Protein AF-A0A1R0H910-F1 (afdb_monomer)

Sequence (587 aa):
MDGTDTMGYTASALSFMLKDLGKSVIITGSQVPISEVRNDGVENLLSALILAGHYIIPEVCLYFNNNLYRGNRCSKTDATNFGAFESPNLPPLATMGVAIKVDWNLIFRPNAISRFNPSKKMDHNVATFRLFPGITDYSIKSFLAPPIKGVVMETYGSGNIPNVKGKIVSLLKEASERGVVIVNVTQCNKGNVVDLYETSKGLKDACVVAGGDMTSECALTKLSYLLGCGFSPEKIRQLMAVPIRGEMTLIRQSASSFNSNANIHATTFAQYISREIIRDKKSSNGFISEDLDFLNFYMDSSQRDESAQTMKKSPENSSVASPVDSAFSDTVHETDILNNKKHSRHIRSGSKLNKYKEYMSSIERSSIYRSFFPILLCAASSTNDLVGMKMLLDASDNKLEATCYDYNGRTPLHCAARNGNYQCARWLVQNGASVHVLDRNGNTPLFDAVISRNSDIVEFLISAGANFSESESGFIMNLIYRSINRSDKEIIKLIFESGFNVNGFDREGRTSLHMAVTFNQIEIVKYLICLKGINFFALDNYGRTPSQISYSIIEMLAKSPHSSDSEELEIARSILGILVRCEDYFV

InterPro domains:
  IPR002110 Ankyrin repeat [PF12796] (378-468)
  IPR002110 Ankyrin repeat [PF13637] (486-529)
  IPR002110 Ankyrin repeat [PR01415] (409-424)
  IPR002110 Ankyrin repeat [PR01415] (457-471)
  IPR002110 Ankyrin repeat [PS50088] (408-440)
  IPR002110 Ankyrin repeat [PS50088] (441-473)
  IPR002110 Ankyrin repeat [PS50088] (508-529)
  IPR002110 Ankyrin repeat [SM00248] (371-401)
  IPR002110 Ankyrin repeat [SM00248] (408-437)
  IPR002110 Ankyrin repeat [SM00248] (441-470)
  IPR002110 Ankyrin repeat [SM00248] (475-504)
  IPR002110 Ankyrin repeat [SM00248] (508-538)
  IPR006034 Asparaginase/glutaminase-like [PIRSF001220] (3-248)
  IPR006034 Asparaginase/glutaminase-like [PS51732] (1-243)
  IPR006034 Asparaginase/glutaminase-like [PTHR11707] (2-471)
  IPR006034 Asparaginase/glutaminase-like [SM00870] (2-237)
  IPR027473 L-asparaginase, C-terminal [G3DSA:3.40.50.40] (122-254)
  IPR027474 L-asparaginase, N-terminal [PF00710] (2-106)
  IPR036152 Asparaginase/glutaminase-like superfamily [SSF53774] (2-249)
  IPR036770 Ankyrin repeat-containing domain superfamily [G3DSA:1.25.40.20] (375-474)

Structure (mmCIF, N/CA/C/O backbone):
data_AF-A0A1R0H910-F1
#
_entry.id   AF-A0A1R0H910-F1
#
loop_
_atom_site.group_PDB
_atom_site.id
_atom_site.type_symbol
_atom_site.label_atom_id
_atom_site.label_alt_id
_atom_site.label_comp_id
_atom_site.label_asym_id
_atom_site.label_entity_id
_atom_site.label_seq_id
_atom_site.pdbx_PDB_ins_code
_atom_site.Cartn_x
_atom_site.Cartn_y
_atom_site.Cartn_z
_atom_site.occupancy
_atom_site.B_iso_or_equiv
_atom_site.auth_seq_id
_atom_site.auth_comp_id
_atom_site.auth_asym_id
_atom_site.auth_atom_id
_atom_site.pdbx_PDB_model_num
ATOM 1 N N . MET A 1 1 ? -12.588 22.408 3.009 1.00 89.94 1 MET A N 1
ATOM 2 C CA . MET A 1 1 ? -11.838 23.354 3.856 1.00 89.94 1 MET A CA 1
ATOM 3 C C . MET A 1 1 ? -12.528 23.398 5.201 1.00 89.94 1 MET A C 1
ATOM 5 O O . MET A 1 1 ? -13.753 23.442 5.204 1.00 89.94 1 MET A O 1
ATOM 9 N N . ASP A 1 2 ? -11.777 23.318 6.292 1.00 95.19 2 ASP A N 1
ATOM 10 C CA . ASP A 1 2 ? -12.292 23.372 7.666 1.00 95.19 2 ASP A CA 1
ATOM 11 C C . ASP A 1 2 ? -11.350 24.213 8.546 1.00 95.19 2 ASP A C 1
ATOM 13 O O . ASP A 1 2 ? -10.191 24.430 8.180 1.00 95.19 2 ASP A O 1
ATOM 17 N N . GLY A 1 3 ? -11.841 24.688 9.690 1.00 94.25 3 GLY A N 1
ATOM 18 C CA . GLY A 1 3 ? -11.014 25.349 10.700 1.00 94.25 3 GLY A CA 1
ATOM 19 C C . GLY A 1 3 ? -10.049 24.357 11.349 1.00 94.25 3 GLY A C 1
ATOM 20 O O . GLY A 1 3 ? -10.410 23.210 11.610 1.00 94.25 3 GLY A O 1
ATOM 21 N N . THR A 1 4 ? -8.809 24.774 11.618 1.00 95.12 4 THR A N 1
ATOM 22 C CA . THR A 1 4 ? -7.772 23.848 12.107 1.00 95.12 4 THR A CA 1
ATOM 23 C C . THR A 1 4 ? -8.034 23.369 13.538 1.00 95.12 4 THR A C 1
ATOM 25 O O . THR A 1 4 ? -7.712 22.232 13.859 1.00 95.12 4 THR A O 1
ATOM 28 N N . ASP A 1 5 ? -8.671 24.170 14.393 1.00 94.88 5 ASP A N 1
ATOM 29 C CA . ASP A 1 5 ? -8.820 23.872 15.829 1.00 94.88 5 ASP A CA 1
ATOM 30 C C . ASP A 1 5 ? -9.549 22.560 16.134 1.00 94.88 5 ASP A C 1
ATOM 32 O O . ASP A 1 5 ? -9.166 21.839 17.053 1.00 94.88 5 ASP A O 1
ATOM 36 N N . THR A 1 6 ? -10.569 22.215 15.345 1.00 96.31 6 THR A N 1
ATOM 37 C CA . THR A 1 6 ? -11.362 20.990 15.533 1.00 96.31 6 THR A CA 1
ATOM 38 C C . THR A 1 6 ? -11.254 20.017 14.365 1.00 96.31 6 THR A C 1
ATOM 40 O O . THR A 1 6 ? -11.963 19.012 14.340 1.00 96.31 6 THR A O 1
ATOM 43 N N . MET A 1 7 ? -10.347 20.261 13.416 1.00 97.38 7 MET A N 1
ATOM 44 C CA . MET A 1 7 ? -10.243 19.472 12.185 1.00 97.38 7 MET A CA 1
ATOM 45 C C . MET A 1 7 ? -10.024 17.976 12.452 1.00 97.38 7 MET A C 1
ATOM 47 O O . MET A 1 7 ? -10.591 17.143 11.748 1.00 97.38 7 MET A O 1
ATOM 51 N N . GLY A 1 8 ? -9.262 17.620 13.496 1.00 96.44 8 GLY A N 1
ATOM 52 C CA . GLY A 1 8 ? -9.061 16.224 13.911 1.00 96.44 8 GLY A CA 1
ATOM 53 C C . GLY A 1 8 ? -10.364 15.532 14.335 1.00 96.44 8 GLY A C 1
ATOM 54 O O . GLY A 1 8 ? -10.610 14.380 13.966 1.00 96.44 8 GLY A O 1
ATOM 55 N N . TYR A 1 9 ? -11.261 16.253 15.018 1.00 97.38 9 TYR A N 1
ATOM 56 C CA . TYR A 1 9 ? -12.598 15.760 15.358 1.00 97.38 9 TYR A CA 1
ATOM 57 C C . TYR A 1 9 ? -13.475 15.625 14.113 1.00 97.38 9 TYR A C 1
ATOM 59 O O . TYR A 1 9 ? -14.115 14.588 13.937 1.00 97.38 9 TYR A O 1
ATOM 67 N N . THR A 1 10 ? -13.483 16.626 13.226 1.00 97.50 10 THR A N 1
ATOM 68 C CA . THR A 1 10 ? -14.266 16.579 11.980 1.00 97.50 10 THR A CA 1
ATOM 69 C C . THR A 1 10 ? -13.835 15.400 11.105 1.00 97.50 10 THR A C 1
ATOM 71 O O . THR A 1 10 ? -14.675 14.620 10.650 1.00 97.50 10 THR A O 1
ATOM 74 N N . ALA A 1 11 ? -12.525 15.225 10.909 1.00 97.94 11 ALA A N 1
ATOM 75 C CA . ALA A 1 11 ? -11.954 14.138 10.121 1.00 97.94 11 ALA A CA 1
ATOM 76 C C . ALA A 1 11 ? -12.290 12.765 10.713 1.00 97.94 11 ALA A C 1
ATOM 78 O O . ALA A 1 11 ? -12.699 11.847 9.991 1.00 97.94 11 ALA A O 1
ATOM 79 N N . SER A 1 12 ? -12.200 12.639 12.038 1.00 97.88 12 SER A N 1
ATOM 80 C CA . SER A 1 12 ? -12.567 11.412 12.741 1.00 97.88 12 SER A CA 1
ATOM 81 C C . SER A 1 12 ? -14.062 11.103 12.627 1.00 97.88 12 SER A C 1
ATOM 83 O O . SER A 1 12 ? -14.433 9.989 12.258 1.00 97.88 12 SER A O 1
ATOM 85 N N . ALA A 1 13 ? -14.934 12.089 12.854 1.00 97.12 13 ALA A N 1
ATOM 86 C CA . ALA A 1 13 ? -16.381 11.920 12.758 1.00 97.12 13 ALA A CA 1
ATOM 87 C C . ALA A 1 13 ? -16.813 11.505 11.345 1.00 97.12 13 ALA A C 1
ATOM 89 O O . ALA A 1 13 ? -17.514 10.503 11.179 1.00 97.12 13 ALA A O 1
ATOM 90 N N . LEU A 1 14 ? -16.335 12.211 10.313 1.00 97.25 14 LEU A N 1
ATOM 91 C CA . LEU A 1 14 ? -16.652 11.890 8.922 1.00 97.25 14 LEU A CA 1
ATOM 92 C C . LEU A 1 14 ? -16.181 10.483 8.532 1.00 97.25 14 LEU A C 1
ATOM 94 O O . LEU A 1 14 ? -16.897 9.794 7.807 1.00 97.25 14 LEU A O 1
ATOM 98 N N . SER A 1 15 ? -15.049 10.013 9.067 1.00 96.44 15 SER A N 1
ATOM 99 C CA . SER A 1 15 ? -14.563 8.646 8.820 1.00 96.44 15 SER A CA 1
ATOM 100 C C . SER A 1 15 ? -15.590 7.575 9.221 1.00 96.44 15 SER A C 1
ATOM 102 O O . SER A 1 15 ? -15.740 6.560 8.538 1.00 96.44 15 SER A O 1
ATOM 104 N N . PHE A 1 16 ? -16.332 7.791 10.313 1.00 96.25 16 PHE A N 1
ATOM 105 C CA . PHE A 1 16 ? -17.377 6.865 10.765 1.00 96.25 16 PHE A CA 1
ATOM 106 C C . PHE A 1 16 ? -18.732 7.118 10.095 1.00 96.25 16 PHE A C 1
ATOM 108 O O . PHE A 1 16 ? -19.443 6.165 9.761 1.00 96.25 16 PHE A O 1
ATOM 115 N N . MET A 1 17 ? -19.082 8.387 9.872 1.00 95.88 17 MET A N 1
ATOM 116 C CA . MET A 1 17 ? -20.350 8.800 9.265 1.00 95.88 17 MET A CA 1
ATOM 117 C C . MET A 1 17 ? -20.466 8.365 7.799 1.00 95.88 17 MET A C 1
ATOM 119 O O . MET A 1 17 ? -21.549 7.975 7.364 1.00 95.88 17 MET A O 1
ATOM 123 N N . LEU A 1 18 ? -19.371 8.412 7.038 1.00 94.50 18 LEU A N 1
ATOM 124 C CA . LEU A 1 18 ? -19.331 8.086 5.613 1.00 94.50 18 LEU A CA 1
ATOM 125 C C . LEU A 1 18 ? -19.051 6.589 5.414 1.00 94.50 18 LEU A C 1
ATOM 127 O O . LEU A 1 18 ? -17.911 6.172 5.214 1.00 94.50 18 LEU A O 1
ATOM 131 N N . LYS A 1 19 ? -20.090 5.747 5.501 1.00 89.44 19 LYS A N 1
ATOM 132 C CA . LYS A 1 19 ? -19.940 4.298 5.282 1.00 89.44 19 LYS A CA 1
ATOM 133 C C . LYS A 1 19 ? -19.854 3.980 3.794 1.00 89.44 19 LYS A C 1
ATOM 135 O O . LYS A 1 19 ? -20.492 4.648 2.978 1.00 89.44 19 LYS A O 1
ATOM 140 N N . ASP A 1 20 ? -19.095 2.931 3.478 1.00 88.19 20 ASP A N 1
ATOM 141 C CA . ASP A 1 20 ? -18.922 2.437 2.109 1.00 88.19 20 ASP A CA 1
ATOM 142 C C . ASP A 1 20 ? -18.426 3.545 1.161 1.00 88.19 20 ASP A C 1
ATOM 144 O O . ASP A 1 20 ? -18.916 3.728 0.046 1.00 88.19 20 ASP A O 1
ATOM 148 N N . LEU A 1 21 ? -17.479 4.350 1.658 1.00 88.88 21 LEU A N 1
ATOM 149 C CA . LEU A 1 21 ? -16.875 5.447 0.918 1.00 88.88 21 LEU A CA 1
ATOM 150 C C . LEU A 1 21 ? -16.015 4.883 -0.222 1.00 88.88 21 LEU A C 1
ATOM 152 O O . LEU A 1 21 ? -15.107 4.098 0.015 1.00 88.88 21 LEU A O 1
ATOM 156 N N . GLY A 1 22 ? -16.309 5.279 -1.461 1.00 87.25 22 GLY A N 1
ATOM 157 C CA . GLY A 1 22 ? -15.568 4.848 -2.657 1.00 87.25 22 GLY A CA 1
ATOM 158 C C . GLY A 1 22 ? -14.699 5.938 -3.290 1.00 87.25 22 GLY A C 1
ATOM 159 O O . GLY A 1 22 ? -14.130 5.721 -4.354 1.00 87.25 22 GLY A O 1
ATOM 160 N N . LYS A 1 23 ? -14.640 7.130 -2.685 1.00 90.50 23 LYS A N 1
ATOM 161 C CA . LYS A 1 23 ? -13.934 8.307 -3.210 1.00 90.50 23 LYS A CA 1
ATOM 162 C C . LYS A 1 23 ? -13.132 8.992 -2.110 1.00 90.50 23 LYS A C 1
ATOM 164 O O . LYS A 1 23 ? -13.490 8.890 -0.941 1.00 90.50 23 LYS A O 1
ATOM 169 N N . SER A 1 24 ? -12.111 9.737 -2.512 1.00 94.25 24 SER A N 1
ATOM 170 C CA . SER A 1 24 ? -11.283 10.544 -1.618 1.00 94.25 24 SER A CA 1
ATOM 171 C C . SER A 1 24 ? -12.072 11.705 -1.019 1.00 94.25 24 SER A C 1
ATOM 173 O O . SER A 1 24 ? -12.651 12.510 -1.749 1.00 94.25 24 SER A O 1
ATOM 175 N N . VAL A 1 25 ? -12.073 11.811 0.311 1.00 96.94 25 VAL A N 1
ATOM 176 C CA . VAL A 1 25 ? -12.591 12.976 1.038 1.00 96.94 25 VAL A CA 1
ATOM 177 C C . VAL A 1 25 ? -11.429 13.599 1.790 1.00 96.94 25 VAL A C 1
ATOM 179 O O . VAL A 1 25 ? -11.014 13.087 2.822 1.00 96.94 25 VAL A O 1
ATOM 182 N N . ILE A 1 26 ? -10.882 14.694 1.268 1.00 98.25 26 ILE A N 1
ATOM 183 C CA . ILE A 1 26 ? -9.708 15.347 1.854 1.00 98.25 26 ILE A CA 1
ATOM 184 C C . ILE A 1 26 ? -10.141 16.616 2.584 1.00 98.25 26 ILE A C 1
ATOM 186 O O . ILE A 1 26 ? -10.667 17.555 1.983 1.00 98.25 26 ILE A O 1
ATOM 190 N N . ILE A 1 27 ? -9.909 16.640 3.893 1.00 98.12 27 ILE A N 1
ATOM 191 C CA . ILE A 1 27 ? -10.064 17.820 4.738 1.00 98.12 27 ILE A CA 1
ATOM 192 C C . ILE A 1 27 ? -8.720 18.537 4.784 1.00 98.12 27 ILE A C 1
ATOM 194 O O . ILE A 1 27 ? -7.675 17.921 4.958 1.00 98.12 27 ILE A O 1
ATOM 198 N N . THR A 1 28 ? -8.753 19.845 4.587 1.00 97.88 28 THR A N 1
ATOM 199 C CA . THR A 1 28 ? -7.576 20.712 4.590 1.00 97.88 28 THR A CA 1
ATOM 200 C C . THR A 1 28 ? -7.985 22.074 5.138 1.00 97.88 28 THR A C 1
ATOM 202 O O . THR A 1 28 ? -9.183 22.381 5.220 1.00 97.88 28 THR A O 1
ATOM 205 N N . GLY A 1 29 ? -7.006 22.890 5.494 1.00 95.62 29 GLY A N 1
ATOM 206 C CA . GLY A 1 29 ? -7.189 24.257 5.961 1.00 95.62 29 GLY A CA 1
ATOM 207 C C . GLY A 1 29 ? -5.861 24.999 5.938 1.00 95.62 29 GLY A C 1
ATOM 208 O O . GLY A 1 29 ? -4.918 24.582 5.263 1.00 95.62 29 GLY A O 1
ATOM 209 N N . SER A 1 30 ? -5.779 26.087 6.689 1.00 96.06 30 SER A N 1
ATOM 210 C CA . SER A 1 30 ? -4.563 26.884 6.791 1.00 96.06 30 SER A CA 1
ATOM 211 C C . SER A 1 30 ? -4.448 27.552 8.153 1.00 96.06 30 SER A C 1
ATOM 213 O O . SER A 1 30 ? -5.457 27.768 8.828 1.00 96.06 30 SER A O 1
ATOM 215 N N . GLN A 1 31 ? -3.219 27.861 8.561 1.00 92.62 31 GLN A N 1
ATOM 216 C CA . GLN A 1 31 ? -2.962 28.720 9.719 1.00 92.62 31 GLN A CA 1
ATOM 217 C C . GLN A 1 31 ? -3.138 30.194 9.357 1.00 92.62 31 GLN A C 1
ATOM 219 O O . GLN A 1 31 ? -3.602 30.987 10.173 1.00 92.62 31 GLN A O 1
ATOM 224 N N . VAL A 1 32 ? -2.790 30.559 8.121 1.00 91.56 32 VAL A N 1
ATOM 225 C CA . VAL A 1 32 ? -2.920 31.926 7.611 1.00 91.56 32 VAL A CA 1
ATOM 226 C C . VAL A 1 32 ? -3.976 31.966 6.499 1.00 91.56 32 VAL A C 1
ATOM 228 O O . VAL A 1 32 ? -3.989 31.074 5.642 1.00 91.56 32 VAL A O 1
ATOM 231 N N . PRO A 1 33 ? -4.882 32.964 6.472 1.00 90.38 33 PRO A N 1
ATOM 232 C CA . PRO A 1 33 ? -5.875 33.097 5.409 1.00 90.38 33 PRO A CA 1
ATOM 233 C C . PRO A 1 33 ? -5.251 33.147 4.011 1.00 90.38 33 PRO A C 1
ATOM 235 O O . PRO A 1 33 ? -4.205 33.756 3.803 1.00 90.38 33 PRO A O 1
ATOM 238 N N . ILE A 1 34 ? -5.938 32.562 3.026 1.00 93.12 34 ILE A N 1
ATOM 239 C CA . ILE A 1 34 ? -5.454 32.489 1.635 1.00 93.12 34 ILE A CA 1
ATOM 240 C C . ILE A 1 34 ? -5.285 33.868 0.967 1.00 93.12 34 ILE A C 1
ATOM 242 O O . ILE A 1 34 ? -4.584 33.987 -0.032 1.00 93.12 34 ILE A O 1
ATOM 246 N N . SER A 1 35 ? -5.932 34.906 1.506 1.00 91.31 35 SER A N 1
ATOM 247 C CA . SER A 1 35 ? -5.834 36.288 1.026 1.00 91.31 35 SER A CA 1
ATOM 248 C C . SER A 1 35 ? -4.515 36.973 1.386 1.00 91.31 35 SER A C 1
ATOM 250 O O . SER A 1 35 ? -4.169 37.974 0.766 1.00 91.31 35 SER A O 1
ATOM 252 N N . GLU A 1 36 ? -3.795 36.472 2.391 1.00 89.31 36 GLU A N 1
ATOM 253 C CA . GLU A 1 36 ? -2.504 37.024 2.804 1.00 89.31 36 GLU A CA 1
ATOM 254 C C . GLU A 1 36 ? -1.396 36.598 1.841 1.00 89.31 36 GLU A C 1
ATOM 256 O O . GLU A 1 36 ? -1.387 35.471 1.357 1.00 89.31 36 GLU A O 1
ATOM 261 N N . VAL A 1 37 ? -0.409 37.461 1.595 1.00 88.12 37 VAL A N 1
ATOM 262 C CA . VAL A 1 37 ? 0.655 37.188 0.604 1.00 88.12 37 VAL A CA 1
ATOM 263 C C . VAL A 1 37 ? 1.481 35.951 0.966 1.00 88.12 37 VAL A C 1
ATOM 265 O O . VAL A 1 37 ? 1.833 35.154 0.100 1.00 88.12 37 VAL A O 1
ATOM 268 N N . ARG A 1 38 ? 1.795 35.780 2.254 1.00 91.19 38 ARG A N 1
ATOM 269 C CA . ARG A 1 38 ? 2.529 34.622 2.768 1.00 91.19 38 ARG A CA 1
ATOM 270 C C . ARG A 1 38 ? 1.579 33.762 3.586 1.00 91.19 38 ARG A C 1
ATOM 272 O O . ARG A 1 38 ? 1.331 34.061 4.750 1.00 91.19 38 ARG A O 1
ATOM 279 N N . ASN A 1 39 ? 1.097 32.683 2.987 1.00 90.94 39 ASN A N 1
ATOM 280 C CA . ASN A 1 39 ? 0.188 31.750 3.634 1.00 90.94 39 ASN A CA 1
ATOM 281 C C . ASN A 1 39 ? 0.513 30.297 3.261 1.00 90.94 39 ASN A C 1
ATOM 283 O O . ASN A 1 39 ? 1.177 30.031 2.263 1.00 90.94 39 ASN A O 1
ATOM 287 N N . ASP A 1 40 ? 0.028 29.366 4.074 1.00 93.44 40 ASP A N 1
ATOM 288 C CA . ASP A 1 40 ? 0.067 27.923 3.830 1.00 93.44 40 ASP A CA 1
ATOM 289 C C . ASP A 1 40 ? -1.188 27.409 3.096 1.00 93.44 40 ASP A C 1
ATOM 291 O O . ASP A 1 40 ? -1.204 26.292 2.583 1.00 93.44 40 ASP A O 1
ATOM 295 N N . GLY A 1 41 ? -2.241 28.227 3.008 1.00 91.38 41 GLY A N 1
ATOM 296 C CA . GLY A 1 41 ? -3.533 27.851 2.437 1.00 91.38 41 GLY A CA 1
ATOM 297 C C . GLY A 1 41 ? -3.532 27.589 0.936 1.00 91.38 41 GLY A C 1
ATOM 298 O O . GLY A 1 41 ? -4.232 26.677 0.500 1.00 91.38 41 GLY A O 1
ATOM 299 N N . VAL A 1 42 ? -2.745 28.328 0.148 1.00 92.44 42 VAL A N 1
ATOM 300 C CA . VAL A 1 42 ? -2.624 28.093 -1.303 1.00 92.44 42 VAL A CA 1
ATOM 301 C C . VAL A 1 42 ? -2.086 26.686 -1.566 1.00 92.44 42 VAL A C 1
ATOM 303 O O . VAL A 1 42 ? -2.735 25.902 -2.261 1.00 92.44 42 VAL A O 1
ATOM 306 N N . GLU A 1 43 ? -0.952 26.337 -0.955 1.00 90.88 43 GLU A N 1
ATOM 307 C CA . GLU A 1 43 ? -0.306 25.030 -1.126 1.00 90.88 43 GLU A CA 1
ATOM 308 C C . GLU A 1 43 ? -1.156 23.890 -0.554 1.00 90.88 43 GLU A C 1
ATOM 310 O O . GLU A 1 43 ? -1.326 22.845 -1.194 1.00 90.88 43 GLU A O 1
ATOM 315 N N . ASN A 1 44 ? -1.750 24.108 0.626 1.00 95.31 44 ASN A N 1
ATOM 316 C CA . ASN A 1 44 ? -2.619 23.132 1.275 1.00 95.31 44 ASN A CA 1
ATOM 317 C C . ASN A 1 44 ? -3.878 22.821 0.457 1.00 95.31 44 ASN A C 1
ATOM 319 O O . ASN A 1 44 ? -4.291 21.660 0.375 1.00 95.31 44 ASN A O 1
ATOM 323 N N . LEU A 1 45 ? -4.491 23.836 -0.155 1.00 94.62 45 LEU A N 1
ATOM 324 C CA . LEU A 1 45 ? -5.666 23.663 -1.002 1.00 94.62 45 LEU A CA 1
ATOM 325 C C . LEU A 1 45 ? -5.302 23.002 -2.332 1.00 94.62 45 LEU A C 1
ATOM 327 O O . LEU A 1 45 ? -5.950 22.032 -2.729 1.00 94.62 45 LEU A O 1
ATOM 331 N N . LEU A 1 46 ? -4.278 23.518 -3.015 1.00 92.94 46 LEU A N 1
ATOM 332 C CA . LEU A 1 46 ? -3.866 23.030 -4.328 1.00 92.94 46 LEU A CA 1
ATOM 333 C C . LEU A 1 46 ? -3.486 21.549 -4.269 1.00 92.94 46 LEU A C 1
ATOM 335 O O . LEU A 1 46 ? -3.982 20.744 -5.056 1.00 92.94 46 LEU A O 1
ATOM 339 N N . SER A 1 47 ? -2.669 21.169 -3.289 1.00 95.12 47 SER A N 1
ATOM 340 C CA . SER A 1 47 ? -2.222 19.786 -3.131 1.00 95.12 47 SER A CA 1
ATOM 341 C C . SER A 1 47 ? -3.368 18.839 -2.774 1.00 95.12 47 SER A C 1
ATOM 343 O O . SER A 1 47 ? -3.451 17.740 -3.322 1.00 95.12 47 SER A O 1
ATOM 345 N N . ALA A 1 48 ? -4.300 19.268 -1.916 1.00 96.12 48 ALA A N 1
ATOM 346 C CA . ALA A 1 48 ? -5.496 18.488 -1.612 1.00 96.12 48 ALA A CA 1
ATOM 347 C C . ALA A 1 48 ? -6.360 18.252 -2.865 1.00 96.12 48 ALA A C 1
ATOM 349 O O . ALA A 1 48 ? -6.850 17.141 -3.071 1.00 96.12 48 ALA A O 1
ATOM 350 N N . LEU A 1 49 ? -6.514 19.261 -3.732 1.00 95.06 49 LEU A N 1
ATOM 351 C CA . LEU A 1 49 ? -7.237 19.125 -5.001 1.00 95.06 49 LEU A CA 1
ATOM 352 C C . LEU A 1 49 ? -6.520 18.181 -5.974 1.00 95.06 49 LEU A C 1
ATOM 354 O O . LEU A 1 49 ? -7.170 17.324 -6.573 1.00 95.06 49 LEU A O 1
ATOM 358 N N . ILE A 1 50 ? -5.193 18.290 -6.097 1.00 93.12 50 ILE A N 1
ATOM 359 C CA . ILE A 1 50 ? -4.382 17.390 -6.930 1.00 93.12 50 ILE A CA 1
ATOM 360 C C . ILE A 1 50 ? -4.556 15.943 -6.463 1.00 93.12 50 ILE A C 1
ATOM 362 O O . ILE A 1 50 ? -4.851 15.071 -7.283 1.00 93.12 50 ILE A O 1
ATOM 366 N N . LEU A 1 51 ? -4.431 15.695 -5.156 1.00 94.19 51 LEU A N 1
ATOM 367 C CA . LEU A 1 51 ? -4.580 14.364 -4.572 1.00 94.19 51 LEU A CA 1
ATOM 368 C C . LEU A 1 51 ? -5.982 13.795 -4.803 1.00 94.19 51 LEU A C 1
ATOM 370 O O . LEU A 1 51 ? -6.109 12.663 -5.262 1.00 94.19 51 LEU A O 1
ATOM 374 N N . ALA A 1 52 ? -7.031 14.578 -4.543 1.00 93.88 52 ALA A N 1
ATOM 375 C CA . ALA A 1 52 ? -8.410 14.138 -4.744 1.00 93.88 52 ALA A CA 1
ATOM 376 C C . ALA A 1 52 ? -8.760 13.901 -6.225 1.00 93.88 52 ALA A C 1
ATOM 378 O O . ALA A 1 52 ? -9.588 13.040 -6.519 1.00 93.88 52 ALA A O 1
ATOM 379 N N . GLY A 1 53 ? -8.153 14.660 -7.144 1.00 89.38 53 GLY A N 1
ATOM 380 C CA . GLY A 1 53 ? -8.408 14.563 -8.582 1.00 89.38 53 GLY A CA 1
ATOM 381 C C . GLY A 1 53 ? -7.675 13.414 -9.276 1.00 89.38 53 GLY A C 1
ATOM 382 O O . GLY A 1 53 ? -8.223 12.826 -10.204 1.00 89.38 53 GLY A O 1
ATOM 383 N N . HIS A 1 54 ? -6.461 13.078 -8.829 1.00 91.56 54 HIS A N 1
ATOM 384 C CA . HIS A 1 54 ? -5.610 12.085 -9.499 1.00 91.56 54 HIS A CA 1
ATOM 385 C C . HIS A 1 54 ? -5.584 10.723 -8.800 1.00 91.56 54 HIS A C 1
ATOM 387 O O . HIS A 1 54 ? -5.290 9.717 -9.444 1.00 91.56 54 HIS A O 1
ATOM 393 N N . TYR A 1 55 ? -5.892 10.663 -7.500 1.00 89.25 55 TYR A N 1
ATOM 394 C CA . TYR A 1 55 ? -5.801 9.435 -6.713 1.00 89.25 55 TYR A CA 1
ATOM 395 C C . TYR A 1 55 ? -7.142 9.058 -6.091 1.00 89.25 55 TYR A C 1
ATOM 397 O O . TYR A 1 55 ? -7.841 9.871 -5.484 1.00 89.25 55 TYR A O 1
ATOM 405 N N . ILE A 1 56 ? -7.466 7.769 -6.182 1.00 89.31 56 ILE A N 1
ATOM 406 C CA . ILE A 1 56 ? -8.639 7.178 -5.540 1.00 89.31 56 ILE A CA 1
ATOM 407 C C . ILE A 1 56 ? -8.187 6.566 -4.212 1.00 89.31 56 ILE A C 1
ATOM 409 O O . ILE A 1 56 ? -7.769 5.411 -4.148 1.00 89.31 56 ILE A O 1
ATOM 413 N N . ILE A 1 57 ? -8.254 7.365 -3.150 1.00 93.56 57 ILE A N 1
ATOM 414 C CA . ILE A 1 57 ? -7.973 6.969 -1.769 1.00 93.56 57 ILE A CA 1
ATOM 415 C C . ILE A 1 57 ? -9.324 6.974 -1.046 1.00 93.56 57 ILE A C 1
ATOM 417 O O . ILE A 1 57 ? -9.765 8.041 -0.640 1.00 93.56 57 ILE A O 1
ATOM 421 N N . PRO A 1 58 ? -10.034 5.835 -0.940 1.00 93.06 58 PRO A N 1
ATOM 422 C CA . PRO A 1 58 ? -11.433 5.754 -0.494 1.00 93.06 58 PRO A CA 1
ATOM 423 C C . PRO A 1 58 ? -11.603 5.947 1.026 1.00 93.06 58 PRO A C 1
ATOM 425 O O . PRO A 1 58 ? -12.219 5.143 1.721 1.00 93.06 58 PRO A O 1
ATOM 428 N N . GLU A 1 59 ? -11.043 7.028 1.554 1.00 95.00 59 GLU A N 1
ATOM 429 C CA . GLU A 1 59 ? -10.995 7.359 2.969 1.00 95.00 59 GLU A CA 1
ATOM 430 C C . GLU A 1 59 ? -11.273 8.843 3.199 1.00 95.00 59 GLU A C 1
ATOM 432 O O . GLU A 1 59 ? -11.184 9.679 2.294 1.00 95.00 59 GLU A O 1
ATOM 437 N N . VAL A 1 60 ? -11.595 9.161 4.452 1.00 97.50 60 VAL A N 1
ATOM 438 C CA . VAL A 1 60 ? -11.528 10.534 4.936 1.00 97.50 60 VAL A CA 1
ATOM 439 C C . VAL A 1 60 ? -10.098 10.798 5.381 1.00 97.50 60 VAL A C 1
ATOM 441 O O . VAL A 1 60 ? -9.594 10.176 6.317 1.00 97.50 60 VAL A O 1
ATOM 444 N N . CYS A 1 61 ? -9.452 11.732 4.704 1.00 98.06 61 CYS A N 1
ATOM 445 C CA . CYS A 1 61 ? -8.064 12.097 4.915 1.00 98.06 61 CYS A CA 1
ATOM 446 C C . CYS A 1 61 ? -7.960 13.533 5.427 1.00 98.06 61 CYS A C 1
ATOM 448 O O . CYS A 1 61 ? -8.835 14.362 5.171 1.00 98.06 61 CYS A O 1
ATOM 450 N N . LEU A 1 62 ? -6.858 13.832 6.105 1.00 98.44 62 LEU A N 1
ATOM 451 C CA . LEU A 1 62 ? -6.468 15.186 6.478 1.00 98.44 62 LEU A CA 1
ATOM 452 C C . LEU A 1 62 ? -5.170 15.519 5.748 1.00 98.44 62 LEU A C 1
ATOM 454 O O . LEU A 1 62 ? -4.189 14.791 5.879 1.00 98.44 62 LEU A O 1
ATOM 458 N N . TYR A 1 63 ? -5.169 16.588 4.959 1.00 98.19 63 TYR A N 1
ATOM 459 C CA . TYR A 1 63 ? -3.977 17.072 4.275 1.00 98.19 63 TYR A CA 1
ATOM 460 C C . TYR A 1 63 ? -3.445 18.331 4.955 1.00 98.19 63 TYR A C 1
ATOM 462 O O . TYR A 1 63 ? -4.184 19.303 5.110 1.00 98.19 63 TYR A O 1
ATOM 470 N N . PHE A 1 64 ? -2.168 18.316 5.334 1.00 97.06 64 PHE A N 1
ATOM 471 C CA . PHE A 1 64 ? -1.476 19.479 5.883 1.00 97.06 64 PHE A CA 1
ATOM 472 C C . PHE A 1 64 ? 0.037 19.333 5.704 1.00 97.06 64 PHE A C 1
ATOM 474 O O . PHE A 1 64 ? 0.576 18.241 5.891 1.00 97.06 64 PHE A O 1
ATOM 481 N N . ASN A 1 65 ? 0.729 20.431 5.384 1.00 95.19 65 ASN A N 1
ATOM 482 C CA . ASN A 1 65 ? 2.195 20.495 5.339 1.00 95.19 65 ASN A CA 1
ATOM 483 C C . ASN A 1 65 ? 2.841 19.335 4.558 1.00 95.19 65 ASN A C 1
ATOM 485 O O . ASN A 1 65 ? 3.618 18.547 5.103 1.00 95.19 65 ASN A O 1
ATOM 489 N N . ASN A 1 66 ? 2.475 19.205 3.282 1.00 96.19 66 ASN A N 1
ATOM 490 C CA . ASN A 1 66 ? 2.993 18.187 2.361 1.00 96.19 66 ASN A CA 1
ATOM 491 C C . ASN A 1 66 ? 2.675 16.729 2.718 1.00 96.19 66 ASN A C 1
ATOM 493 O O . ASN A 1 66 ? 3.177 15.822 2.059 1.00 96.19 66 ASN A O 1
ATOM 497 N N . ASN A 1 67 ? 1.823 16.470 3.709 1.00 97.75 67 ASN A N 1
ATOM 498 C CA . ASN A 1 67 ? 1.455 15.119 4.109 1.00 97.75 67 ASN A CA 1
ATOM 499 C C . ASN A 1 67 ? -0.059 14.923 4.064 1.00 97.75 67 ASN A C 1
ATOM 501 O O . ASN A 1 67 ? -0.836 15.751 4.538 1.00 97.75 67 ASN A O 1
ATOM 505 N N . LEU A 1 68 ? -0.468 13.790 3.499 1.00 98.19 68 LEU A N 1
ATOM 506 C CA . LEU A 1 68 ? -1.828 13.282 3.546 1.00 98.19 68 LEU A CA 1
ATOM 507 C C . LEU A 1 68 ? -1.896 12.204 4.621 1.00 98.19 68 LEU A C 1
ATOM 509 O O . LEU A 1 68 ? -1.285 11.146 4.490 1.00 98.19 68 LEU A O 1
ATOM 513 N N . TYR A 1 69 ? -2.673 12.444 5.659 1.00 98.19 69 TYR A N 1
ATOM 514 C CA . TYR A 1 69 ? -2.867 11.523 6.766 1.00 98.19 69 TYR A CA 1
ATOM 515 C C . TYR A 1 69 ? -4.248 10.870 6.709 1.00 98.19 69 TYR A C 1
ATOM 517 O O . TYR A 1 69 ? -5.198 11.431 6.156 1.00 98.19 69 TYR A O 1
ATOM 525 N N . ARG A 1 70 ? -4.387 9.708 7.353 1.00 98.00 70 ARG A N 1
ATOM 526 C CA . ARG A 1 70 ? -5.703 9.140 7.660 1.00 98.00 70 ARG A CA 1
ATOM 527 C C . ARG A 1 70 ? -6.402 10.046 8.674 1.00 98.00 70 ARG A C 1
ATOM 529 O O . ARG A 1 70 ? -5.886 10.254 9.766 1.00 98.00 70 ARG A O 1
ATOM 536 N N . GLY A 1 71 ? -7.593 10.540 8.344 1.00 97.31 71 GLY A N 1
ATOM 537 C CA . GLY A 1 71 ? -8.269 11.579 9.122 1.00 97.31 71 GLY A CA 1
ATOM 538 C C . GLY A 1 71 ? -8.531 11.197 10.582 1.00 97.31 71 GLY A C 1
ATOM 539 O O . GLY A 1 71 ? -8.282 11.991 11.482 1.00 97.31 71 GLY A O 1
ATOM 540 N N . ASN A 1 72 ? -8.957 9.956 10.830 1.00 97.44 72 ASN A N 1
ATOM 541 C CA . ASN A 1 72 ? -9.203 9.430 12.179 1.00 97.44 72 ASN A CA 1
ATOM 542 C C . ASN A 1 72 ? -7.937 8.997 12.949 1.00 97.44 72 ASN A C 1
ATOM 544 O O . ASN A 1 72 ? -8.034 8.320 13.969 1.00 97.44 72 ASN A O 1
ATOM 548 N N . ARG A 1 73 ? -6.749 9.363 12.459 1.00 97.69 73 ARG A N 1
ATOM 549 C CA . ARG A 1 73 ? -5.454 9.133 13.113 1.00 97.69 73 ARG A CA 1
ATOM 550 C C . ARG A 1 73 ? -4.704 10.435 13.392 1.00 97.69 73 ARG A C 1
ATOM 552 O O . ARG A 1 73 ? -3.533 10.371 13.762 1.00 97.69 73 ARG A O 1
ATOM 559 N N . CYS A 1 74 ? -5.336 11.586 13.170 1.00 96.62 74 CYS A N 1
ATOM 560 C CA . CYS A 1 74 ? -4.712 12.899 13.290 1.00 96.62 74 CYS A CA 1
ATOM 561 C C . CYS A 1 74 ? -5.081 13.606 14.588 1.00 96.62 74 CYS A C 1
ATOM 563 O O . CYS A 1 74 ? -6.237 13.560 15.013 1.00 96.62 74 CYS A O 1
ATOM 565 N N . SER A 1 75 ? -4.118 14.359 15.112 1.00 95.56 75 SER A N 1
ATOM 566 C CA . SER A 1 75 ? -4.313 15.331 16.188 1.00 95.56 75 SER A CA 1
ATOM 567 C C . SER A 1 75 ? -3.579 16.628 15.843 1.00 95.56 75 SER A C 1
ATOM 569 O O . SER A 1 75 ? -2.565 16.609 15.138 1.00 95.56 75 SER A O 1
ATOM 571 N N . LYS A 1 76 ? -4.104 17.765 16.314 1.00 96.62 76 LYS A N 1
ATOM 572 C CA . LYS A 1 76 ? -3.428 19.064 16.182 1.00 96.62 76 LYS A CA 1
ATOM 573 C C . LYS A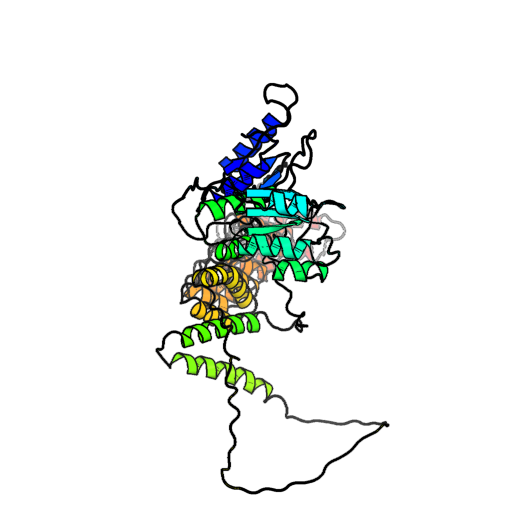 1 76 ? -2.361 19.155 17.271 1.00 96.62 76 LYS A C 1
ATOM 575 O O . LYS A 1 76 ? -2.692 19.178 18.454 1.00 96.62 76 LYS A O 1
ATOM 580 N N . THR A 1 77 ? -1.095 19.164 16.877 1.00 94.44 77 THR A N 1
ATOM 581 C CA . THR A 1 77 ? 0.055 19.160 17.795 1.00 94.44 77 THR A CA 1
ATOM 582 C C . THR A 1 77 ? 0.670 20.541 17.961 1.00 94.44 77 THR A C 1
ATOM 584 O O . THR A 1 77 ? 1.283 20.810 18.992 1.00 94.44 77 THR A O 1
ATOM 587 N N . ASP A 1 78 ? 0.465 21.430 16.987 1.00 94.00 78 ASP A N 1
ATOM 588 C CA . ASP A 1 78 ? 1.013 22.780 16.999 1.00 94.00 78 ASP A CA 1
ATOM 589 C C . ASP A 1 78 ? -0.050 23.818 16.602 1.00 94.00 78 ASP A C 1
ATOM 591 O O . ASP A 1 78 ? -0.820 23.646 15.651 1.00 94.00 78 ASP A O 1
ATOM 595 N N . ALA A 1 79 ? -0.122 24.904 17.372 1.00 92.88 79 ALA A N 1
ATOM 596 C CA . ALA A 1 79 ? -1.095 25.972 17.171 1.00 92.88 79 ALA A CA 1
ATOM 597 C C . ALA A 1 79 ? -0.597 27.076 16.228 1.00 92.88 79 ALA A C 1
ATOM 599 O O . ALA A 1 79 ? -1.423 27.819 15.706 1.00 92.88 79 ALA A O 1
ATOM 600 N N . THR A 1 80 ? 0.714 27.198 16.011 1.00 90.56 80 THR A N 1
ATOM 601 C CA . THR A 1 80 ? 1.321 28.339 15.311 1.00 90.56 80 THR A CA 1
ATOM 602 C C . THR A 1 80 ? 2.094 27.928 14.066 1.00 90.56 80 THR A C 1
ATOM 604 O O . THR A 1 80 ? 2.070 28.650 13.069 1.00 90.56 80 THR A O 1
ATOM 607 N N . ASN A 1 81 ? 2.761 26.773 14.082 1.00 93.44 81 ASN A N 1
ATOM 608 C CA . ASN A 1 81 ? 3.546 26.312 12.945 1.00 93.44 81 ASN A CA 1
ATOM 609 C C . ASN A 1 81 ? 2.660 25.797 11.800 1.00 93.44 81 ASN A C 1
ATOM 611 O O . ASN A 1 81 ? 1.571 25.254 12.004 1.00 93.44 81 ASN A O 1
ATOM 615 N N . PHE A 1 82 ? 3.178 25.900 10.570 1.00 91.00 82 PHE A N 1
ATOM 616 C CA . PHE A 1 82 ? 2.548 25.300 9.387 1.00 91.00 82 PHE A CA 1
ATOM 617 C C . PHE A 1 82 ? 2.528 23.767 9.455 1.00 91.00 82 PHE A C 1
ATOM 619 O O . PHE A 1 82 ? 1.682 23.144 8.835 1.00 91.00 82 PHE A O 1
ATOM 626 N N . GLY A 1 83 ? 3.402 23.137 10.243 1.00 91.06 83 GLY A N 1
ATOM 627 C CA . GLY A 1 83 ? 3.317 21.715 10.592 1.00 91.06 83 GLY A CA 1
ATOM 628 C C . GLY A 1 83 ? 2.337 21.454 11.738 1.00 91.06 83 GLY A C 1
ATOM 629 O O . GLY A 1 83 ? 2.743 20.942 12.770 1.00 91.06 83 GLY A O 1
ATOM 630 N N . ALA A 1 84 ? 1.072 21.846 11.580 1.00 94.12 84 ALA A N 1
ATOM 631 C CA . ALA A 1 84 ? 0.103 21.889 12.682 1.00 94.12 84 ALA A CA 1
ATOM 632 C C . ALA A 1 84 ? -0.442 20.521 13.128 1.00 94.12 84 ALA A C 1
ATOM 634 O O . ALA A 1 84 ? -0.941 20.382 14.247 1.00 94.12 84 ALA A O 1
ATOM 635 N N . PHE A 1 85 ? -0.402 19.528 12.237 1.00 96.94 85 PHE A N 1
ATOM 636 C CA . PHE A 1 85 ? -1.007 18.215 12.440 1.00 96.94 85 PHE A CA 1
ATOM 637 C C . PHE A 1 85 ? 0.015 17.100 12.301 1.00 96.94 85 PHE A C 1
ATOM 639 O O . PHE A 1 85 ? 0.837 17.100 11.381 1.00 96.94 85 PHE A O 1
ATOM 646 N N . GLU A 1 86 ? -0.14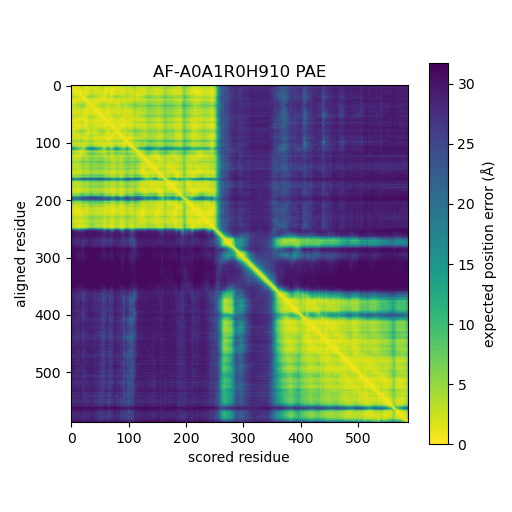2 16.095 13.153 1.00 95.12 86 GLU A N 1
ATOM 647 C CA . GLU A 1 86 ? 0.600 14.844 13.088 1.00 95.12 86 GLU A CA 1
ATOM 648 C C . GLU A 1 86 ? -0.348 13.648 13.152 1.00 95.12 86 GLU A C 1
ATOM 650 O O . GLU A 1 86 ? -1.485 13.735 13.626 1.00 95.12 86 GLU A O 1
ATOM 655 N N . SER A 1 87 ? 0.157 12.503 12.696 1.00 96.69 87 SER A N 1
ATOM 656 C CA . SER A 1 87 ? -0.433 11.201 12.969 1.00 96.69 87 SER A CA 1
ATOM 657 C C . SER A 1 87 ? 0.567 10.367 13.778 1.00 96.69 87 SER A C 1
ATOM 659 O O . SER A 1 87 ? 1.501 9.797 13.214 1.00 96.69 87 SER A O 1
ATOM 661 N N . PRO A 1 88 ? 0.447 10.328 15.118 1.00 92.75 88 PRO A N 1
ATOM 662 C CA . PRO A 1 88 ? 1.532 9.837 15.972 1.00 92.75 88 PRO A CA 1
ATOM 663 C C . PRO A 1 88 ? 1.737 8.317 15.895 1.00 92.75 88 PRO A C 1
ATOM 665 O O . PRO A 1 88 ? 2.852 7.817 16.080 1.00 92.75 88 PRO A O 1
ATOM 668 N N . ASN A 1 89 ? 0.659 7.582 15.610 1.00 93.25 89 ASN A N 1
ATOM 669 C CA . ASN A 1 89 ? 0.626 6.118 15.619 1.00 93.25 89 ASN A CA 1
ATOM 670 C C . ASN A 1 89 ? 0.417 5.501 14.221 1.00 93.25 89 ASN A C 1
ATOM 672 O O . ASN A 1 89 ? 0.349 4.279 14.105 1.00 93.25 89 ASN A O 1
ATOM 676 N N . LEU A 1 90 ? 0.329 6.310 13.157 1.00 94.12 90 LEU A N 1
ATOM 677 C CA . LEU A 1 90 ? 0.258 5.831 11.775 1.00 94.12 90 LEU A CA 1
ATOM 678 C C . LEU A 1 90 ? 1.063 6.763 10.850 1.00 94.12 90 LEU A C 1
ATOM 680 O O . LEU A 1 90 ? 0.884 7.974 10.918 1.00 94.12 90 LEU A O 1
ATOM 684 N N . PRO A 1 91 ? 1.933 6.242 9.969 1.00 95.31 91 PRO A N 1
ATOM 685 C CA . PRO A 1 91 ? 2.602 7.081 8.979 1.00 95.31 91 PRO A CA 1
ATOM 686 C C . PRO A 1 91 ? 1.604 7.740 7.998 1.00 95.31 91 PRO A C 1
ATOM 688 O O . PRO A 1 91 ? 0.476 7.257 7.847 1.00 95.31 91 PRO A O 1
ATOM 691 N N . PRO A 1 92 ? 2.000 8.835 7.316 1.00 97.00 92 PRO A N 1
ATOM 692 C CA . PRO A 1 92 ? 1.187 9.453 6.270 1.00 97.00 92 PRO A CA 1
ATOM 693 C C . PRO A 1 92 ? 0.783 8.444 5.186 1.00 97.00 92 PRO A C 1
ATOM 695 O O . PRO A 1 92 ? 1.582 7.607 4.774 1.00 97.00 92 PRO A O 1
ATOM 698 N N . LEU A 1 93 ? -0.447 8.562 4.682 1.00 96.62 93 LEU A N 1
ATOM 699 C CA . LEU A 1 93 ? -0.937 7.803 3.528 1.00 96.62 93 LEU A CA 1
ATOM 700 C C . LEU A 1 93 ? -0.275 8.260 2.227 1.00 96.62 93 LEU A C 1
ATOM 702 O O . LEU A 1 93 ? -0.100 7.463 1.308 1.00 96.62 93 LEU A O 1
ATOM 706 N N . ALA A 1 94 ? 0.069 9.545 2.129 1.00 96.31 94 ALA A N 1
ATOM 707 C CA . ALA A 1 94 ? 0.861 10.065 1.027 1.00 96.31 94 ALA A CA 1
ATOM 708 C C . ALA A 1 94 ? 1.733 11.244 1.462 1.00 96.31 94 ALA A C 1
ATOM 710 O O . ALA A 1 94 ? 1.368 11.999 2.363 1.00 96.31 94 ALA A O 1
ATOM 711 N N . THR A 1 95 ? 2.853 11.434 0.771 1.00 96.38 95 THR A N 1
ATOM 712 C CA . THR A 1 95 ? 3.739 12.587 0.947 1.00 96.38 95 THR A CA 1
ATOM 713 C C . THR A 1 95 ? 3.938 13.287 -0.390 1.00 96.38 95 THR A C 1
ATOM 715 O O . THR A 1 95 ? 4.247 12.658 -1.408 1.00 96.38 95 THR A O 1
ATOM 718 N N . MET A 1 96 ? 3.756 14.602 -0.371 1.00 92.44 96 MET A N 1
ATOM 719 C CA . MET A 1 96 ? 3.966 15.505 -1.490 1.00 92.44 96 MET A CA 1
ATOM 720 C C . MET A 1 96 ? 5.432 15.937 -1.534 1.00 92.44 96 MET A C 1
ATOM 722 O O . MET A 1 96 ? 6.006 16.395 -0.549 1.00 92.44 96 MET A O 1
ATOM 726 N N . GLY A 1 97 ? 6.036 15.790 -2.702 1.00 88.88 97 GLY A N 1
ATOM 727 C CA . GLY A 1 97 ? 7.365 16.288 -3.034 1.00 88.88 97 GLY A CA 1
ATOM 728 C C . GLY A 1 97 ? 7.455 16.442 -4.548 1.00 88.88 97 GLY A C 1
ATOM 729 O O . GLY A 1 97 ? 6.426 16.538 -5.210 1.00 88.88 97 GLY A O 1
ATOM 730 N N . VAL A 1 98 ? 8.664 16.386 -5.119 1.00 87.12 98 VAL A N 1
ATOM 731 C CA . VAL A 1 98 ? 8.837 16.374 -6.591 1.00 87.12 98 VAL A CA 1
ATOM 732 C C . VAL A 1 98 ? 8.015 15.252 -7.240 1.00 87.12 98 VAL A C 1
ATOM 734 O O . VAL A 1 98 ? 7.425 15.440 -8.297 1.00 87.12 98 VAL A O 1
ATOM 737 N N . ALA A 1 99 ? 7.943 14.099 -6.572 1.00 88.69 99 ALA A N 1
ATOM 738 C CA . ALA A 1 99 ? 7.016 13.025 -6.893 1.00 88.69 99 ALA A CA 1
ATOM 739 C C . ALA A 1 99 ? 6.053 12.811 -5.722 1.00 88.69 99 ALA A C 1
ATOM 741 O O . ALA A 1 99 ? 6.468 12.822 -4.560 1.00 88.69 99 ALA A O 1
ATOM 742 N N . ILE A 1 100 ? 4.783 12.565 -6.038 1.00 91.44 100 ILE A N 1
ATOM 743 C CA . ILE A 1 100 ? 3.763 12.198 -5.055 1.00 91.44 100 ILE A CA 1
ATOM 744 C C . ILE A 1 100 ? 3.946 10.718 -4.714 1.00 91.44 100 ILE A C 1
ATOM 746 O O . ILE A 1 100 ? 3.825 9.850 -5.581 1.00 91.44 100 ILE A O 1
ATOM 750 N N . LYS A 1 101 ? 4.245 10.422 -3.448 1.00 92.94 101 LYS A N 1
ATOM 751 C CA . LYS A 1 101 ? 4.425 9.049 -2.959 1.00 92.94 101 LYS A CA 1
ATOM 752 C C . LYS A 1 101 ? 3.205 8.647 -2.149 1.00 92.94 101 LYS A C 1
ATOM 754 O O . LYS A 1 101 ? 2.970 9.235 -1.101 1.00 92.94 101 LYS A O 1
ATOM 759 N N . VAL A 1 102 ? 2.455 7.655 -2.621 1.00 92.62 102 VAL A N 1
ATOM 760 C CA . VAL A 1 102 ? 1.284 7.104 -1.921 1.00 92.62 102 VAL A CA 1
ATOM 761 C C . VAL A 1 102 ? 1.633 5.728 -1.360 1.00 92.62 102 VAL A C 1
ATOM 763 O O . VAL A 1 102 ? 2.060 4.849 -2.111 1.00 92.62 102 VAL A O 1
ATOM 766 N N . ASP A 1 103 ? 1.429 5.523 -0.059 1.00 90.31 103 ASP A N 1
ATOM 767 C CA . ASP A 1 103 ? 1.564 4.214 0.576 1.00 90.31 103 ASP A CA 1
ATOM 768 C C . ASP A 1 103 ? 0.243 3.442 0.496 1.00 90.31 103 ASP A C 1
ATOM 770 O O . ASP A 1 103 ? -0.633 3.488 1.365 1.00 90.31 103 ASP A O 1
ATOM 774 N N . TRP A 1 104 ? 0.107 2.694 -0.595 1.00 87.50 104 TRP A N 1
ATOM 775 C CA . TRP A 1 104 ? -1.074 1.888 -0.878 1.00 87.50 104 TRP A CA 1
ATOM 776 C C . TRP A 1 104 ? -1.329 0.755 0.116 1.00 87.50 104 TRP A C 1
ATOM 778 O O . TRP A 1 104 ? -2.454 0.257 0.145 1.00 87.50 104 TRP A O 1
ATOM 788 N N . ASN A 1 105 ? -0.330 0.353 0.909 1.00 84.94 105 ASN A N 1
ATOM 789 C CA . ASN A 1 105 ? -0.481 -0.724 1.888 1.00 84.94 105 ASN A CA 1
ATOM 790 C C . ASN A 1 105 ? -1.246 -0.254 3.127 1.00 84.94 105 ASN A C 1
ATOM 792 O O . ASN A 1 105 ? -1.914 -1.050 3.784 1.00 84.94 105 ASN A O 1
ATOM 796 N N . LEU A 1 106 ? -1.153 1.039 3.446 1.00 86.19 106 LEU A N 1
ATOM 797 C CA . LEU A 1 106 ? -1.853 1.628 4.583 1.00 86.19 106 LEU A CA 1
ATOM 798 C C . LEU A 1 106 ? -3.325 1.884 4.274 1.00 86.19 106 LEU A C 1
ATOM 800 O O . LEU A 1 106 ? -4.133 1.919 5.202 1.00 86.19 106 LEU A O 1
ATOM 804 N N . ILE A 1 107 ? -3.672 2.065 2.996 1.00 86.31 107 ILE A N 1
ATOM 805 C CA . ILE A 1 107 ? -5.003 2.493 2.560 1.00 86.31 107 ILE A CA 1
ATOM 806 C C . ILE A 1 107 ? -6.051 1.402 2.819 1.00 86.31 107 ILE A C 1
ATOM 808 O O . ILE A 1 107 ? -5.960 0.272 2.338 1.00 86.31 107 ILE A O 1
ATOM 812 N N . PHE A 1 108 ? -7.097 1.775 3.547 1.00 76.56 108 PHE A N 1
ATOM 813 C CA . PHE A 1 108 ? -8.252 0.958 3.876 1.00 76.56 108 PHE A CA 1
ATOM 814 C C . PHE A 1 108 ? -9.200 0.902 2.671 1.00 76.56 108 PHE A C 1
ATOM 816 O O . PHE A 1 108 ? -10.007 1.801 2.444 1.00 76.56 108 PHE A O 1
ATOM 823 N N . ARG A 1 109 ? -9.078 -0.153 1.857 1.00 70.25 109 ARG A N 1
ATOM 824 C CA . ARG A 1 109 ? -9.856 -0.307 0.618 1.00 70.25 109 ARG A CA 1
ATOM 825 C C . ARG A 1 109 ? -11.192 -1.023 0.864 1.00 70.25 109 ARG A C 1
ATOM 827 O O . ARG A 1 109 ? -11.198 -2.073 1.511 1.00 70.25 109 ARG A O 1
ATOM 834 N N . PRO A 1 110 ? -12.310 -0.535 0.294 1.00 62.91 110 PRO A N 1
ATOM 835 C CA . PRO A 1 110 ? -13.546 -1.300 0.205 1.00 62.91 110 PRO A CA 1
ATOM 836 C C . PRO A 1 110 ? -13.295 -2.622 -0.529 1.00 62.91 110 PRO A C 1
ATOM 838 O O . PRO A 1 110 ? -12.695 -2.646 -1.600 1.00 62.91 110 PRO A O 1
ATOM 841 N N . ASN A 1 111 ? -13.754 -3.724 0.054 1.00 52.44 111 ASN A N 1
ATOM 842 C CA . ASN A 1 111 ? -13.567 -5.087 -0.457 1.00 52.44 111 ASN A CA 1
ATOM 843 C C . ASN A 1 111 ? -14.827 -5.652 -1.141 1.00 52.44 111 ASN A C 1
ATOM 845 O O . ASN A 1 111 ? -14.845 -6.812 -1.552 1.00 52.44 111 ASN A O 1
ATOM 849 N N . ALA A 1 112 ? -15.875 -4.836 -1.254 1.00 58.78 112 ALA A N 1
ATOM 850 C CA . ALA A 1 112 ? -17.123 -5.148 -1.927 1.00 58.78 112 ALA A CA 1
ATOM 851 C C . ALA A 1 112 ? -17.723 -3.872 -2.527 1.00 58.78 112 ALA A C 1
ATOM 853 O O . ALA A 1 112 ? -17.544 -2.773 -1.998 1.00 58.78 112 ALA A O 1
ATOM 854 N N . ILE A 1 113 ? -18.461 -4.029 -3.627 1.00 72.31 113 ILE A N 1
ATOM 855 C CA . ILE A 1 113 ? -19.270 -2.946 -4.185 1.00 72.31 113 ILE A CA 1
ATOM 856 C C . ILE A 1 113 ? -20.485 -2.773 -3.271 1.00 72.31 113 ILE A C 1
ATOM 858 O O . ILE A 1 113 ? -21.455 -3.524 -3.352 1.00 72.31 113 ILE A O 1
ATOM 862 N N . SER A 1 114 ? -20.407 -1.779 -2.393 1.00 77.50 114 SER A N 1
ATOM 863 C CA . SER A 1 114 ? -21.486 -1.372 -1.496 1.00 77.50 114 SER A CA 1
ATOM 864 C C . SER A 1 114 ? -21.980 0.018 -1.882 1.00 77.50 114 SER A C 1
ATOM 866 O O . SER A 1 114 ? -21.214 0.872 -2.332 1.00 77.50 114 SER A O 1
ATOM 868 N N . ARG A 1 115 ? -23.279 0.272 -1.706 1.00 87.62 115 ARG A N 1
ATOM 869 C CA . ARG A 1 115 ? -23.837 1.611 -1.916 1.00 87.62 115 ARG A CA 1
ATOM 870 C C . ARG A 1 115 ? -23.346 2.534 -0.802 1.00 87.62 115 ARG A C 1
ATOM 872 O O . ARG A 1 115 ? -23.586 2.246 0.366 1.00 87.62 115 ARG A O 1
ATOM 879 N N . PHE A 1 116 ? -22.745 3.661 -1.178 1.00 92.12 116 PHE A N 1
ATOM 880 C CA . PHE A 1 116 ? -22.371 4.726 -0.246 1.00 92.12 116 PHE A CA 1
ATOM 881 C C . PHE A 1 116 ? -23.538 5.088 0.688 1.00 92.12 116 PHE A C 1
ATOM 883 O O . PHE A 1 116 ? -24.648 5.372 0.221 1.00 92.12 116 PHE A O 1
ATOM 890 N N . ASN A 1 117 ? -23.284 5.077 1.999 1.00 89.44 117 ASN A N 1
ATOM 891 C CA . ASN A 1 117 ? -24.314 5.207 3.025 1.00 89.44 117 ASN A CA 1
ATOM 892 C C . ASN A 1 117 ? -23.899 6.204 4.128 1.00 89.44 117 ASN A C 1
ATOM 894 O O . ASN A 1 117 ? -23.241 5.818 5.102 1.00 89.44 117 ASN A O 1
ATOM 898 N N . PRO A 1 118 ? -24.278 7.489 4.006 1.00 93.44 118 PRO A N 1
ATOM 899 C CA . PRO A 1 118 ? -23.970 8.495 5.013 1.00 93.44 118 PRO A CA 1
ATOM 900 C C . PRO A 1 118 ? -24.907 8.387 6.228 1.00 93.44 118 PRO A C 1
ATOM 902 O O . PRO A 1 118 ? -26.130 8.381 6.098 1.00 93.44 118 PRO A O 1
ATOM 905 N N . SER A 1 119 ? -24.338 8.384 7.433 1.00 91.06 119 SER A N 1
ATOM 906 C CA . SER A 1 119 ? -25.073 8.438 8.701 1.00 91.06 119 SER A CA 1
ATOM 907 C C . SER A 1 119 ? -24.791 9.741 9.433 1.00 91.06 119 SER A C 1
ATOM 909 O O . SER A 1 119 ? -23.641 10.057 9.710 1.00 91.06 119 SER A O 1
ATOM 911 N N . LYS A 1 120 ? -25.846 10.467 9.815 1.00 91.81 120 LYS A N 1
ATOM 912 C CA . LYS A 1 120 ? -25.741 11.676 10.652 1.00 91.81 120 LYS A CA 1
ATOM 913 C C . LYS A 1 120 ? -25.929 11.406 12.149 1.00 91.81 120 LYS A C 1
ATOM 915 O O . LYS A 1 120 ? -25.894 12.333 12.946 1.00 91.81 120 LYS A O 1
ATOM 920 N N . LYS A 1 121 ? -26.190 10.151 12.527 1.00 92.94 121 LYS A N 1
ATOM 921 C CA . LYS A 1 121 ? -26.516 9.780 13.907 1.00 92.94 121 LYS A CA 1
ATOM 922 C C . LYS A 1 121 ? -25.256 9.762 14.773 1.00 92.94 121 LYS A C 1
ATOM 924 O O . LYS A 1 121 ? -24.374 8.942 14.534 1.00 92.94 121 LYS A O 1
ATOM 929 N N . MET A 1 122 ? -25.224 10.636 15.772 1.00 95.19 122 MET A N 1
ATOM 930 C CA . MET A 1 122 ? -24.174 10.785 16.782 1.00 95.19 122 MET A CA 1
ATOM 931 C C . MET A 1 122 ? -24.866 11.099 18.117 1.00 95.19 122 MET A C 1
ATOM 933 O O . MET A 1 122 ? -25.849 11.839 18.121 1.00 95.19 122 MET A O 1
ATOM 937 N N . ASP A 1 123 ? -24.405 10.537 19.235 1.00 97.06 123 ASP A N 1
ATOM 938 C CA . ASP A 1 123 ? -24.920 10.891 20.567 1.00 97.06 123 ASP A CA 1
ATOM 939 C C . ASP A 1 123 ? -24.064 12.007 21.183 1.00 97.06 123 ASP A C 1
ATOM 941 O O . ASP A 1 123 ? -22.833 11.928 21.185 1.00 97.06 123 ASP A O 1
ATOM 945 N N . HIS A 1 124 ? -24.714 13.049 21.699 1.00 96.06 124 HIS A N 1
ATOM 946 C CA . HIS A 1 124 ? -24.051 14.213 22.294 1.00 96.06 124 HIS A CA 1
ATOM 947 C C . HIS A 1 124 ? -23.671 14.013 23.767 1.00 96.06 124 HIS A C 1
ATOM 949 O O . HIS A 1 124 ? -22.908 14.805 24.309 1.00 96.06 124 HIS A O 1
ATOM 955 N N . ASN A 1 125 ? -24.164 12.958 24.423 1.00 97.44 125 ASN A N 1
ATOM 956 C CA . ASN A 1 125 ? -23.888 12.657 25.829 1.00 97.44 125 ASN A CA 1
ATOM 957 C C . ASN A 1 125 ? -22.584 11.861 25.989 1.00 97.44 125 ASN A C 1
ATOM 959 O O . ASN A 1 125 ? -22.535 10.841 26.688 1.00 97.44 125 ASN A O 1
ATOM 963 N N . VAL A 1 126 ? -21.538 12.318 25.304 1.00 97.44 126 VAL A N 1
ATOM 964 C CA . VAL A 1 126 ? -20.176 11.807 25.435 1.00 97.44 126 VAL A CA 1
ATOM 965 C C . VAL A 1 126 ? -19.251 12.895 25.947 1.00 97.44 126 VAL A C 1
ATOM 967 O O . VAL A 1 126 ? -19.468 14.073 25.676 1.00 97.44 126 VAL A O 1
ATOM 970 N N . ALA A 1 127 ? -18.203 12.509 26.666 1.00 96.88 127 ALA A N 1
ATOM 971 C CA . ALA A 1 127 ? -17.207 13.460 27.138 1.00 96.88 127 ALA A CA 1
ATOM 972 C C . ALA A 1 127 ? -15.815 12.830 27.227 1.00 96.88 127 ALA A C 1
ATOM 974 O O . ALA A 1 127 ? -15.677 11.611 27.340 1.00 96.88 127 ALA A O 1
ATOM 975 N N . THR A 1 128 ? -14.787 13.672 27.220 1.00 96.00 128 THR A N 1
ATOM 976 C CA . THR A 1 128 ? -13.410 13.273 27.527 1.00 96.00 128 THR A CA 1
ATOM 977 C C . THR A 1 128 ? -13.028 13.855 28.881 1.00 96.00 128 THR A C 1
ATOM 979 O O . THR A 1 128 ? -13.291 15.031 29.132 1.00 96.00 128 THR A O 1
ATOM 982 N N . PHE A 1 129 ? -12.398 13.068 29.753 1.00 92.31 129 PHE A N 1
ATOM 983 C CA . PHE A 1 129 ? -11.733 13.609 30.938 1.00 92.31 129 PHE A CA 1
ATOM 984 C C . PHE A 1 129 ? -10.312 13.090 31.058 1.00 92.31 129 PHE A C 1
ATOM 986 O O . PHE A 1 129 ? -10.020 11.917 30.820 1.00 92.31 129 PHE A O 1
ATOM 993 N N . ARG A 1 130 ? -9.430 13.993 31.476 1.00 94.69 130 ARG A N 1
ATOM 994 C CA . ARG A 1 130 ? -8.015 13.723 31.673 1.00 94.69 130 ARG A CA 1
ATOM 995 C C . ARG A 1 130 ? -7.733 13.486 33.146 1.00 94.69 130 ARG A C 1
ATOM 997 O O . ARG A 1 130 ? -8.051 14.332 33.981 1.00 94.69 130 ARG A O 1
ATOM 1004 N N . LEU A 1 131 ? -7.123 12.350 33.473 1.00 91.38 131 LEU A N 1
ATOM 1005 C CA . LEU A 1 131 ? -6.636 12.114 34.829 1.00 91.38 131 LEU A CA 1
ATOM 1006 C C . LEU A 1 131 ? -5.423 12.999 35.125 1.00 91.38 131 LEU A C 1
ATOM 1008 O O . LEU A 1 131 ? -4.513 13.120 34.312 1.00 91.38 131 LEU A O 1
ATOM 1012 N N . PHE A 1 132 ? -5.386 13.577 36.320 1.00 91.31 132 PHE A N 1
ATOM 1013 C CA . PHE A 1 132 ? -4.219 14.288 36.838 1.00 91.31 132 PHE A CA 1
ATOM 1014 C C . PHE A 1 132 ? -3.982 13.900 38.309 1.00 91.31 132 PHE A C 1
ATOM 1016 O O . PHE A 1 132 ? -4.919 13.455 38.988 1.00 91.31 132 PHE A O 1
ATOM 1023 N N . PRO A 1 133 ? -2.739 13.991 38.820 1.00 88.00 133 PRO A N 1
ATOM 1024 C CA . PRO A 1 133 ? -2.456 13.650 40.208 1.00 88.00 133 PRO A CA 1
ATOM 1025 C C . PRO A 1 133 ? -3.267 14.540 41.155 1.00 88.00 133 PRO A C 1
ATOM 1027 O O . PRO A 1 133 ? -3.206 15.762 41.064 1.00 88.00 133 PRO A O 1
ATOM 1030 N N . GLY A 1 134 ? -4.036 13.929 42.059 1.00 84.94 134 GLY A N 1
ATOM 1031 C CA . GLY A 1 134 ? -4.898 14.655 42.999 1.00 84.94 134 GLY A CA 1
ATOM 1032 C C . GLY A 1 134 ? -6.347 14.855 42.543 1.00 84.94 134 GLY A C 1
ATOM 1033 O O . GLY A 1 134 ? -7.117 15.475 43.275 1.00 84.94 134 GLY A O 1
ATOM 1034 N N . ILE A 1 135 ? -6.755 14.311 41.387 1.00 88.69 135 ILE A N 1
ATOM 1035 C CA . ILE A 1 135 ? -8.177 14.258 41.021 1.00 88.69 135 ILE A CA 1
ATOM 1036 C C . ILE A 1 135 ? -8.986 13.536 42.111 1.00 88.69 135 ILE A C 1
ATOM 1038 O O . ILE A 1 135 ? -8.584 12.483 42.610 1.00 88.69 135 ILE A O 1
ATOM 1042 N N . THR A 1 136 ? -10.120 14.116 42.505 1.00 90.25 136 THR A N 1
ATOM 1043 C CA . THR A 1 136 ? -10.915 13.594 43.623 1.00 90.25 136 THR A CA 1
ATOM 1044 C C . THR A 1 136 ? -11.953 12.571 43.164 1.00 90.25 136 THR A C 1
ATOM 1046 O O . THR A 1 136 ? -12.525 12.686 42.077 1.00 90.25 136 THR A O 1
ATOM 1049 N N . ASP A 1 137 ? -12.271 11.619 44.044 1.00 89.94 137 ASP A N 1
ATOM 1050 C CA . ASP A 1 137 ? -13.373 10.663 43.866 1.00 89.94 137 ASP A CA 1
ATOM 1051 C C . ASP A 1 137 ? -14.704 11.382 43.563 1.00 89.94 137 ASP A C 1
ATOM 1053 O O . ASP A 1 137 ? -15.494 10.936 42.730 1.00 89.94 137 ASP A O 1
ATOM 1057 N N . TYR A 1 138 ? -14.937 12.534 44.206 1.00 91.50 138 TYR A N 1
ATOM 1058 C CA . TYR A 1 138 ? -16.129 13.359 44.003 1.00 91.50 138 TYR A CA 1
ATOM 1059 C C . TYR A 1 138 ? -16.199 13.943 42.587 1.00 91.50 138 TYR A C 1
ATOM 1061 O O . TYR A 1 138 ? -17.260 13.913 41.961 1.00 91.50 138 TYR A O 1
ATOM 1069 N N . SER A 1 139 ? -15.075 14.439 42.061 1.00 92.56 139 SER A N 1
ATOM 1070 C CA . SER A 1 139 ? -14.989 14.964 40.695 1.00 92.56 139 SER A CA 1
ATOM 1071 C C . SER A 1 139 ? -15.293 13.875 39.668 1.00 92.56 139 SER A C 1
ATOM 1073 O O . SER A 1 139 ? -16.109 14.097 38.779 1.00 92.56 139 SER A O 1
ATOM 1075 N N . ILE A 1 140 ? -14.706 12.682 39.828 1.00 92.62 140 ILE A N 1
ATOM 1076 C CA . ILE A 1 140 ? -14.955 11.534 38.940 1.00 92.62 140 ILE A CA 1
ATOM 1077 C C . ILE A 1 140 ? -16.428 11.119 39.005 1.00 92.62 140 ILE A C 1
ATOM 1079 O O . ILE A 1 140 ? -17.074 10.954 37.972 1.00 92.62 140 ILE A O 1
ATOM 1083 N N . LYS A 1 141 ? -16.992 11.002 40.213 1.00 93.81 141 LYS A N 1
ATOM 1084 C CA . LYS A 1 141 ? -18.400 10.631 40.397 1.00 93.81 141 LYS A CA 1
ATOM 1085 C C . LYS A 1 141 ? -19.353 11.639 39.753 1.00 93.81 141 LYS A C 1
ATOM 1087 O O . LYS A 1 141 ? -20.306 11.232 39.097 1.00 93.81 141 LYS A O 1
ATOM 1092 N N . SER A 1 142 ? -19.084 12.932 39.929 1.00 95.56 142 SER A N 1
ATOM 1093 C CA . SER A 1 142 ? -19.895 14.011 39.354 1.00 95.56 142 SER A CA 1
ATOM 1094 C C . SER A 1 142 ? -19.792 14.040 37.829 1.00 95.56 142 SER A C 1
ATOM 1096 O O . SER A 1 142 ? -20.792 14.247 37.153 1.00 95.56 142 SER A O 1
ATOM 1098 N N . PHE A 1 143 ? -18.603 13.772 37.283 1.00 95.69 143 PHE A N 1
ATOM 1099 C CA . PHE A 1 143 ? -18.380 13.698 35.840 1.00 95.69 143 PHE A CA 1
ATOM 1100 C C . PHE A 1 143 ? -19.112 12.512 35.189 1.00 95.69 143 PHE A C 1
ATOM 1102 O O . PHE A 1 143 ? -19.621 12.628 34.081 1.00 95.69 143 PHE A O 1
ATOM 1109 N N . LEU A 1 144 ? -19.198 11.373 35.885 1.00 95.69 144 LEU A N 1
ATOM 1110 C CA . LEU A 1 144 ? -19.875 10.152 35.419 1.00 95.69 144 LEU A CA 1
ATOM 1111 C C . LEU A 1 144 ? -21.379 10.114 35.751 1.00 95.69 144 LEU A C 1
ATOM 1113 O O . LE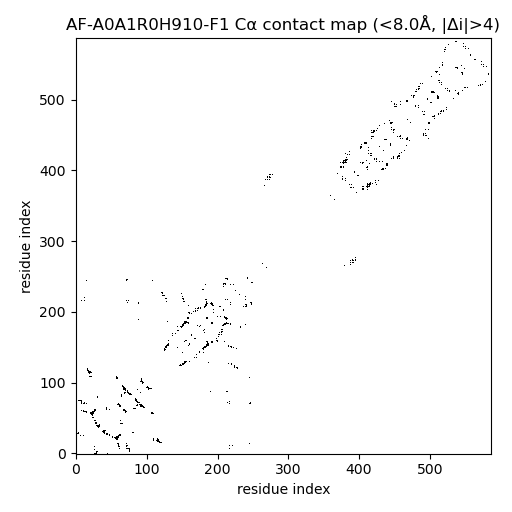U A 1 144 ? -22.015 9.055 35.643 1.00 95.69 144 LEU A O 1
ATOM 1117 N N . ALA A 1 145 ? -21.94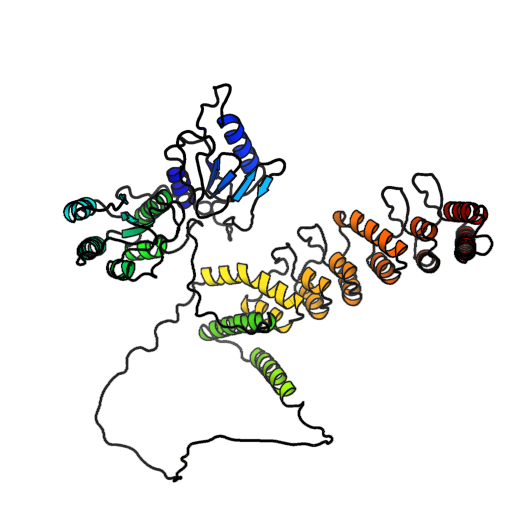6 11.226 36.218 1.00 95.31 145 ALA A N 1
ATOM 1118 C CA . ALA A 1 145 ? -23.367 11.329 36.510 1.00 95.31 145 ALA A CA 1
ATOM 1119 C C . ALA A 1 145 ? -24.200 11.424 35.211 1.00 95.31 145 ALA A C 1
ATOM 1121 O O . ALA A 1 145 ? -23.701 11.888 34.180 1.00 95.31 145 ALA A O 1
ATOM 1122 N N . PRO A 1 146 ? -25.481 11.007 35.229 1.00 95.38 146 PRO A N 1
ATOM 1123 C CA . PRO A 1 146 ? -26.398 11.253 34.115 1.00 95.38 146 PRO A CA 1
ATOM 1124 C C . PRO A 1 146 ? -26.419 12.743 33.717 1.00 95.38 146 PRO A C 1
ATOM 1126 O O . PRO A 1 146 ? -26.345 13.594 34.605 1.00 95.38 146 PRO A O 1
ATOM 1129 N N . PRO A 1 147 ? -26.542 13.082 32.416 1.00 96.19 147 PRO A N 1
ATOM 1130 C CA . PRO A 1 147 ? -26.972 12.233 31.297 1.00 96.19 147 PRO A CA 1
ATOM 1131 C C . PRO A 1 147 ? -25.844 11.519 30.526 1.00 96.19 147 PRO A C 1
ATOM 1133 O O . PRO A 1 147 ? -26.116 10.957 29.466 1.00 96.19 147 PRO A O 1
ATOM 1136 N N . ILE A 1 148 ? -24.600 11.530 31.018 1.00 97.31 148 ILE A N 1
ATOM 1137 C CA . ILE A 1 148 ? -23.446 10.942 30.319 1.00 97.31 148 ILE A CA 1
ATOM 1138 C C . ILE A 1 148 ? -23.659 9.450 30.023 1.00 97.31 148 ILE A C 1
ATOM 1140 O O . ILE A 1 148 ? -23.986 8.667 30.913 1.00 97.31 148 ILE A O 1
ATOM 1144 N N . LYS A 1 149 ? -23.435 9.056 28.762 1.00 97.50 149 LYS A N 1
ATOM 1145 C CA . LYS A 1 149 ? -23.546 7.668 28.274 1.00 97.50 149 LYS A CA 1
ATOM 1146 C C . LYS A 1 149 ? -22.210 7.066 27.854 1.00 97.50 149 LYS A C 1
ATOM 1148 O O . LYS A 1 149 ? -22.061 5.847 27.847 1.00 97.50 149 LYS A O 1
ATOM 1153 N N . GLY A 1 150 ? -21.244 7.899 27.480 1.00 97.50 150 GLY A N 1
ATOM 1154 C CA . GLY A 1 150 ? -19.933 7.448 27.034 1.00 97.50 150 GLY A CA 1
ATOM 1155 C C . GLY A 1 150 ? -18.831 8.388 27.485 1.00 97.50 150 GLY A C 1
ATOM 1156 O O . GLY A 1 150 ? -19.004 9.603 27.463 1.00 97.50 150 GLY A O 1
ATOM 1157 N N . VAL A 1 151 ? -17.694 7.834 27.887 1.00 98.00 151 VAL A N 1
ATOM 1158 C CA . VAL A 1 151 ? -16.557 8.620 28.346 1.00 98.00 151 VAL A CA 1
ATOM 1159 C C . VAL A 1 151 ? -15.248 8.096 27.783 1.00 98.00 151 VAL A C 1
ATOM 1161 O O . VAL A 1 151 ? -14.966 6.902 27.855 1.00 98.00 151 VAL A O 1
ATOM 1164 N N . VAL A 1 152 ? -14.426 9.010 27.274 1.00 97.81 152 VAL A N 1
ATOM 1165 C CA . VAL A 1 152 ? -13.013 8.767 26.979 1.00 97.81 152 VAL A CA 1
ATOM 1166 C C . VAL A 1 152 ? -12.190 9.247 28.171 1.00 97.81 152 VAL A C 1
ATOM 1168 O O . VAL A 1 152 ? -12.210 10.420 28.534 1.00 97.81 152 VAL A O 1
ATOM 1171 N N . MET A 1 153 ? -11.499 8.321 28.820 1.00 95.38 153 MET A N 1
ATOM 1172 C CA . MET A 1 153 ? -10.643 8.575 29.970 1.00 95.38 153 MET A CA 1
ATOM 1173 C C . MET A 1 153 ? -9.188 8.594 29.508 1.00 95.38 153 MET A C 1
ATOM 1175 O O . MET A 1 153 ? -8.668 7.558 29.094 1.00 95.38 153 MET A O 1
ATOM 1179 N N . GLU A 1 154 ? -8.524 9.744 29.610 1.00 95.06 154 GLU A N 1
ATOM 1180 C CA . GLU A 1 154 ? -7.098 9.858 29.296 1.00 95.06 154 GLU A CA 1
ATOM 1181 C C . GLU A 1 154 ? -6.259 9.520 30.534 1.00 95.06 154 GLU A C 1
ATOM 1183 O O . GLU A 1 154 ? -6.311 10.218 31.555 1.00 95.06 154 GLU A O 1
ATOM 1188 N N . THR A 1 155 ? -5.458 8.463 30.448 1.00 91.56 155 THR A N 1
ATOM 1189 C CA . THR A 1 155 ? -4.662 7.908 31.550 1.00 91.56 155 THR A CA 1
ATOM 1190 C C . THR A 1 155 ? -3.157 7.991 31.286 1.00 91.56 155 THR A C 1
ATOM 1192 O O . THR A 1 155 ? -2.707 8.383 30.208 1.00 91.56 155 THR A O 1
ATOM 1195 N N . TYR A 1 156 ? -2.340 7.652 32.284 1.00 88.69 156 TYR A N 1
ATOM 1196 C CA . TYR A 1 156 ? -0.891 7.829 32.191 1.00 88.69 156 TYR A CA 1
ATOM 1197 C C . TYR A 1 156 ? -0.203 6.685 31.445 1.00 88.69 156 TYR A C 1
ATOM 1199 O O . TYR A 1 156 ? -0.507 5.510 31.664 1.00 88.69 156 TYR A O 1
ATOM 1207 N N . GLY A 1 157 ? 0.818 7.016 30.651 1.00 85.69 157 GLY A N 1
ATOM 1208 C CA . GLY A 1 157 ? 1.718 6.034 30.044 1.00 85.69 157 GLY A CA 1
ATOM 1209 C C . GLY A 1 157 ? 0.969 4.993 29.213 1.00 85.69 157 GLY A C 1
ATOM 1210 O O . GLY A 1 157 ? 0.251 5.332 28.281 1.00 85.69 157 GLY A O 1
ATOM 1211 N N . SER A 1 158 ? 1.110 3.718 29.562 1.00 84.69 158 SER A N 1
ATOM 1212 C CA . SER A 1 158 ? 0.494 2.584 28.860 1.00 84.69 158 SER A CA 1
ATOM 1213 C C . SER A 1 158 ? -0.966 2.291 29.245 1.00 84.69 158 SER A C 1
ATOM 1215 O O . SER A 1 158 ? -1.457 1.203 28.950 1.00 84.69 158 SER A O 1
ATOM 1217 N N . GLY A 1 159 ? -1.667 3.222 29.907 1.00 86.00 159 GLY A N 1
ATOM 1218 C CA . GLY A 1 159 ? -3.066 3.028 30.315 1.00 86.00 159 GLY A CA 1
ATOM 1219 C C . GLY A 1 159 ? -3.324 3.054 31.824 1.00 86.00 159 GLY A C 1
ATOM 1220 O O . GLY A 1 159 ? -4.316 2.485 32.280 1.00 86.00 159 GLY A O 1
ATOM 1221 N N . ASN A 1 160 ? -2.415 3.626 32.616 1.00 85.44 160 ASN A N 1
ATOM 1222 C CA . ASN A 1 160 ? -2.362 3.442 34.065 1.00 85.44 160 ASN A CA 1
ATOM 1223 C C . ASN A 1 160 ? -3.175 4.487 34.834 1.00 85.44 160 ASN A C 1
ATOM 1225 O O . ASN A 1 160 ? -3.112 5.684 34.547 1.00 85.44 160 ASN A O 1
ATOM 1229 N N . ILE A 1 161 ? -3.856 4.036 35.889 1.00 85.19 161 ILE A N 1
ATOM 1230 C CA . ILE A 1 161 ? -4.589 4.894 36.826 1.00 85.19 161 ILE A CA 1
ATOM 1231 C C . ILE A 1 161 ? -3.951 4.868 38.226 1.00 85.19 161 ILE A C 1
ATOM 1233 O O . ILE A 1 161 ? -3.364 3.855 38.617 1.00 85.19 161 ILE A O 1
ATOM 1237 N N . PRO A 1 162 ? -4.071 5.950 39.016 1.00 77.12 162 PRO A N 1
ATOM 1238 C CA . PRO A 1 162 ? -3.560 5.983 40.380 1.00 77.12 162 PRO A CA 1
ATOM 1239 C C . PRO A 1 162 ? -4.449 5.115 41.284 1.00 77.12 162 PRO A C 1
ATOM 1241 O O . PRO A 1 162 ? -5.511 5.537 41.730 1.00 77.12 162 PRO A O 1
ATOM 1244 N N . ASN A 1 163 ? -4.036 3.873 41.545 1.00 68.31 163 ASN A N 1
ATOM 1245 C CA . ASN A 1 163 ? -4.849 2.904 42.282 1.00 68.31 163 ASN A CA 1
ATOM 1246 C C . ASN A 1 163 ? -4.549 2.884 43.794 1.00 68.31 163 ASN A C 1
ATOM 1248 O O . ASN A 1 163 ? -4.170 1.860 44.360 1.00 68.31 163 ASN A O 1
ATOM 1252 N N . VAL A 1 164 ? -4.724 4.018 44.476 1.00 63.19 164 VAL A N 1
ATOM 1253 C CA . VAL A 1 164 ? -4.634 4.056 45.944 1.00 63.19 164 VAL A CA 1
ATOM 1254 C C . VAL A 1 164 ? -5.967 3.551 46.519 1.00 63.19 164 VAL A C 1
ATOM 1256 O O . VAL A 1 164 ? -6.968 4.262 46.508 1.00 63.19 164 VAL A O 1
ATOM 1259 N N . LYS A 1 165 ? -5.990 2.306 47.020 1.00 64.75 165 LYS A N 1
ATOM 1260 C CA . LYS A 1 165 ? -7.144 1.634 47.670 1.00 64.75 165 LYS A CA 1
ATOM 1261 C C . LYS A 1 165 ? -8.342 1.247 46.771 1.00 64.75 165 LYS A C 1
ATOM 1263 O O . LYS A 1 165 ? -9.415 0.991 47.307 1.00 64.75 165 LYS A O 1
ATOM 1268 N N . GLY A 1 166 ? -8.223 1.195 45.440 1.00 74.50 166 GLY A N 1
ATOM 1269 C CA . GLY A 1 166 ? -9.290 0.648 44.572 1.00 74.50 166 GLY A CA 1
ATOM 1270 C C . GLY A 1 166 ? -10.526 1.532 44.354 1.00 74.50 166 GLY A C 1
ATOM 1271 O O . GLY A 1 166 ? -11.425 1.144 43.609 1.00 74.50 166 GLY A O 1
ATOM 1272 N N . LYS A 1 167 ? -10.598 2.723 44.962 1.00 84.06 167 LYS A N 1
ATOM 1273 C CA . LYS A 1 167 ? -11.809 3.563 44.937 1.00 84.06 167 LYS A CA 1
ATOM 1274 C C . LYS A 1 167 ? -12.195 4.039 43.537 1.00 84.06 167 LYS A C 1
ATOM 1276 O O . LYS A 1 167 ? -13.354 3.906 43.155 1.00 84.06 167 LYS A O 1
ATOM 1281 N N . ILE A 1 168 ? -11.232 4.512 42.745 1.00 88.12 168 ILE A N 1
ATOM 1282 C CA . ILE A 1 168 ? -11.484 4.949 41.362 1.00 88.12 168 ILE A CA 1
ATOM 1283 C C . ILE A 1 168 ? -12.077 3.802 40.537 1.00 88.12 168 ILE A C 1
ATOM 1285 O O . ILE A 1 168 ? -13.091 3.983 39.874 1.00 88.12 168 ILE A O 1
ATOM 1289 N N . VAL A 1 169 ? -11.503 2.600 40.641 1.00 89.62 169 VAL A N 1
ATOM 1290 C CA . VAL A 1 169 ? -12.004 1.404 39.945 1.00 89.62 169 VAL A CA 1
ATOM 1291 C C . VAL A 1 169 ? -13.454 1.106 40.330 1.00 89.62 169 VAL A C 1
ATOM 1293 O O . VAL A 1 169 ? -14.266 0.811 39.458 1.00 89.62 169 VAL A O 1
ATOM 1296 N N . SER A 1 170 ? -13.806 1.240 41.613 1.00 90.75 170 SER A N 1
ATOM 1297 C CA . SER A 1 170 ? -15.183 1.027 42.075 1.00 90.75 170 SER A CA 1
ATOM 1298 C C . SER A 1 170 ? -16.178 2.040 41.491 1.00 90.75 170 SER A C 1
ATOM 1300 O O . SER A 1 170 ? -17.261 1.643 41.073 1.00 90.75 170 SER A O 1
ATOM 1302 N N . LEU A 1 171 ? -15.792 3.316 41.365 1.00 92.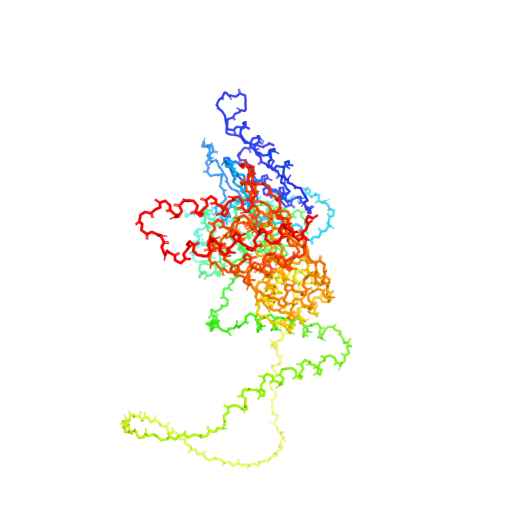56 171 LEU A N 1
ATOM 1303 C CA . LEU A 1 171 ? -16.622 4.357 40.745 1.00 92.56 171 LEU A CA 1
ATOM 1304 C C . LEU A 1 171 ? -16.811 4.123 39.242 1.00 92.56 171 LEU A C 1
ATOM 1306 O O . LEU A 1 171 ? -17.910 4.302 38.717 1.00 92.56 171 LEU A O 1
ATOM 1310 N N . LEU A 1 172 ? -15.745 3.707 38.551 1.00 93.31 172 LEU A N 1
ATOM 1311 C CA . LEU A 1 172 ? -15.801 3.345 37.133 1.00 93.31 172 LEU A CA 1
ATOM 1312 C C . LEU A 1 172 ? -16.714 2.135 36.921 1.00 93.31 172 LEU A C 1
ATOM 1314 O O . LEU A 1 172 ? -17.536 2.144 36.010 1.00 93.31 172 LEU A O 1
ATOM 1318 N N . LYS A 1 173 ? -16.621 1.128 37.797 1.00 93.94 173 LYS A N 1
ATOM 1319 C CA . LYS A 1 173 ? -17.488 -0.051 37.762 1.00 93.94 173 LYS A CA 1
ATOM 1320 C C . LYS A 1 173 ? -18.957 0.320 37.971 1.00 93.94 173 LYS A C 1
ATOM 1322 O O . LYS A 1 173 ? -19.791 -0.093 37.174 1.00 93.94 173 LYS A O 1
ATOM 1327 N N . GLU A 1 174 ? -19.258 1.152 38.968 1.00 95.19 174 GLU A N 1
ATOM 1328 C CA . GLU A 1 174 ? -20.616 1.653 39.232 1.00 95.19 174 GLU A CA 1
ATOM 1329 C C . GLU A 1 174 ? -21.192 2.383 38.003 1.00 95.19 174 GLU A C 1
ATOM 1331 O O . GLU A 1 174 ? -22.346 2.184 37.630 1.00 95.19 174 GLU A O 1
ATOM 1336 N N . ALA A 1 175 ? -20.384 3.204 37.322 1.00 95.69 175 ALA A N 1
ATOM 1337 C CA . ALA A 1 175 ? -20.795 3.875 36.089 1.00 95.69 175 ALA A CA 1
ATOM 1338 C C . ALA A 1 175 ? -21.011 2.892 34.925 1.00 95.69 175 ALA A C 1
ATOM 1340 O O . ALA A 1 175 ? -22.012 2.995 34.212 1.00 95.69 175 ALA A O 1
ATOM 1341 N N . SER A 1 176 ? -20.121 1.913 34.757 1.00 95.38 176 SER A N 1
ATOM 1342 C CA . SER A 1 176 ? -20.257 0.860 33.748 1.00 95.38 176 SER A CA 1
ATOM 1343 C C . SER A 1 176 ? -21.521 0.020 33.936 1.00 95.38 176 SER A C 1
ATOM 1345 O O . SER A 1 176 ? -22.180 -0.311 32.947 1.00 95.38 176 SER A O 1
ATOM 1347 N N . GLU A 1 177 ? -21.881 -0.286 35.185 1.00 95.38 177 GLU A N 1
ATOM 1348 C CA . GLU A 1 177 ? -23.108 -1.001 35.564 1.00 95.38 177 GLU A CA 1
ATOM 1349 C C . GLU A 1 177 ? -24.372 -0.176 35.280 1.00 95.38 177 GLU A C 1
ATOM 1351 O O . GLU A 1 177 ? -25.386 -0.735 34.868 1.00 95.38 177 GLU A O 1
ATOM 1356 N N . ARG A 1 178 ? -24.304 1.162 35.387 1.00 95.38 178 ARG A N 1
ATOM 1357 C CA . ARG A 1 178 ? -25.366 2.069 34.904 1.00 95.38 178 ARG A CA 1
ATOM 1358 C C . ARG A 1 178 ? -25.486 2.121 33.374 1.00 95.38 178 ARG A C 1
ATOM 1360 O O . ARG A 1 178 ? -26.399 2.765 32.863 1.00 95.38 178 ARG A O 1
ATOM 1367 N N . GLY A 1 179 ? -24.577 1.476 32.643 1.00 95.12 179 GLY A N 1
ATOM 1368 C CA . GLY A 1 179 ? -24.557 1.451 31.182 1.00 95.12 179 GLY A CA 1
ATOM 1369 C C . GLY A 1 179 ? -23.652 2.501 30.537 1.00 95.12 179 GLY A C 1
ATOM 1370 O O . GLY A 1 179 ? -23.669 2.623 29.313 1.00 95.12 179 GLY A O 1
ATOM 1371 N N . VAL A 1 180 ? -22.843 3.233 31.314 1.00 97.50 180 VAL A N 1
ATOM 1372 C CA . VAL A 1 180 ? -21.846 4.160 30.759 1.00 97.50 180 VAL A CA 1
ATOM 1373 C C . VAL A 1 180 ? -20.723 3.357 30.102 1.00 97.50 180 VAL A C 1
ATOM 1375 O O . VAL A 1 180 ? -20.163 2.436 30.696 1.00 97.50 180 VAL A O 1
ATOM 1378 N N . VAL A 1 181 ? -20.374 3.687 28.861 1.00 97.56 181 VAL A N 1
ATOM 1379 C CA . VAL A 1 181 ? -19.247 3.057 28.164 1.00 97.56 181 VAL A CA 1
ATOM 1380 C C . VAL A 1 181 ? -17.989 3.882 28.397 1.00 97.56 181 VAL A C 1
ATOM 1382 O O . VAL A 1 181 ? -17.916 5.027 27.962 1.00 97.56 181 VAL A O 1
ATOM 1385 N N . ILE A 1 182 ? -16.991 3.300 29.058 1.00 97.19 182 ILE A N 1
ATOM 1386 C CA . ILE A 1 182 ? -15.736 3.983 29.389 1.00 97.19 182 ILE A CA 1
ATOM 1387 C C . ILE A 1 182 ? -14.609 3.408 28.533 1.00 97.19 182 ILE A C 1
ATOM 1389 O O . ILE A 1 182 ? -14.399 2.194 28.509 1.00 97.19 182 ILE A O 1
ATOM 1393 N N . VAL A 1 183 ? -13.884 4.283 27.842 1.00 96.00 183 VAL A N 1
ATOM 1394 C CA . VAL A 1 183 ? -12.776 3.940 26.945 1.00 96.00 183 VAL A CA 1
ATOM 1395 C C . VAL A 1 183 ? -11.500 4.575 27.477 1.00 96.00 183 VAL A C 1
ATOM 1397 O O . VAL A 1 183 ? -11.449 5.782 27.683 1.00 96.00 183 VAL A O 1
ATOM 1400 N N . ASN A 1 184 ? -10.477 3.766 27.716 1.00 94.38 184 ASN A N 1
ATOM 1401 C CA . ASN A 1 184 ? -9.182 4.190 28.226 1.00 94.38 184 ASN A CA 1
ATOM 1402 C C . ASN A 1 184 ? -8.221 4.494 27.070 1.00 94.38 184 ASN A C 1
ATOM 1404 O O . ASN A 1 184 ? -7.880 3.591 26.307 1.00 94.38 184 ASN A O 1
ATOM 1408 N N . VAL A 1 185 ? -7.760 5.739 26.974 1.00 94.00 185 VAL A N 1
ATOM 1409 C CA . VAL A 1 185 ? -6.724 6.182 26.030 1.00 94.00 185 VAL A CA 1
ATOM 1410 C C . VAL A 1 185 ? -5.535 6.757 26.794 1.00 94.00 185 VAL A C 1
ATOM 1412 O O . VAL A 1 185 ? -5.657 7.156 27.951 1.00 94.00 185 VAL A O 1
ATOM 1415 N N . THR A 1 186 ? -4.363 6.790 26.168 1.00 92.81 186 THR A N 1
ATOM 1416 C CA . THR A 1 186 ? -3.168 7.367 26.790 1.00 92.81 186 THR A CA 1
ATOM 1417 C C . THR A 1 186 ? -3.138 8.887 26.634 1.00 92.81 186 THR A C 1
ATOM 1419 O O . THR A 1 186 ? -3.577 9.429 25.627 1.00 92.81 186 THR A O 1
ATOM 1422 N N . GLN A 1 187 ? -2.581 9.581 27.624 1.00 93.12 187 GLN A N 1
ATOM 1423 C CA . GLN A 1 187 ? -2.231 11.002 27.535 1.00 93.12 187 GLN A CA 1
ATOM 1424 C C . GLN A 1 187 ? -0.974 11.262 26.694 1.00 93.12 187 GLN A C 1
ATOM 1426 O O . GLN A 1 187 ? -0.670 12.418 26.390 1.00 93.12 187 GLN A O 1
ATOM 1431 N N . CYS A 1 188 ? -0.194 10.222 26.391 1.00 90.88 188 CYS A N 1
ATOM 1432 C CA . CYS A 1 188 ? 1.015 10.333 25.587 1.00 90.88 188 CYS A CA 1
ATOM 1433 C C . CYS A 1 188 ? 0.655 10.601 24.121 1.00 90.88 188 CYS A C 1
ATOM 1435 O O . CYS A 1 188 ? -0.257 9.976 23.593 1.00 90.88 188 CYS A O 1
ATOM 1437 N N . ASN A 1 189 ? 1.421 11.469 23.444 1.00 86.12 189 ASN A N 1
ATOM 1438 C CA . ASN A 1 189 ? 1.222 11.734 22.011 1.00 86.12 189 ASN A CA 1
ATOM 1439 C C . ASN A 1 189 ? 1.343 10.439 21.187 1.00 86.12 189 ASN A C 1
ATOM 1441 O O . ASN A 1 189 ? 0.502 10.135 20.352 1.00 86.12 189 ASN A O 1
ATOM 1445 N N . LYS A 1 190 ? 2.366 9.629 21.486 1.00 88.12 190 LYS A N 1
ATOM 1446 C CA . LYS A 1 190 ? 2.585 8.306 20.897 1.00 88.12 190 LYS A CA 1
ATOM 1447 C C . LYS A 1 190 ? 2.486 7.236 21.974 1.00 88.12 190 LYS A C 1
ATOM 1449 O O . LYS A 1 190 ? 3.086 7.381 23.041 1.00 88.12 190 LYS A O 1
ATOM 1454 N N . GLY A 1 191 ? 1.775 6.152 21.691 1.00 81.62 191 GLY A N 1
ATOM 1455 C CA . GLY A 1 191 ? 1.606 5.067 22.651 1.00 81.62 191 GLY A CA 1
ATOM 1456 C C . GLY A 1 191 ? 0.405 4.186 22.354 1.00 81.62 191 GLY A C 1
ATOM 1457 O O . GLY A 1 191 ? -0.410 4.483 21.485 1.00 81.62 191 GLY A O 1
ATOM 1458 N N . ASN A 1 192 ? 0.315 3.082 23.089 1.00 84.38 192 ASN A N 1
ATOM 1459 C CA . ASN A 1 192 ? -0.784 2.135 22.996 1.00 84.38 192 ASN A CA 1
ATOM 1460 C C . ASN A 1 192 ? -1.206 1.720 24.411 1.00 84.38 192 ASN A C 1
ATOM 1462 O O . ASN A 1 192 ? -0.357 1.422 25.256 1.00 84.38 192 ASN A O 1
ATOM 1466 N N . VAL A 1 193 ? -2.510 1.729 24.664 1.00 83.25 193 VAL A N 1
ATOM 1467 C CA . VAL A 1 193 ? -3.115 1.212 25.887 1.00 83.25 193 VAL A CA 1
ATOM 1468 C C . VAL A 1 193 ? -3.383 -0.277 25.711 1.00 83.25 193 VAL A C 1
ATOM 1470 O O . VAL A 1 193 ? -4.248 -0.670 24.929 1.00 83.25 193 VAL A O 1
ATOM 1473 N N . VAL A 1 194 ? -2.657 -1.101 26.471 1.00 69.94 194 VAL A N 1
ATOM 1474 C CA . VAL A 1 194 ? -2.766 -2.565 26.422 1.00 69.94 194 VAL A CA 1
ATOM 1475 C C . VAL A 1 194 ? -3.095 -3.121 27.806 1.00 69.94 194 VAL A C 1
ATOM 1477 O O . VAL A 1 194 ? -2.533 -2.681 28.808 1.00 69.94 194 VAL A O 1
ATOM 1480 N N . ASP A 1 195 ? -3.932 -4.158 27.850 1.00 65.06 195 ASP A N 1
ATOM 1481 C CA . ASP A 1 195 ? -4.326 -4.909 29.055 1.00 65.06 195 ASP A CA 1
ATOM 1482 C C . ASP A 1 195 ? -3.186 -5.797 29.630 1.00 65.06 195 ASP A C 1
ATOM 1484 O O . ASP A 1 195 ? -3.407 -6.957 29.982 1.00 65.06 195 ASP A O 1
ATOM 1488 N N . LEU A 1 196 ? -1.937 -5.317 29.664 1.00 55.03 196 LEU A N 1
ATOM 1489 C CA . LEU A 1 196 ? -0.756 -6.120 30.036 1.00 55.03 196 LEU A CA 1
ATOM 1490 C C . LEU A 1 196 ? -0.226 -5.845 31.453 1.00 55.03 196 LEU A C 1
ATOM 1492 O O . LEU A 1 196 ? 0.391 -6.726 32.047 1.00 55.03 196 LEU A O 1
ATOM 1496 N N . TYR A 1 197 ? -0.454 -4.656 32.017 1.00 54.22 197 TYR A N 1
ATOM 1497 C CA . TYR A 1 197 ? 0.149 -4.255 33.298 1.00 54.22 197 TYR A CA 1
ATOM 1498 C C . TYR A 1 197 ? -0.771 -4.528 34.499 1.00 54.22 197 TYR A C 1
ATOM 1500 O O . TYR A 1 197 ? -1.992 -4.405 34.399 1.00 54.22 197 TYR A O 1
ATOM 1508 N N . GLU A 1 198 ? -0.206 -4.834 35.675 1.00 48.78 198 GLU A N 1
ATOM 1509 C CA . GLU A 1 198 ? -0.974 -5.074 36.915 1.00 48.78 198 GLU A CA 1
ATOM 1510 C C . GLU A 1 198 ? -1.875 -3.893 37.313 1.00 48.78 198 GLU A C 1
ATOM 1512 O O . GLU A 1 198 ? -2.976 -4.091 37.824 1.00 48.78 198 GLU A O 1
ATOM 1517 N N . THR A 1 199 ? -1.459 -2.669 36.987 1.00 50.19 199 THR A N 1
ATOM 1518 C CA . THR A 1 199 ? -2.204 -1.411 37.160 1.00 50.19 199 THR A CA 1
ATOM 1519 C C . THR A 1 199 ? -3.445 -1.290 36.267 1.00 50.19 199 THR A C 1
ATOM 1521 O O . THR A 1 199 ? -4.309 -0.461 36.549 1.00 50.19 199 THR A O 1
ATOM 1524 N N . SER A 1 200 ? -3.569 -2.126 35.229 1.00 56.34 200 SER A N 1
ATOM 1525 C CA . SER A 1 200 ? -4.714 -2.178 34.306 1.00 56.34 200 SER A CA 1
ATOM 1526 C C . SER A 1 200 ? -5.707 -3.314 34.606 1.00 56.34 200 SER A C 1
ATOM 1528 O O . SER A 1 200 ? -6.853 -3.241 34.166 1.00 56.34 200 SER A O 1
ATOM 1530 N N . LYS A 1 201 ? -5.338 -4.320 35.425 1.00 64.00 201 LYS A N 1
ATOM 1531 C CA . LYS A 1 201 ? -6.225 -5.457 35.769 1.00 64.00 201 LYS A CA 1
ATOM 1532 C C . LYS A 1 201 ? -7.575 -4.998 36.335 1.00 64.00 201 LYS A C 1
ATOM 1534 O O . LYS A 1 201 ? -8.616 -5.469 35.891 1.00 64.00 201 LYS A O 1
ATOM 1539 N N . GLY A 1 202 ? -7.563 -4.015 37.240 1.00 72.88 202 GLY A N 1
ATOM 1540 C CA . GLY A 1 202 ? -8.793 -3.483 37.839 1.00 72.88 202 GLY A CA 1
ATOM 1541 C C . GLY A 1 202 ? -9.714 -2.761 36.846 1.00 72.88 202 GLY A C 1
ATOM 1542 O O . GLY A 1 202 ? -10.925 -2.752 37.033 1.00 72.88 202 GLY A O 1
ATOM 1543 N N . LEU A 1 203 ? -9.176 -2.186 35.765 1.00 86.12 203 LEU A N 1
ATOM 1544 C CA . LEU A 1 203 ? -9.981 -1.488 34.754 1.00 86.12 203 LEU A CA 1
ATOM 1545 C C . LEU A 1 203 ? -10.838 -2.462 33.943 1.00 86.12 203 LEU A C 1
ATOM 1547 O O . LEU A 1 203 ? -12.007 -2.181 33.674 1.00 86.12 203 LEU A O 1
ATOM 1551 N N . LYS A 1 204 ? -10.285 -3.632 33.618 1.00 83.31 204 LYS A N 1
ATOM 1552 C CA . LYS A 1 204 ? -11.018 -4.694 32.926 1.00 83.31 204 LYS A CA 1
ATOM 1553 C C . LYS A 1 204 ? -12.176 -5.220 33.773 1.00 83.31 204 LYS A C 1
ATOM 1555 O O . LYS A 1 204 ? -13.289 -5.363 33.267 1.00 83.31 204 LYS A O 1
ATOM 1560 N N . ASP A 1 205 ? -11.940 -5.411 35.070 1.00 84.00 205 ASP A N 1
ATOM 1561 C CA . ASP A 1 205 ? -12.975 -5.814 36.033 1.00 84.00 205 ASP A CA 1
ATOM 1562 C C . ASP A 1 205 ? -14.077 -4.750 36.199 1.00 84.00 205 ASP A C 1
ATOM 1564 O O . ASP A 1 205 ? -15.220 -5.076 36.524 1.00 84.00 205 ASP A O 1
ATOM 1568 N N . ALA A 1 206 ? -13.757 -3.479 35.936 1.00 88.44 206 ALA A N 1
ATOM 1569 C CA . ALA A 1 206 ? -14.702 -2.363 35.883 1.00 88.44 206 ALA A CA 1
ATOM 1570 C C . ALA A 1 206 ? -15.359 -2.164 34.500 1.00 88.44 206 ALA A C 1
ATOM 1572 O O . ALA A 1 206 ? -16.027 -1.152 34.278 1.00 88.44 206 ALA A O 1
ATOM 1573 N N . CYS A 1 207 ? -15.183 -3.108 33.566 1.00 90.06 207 CYS A N 1
ATOM 1574 C CA . CYS A 1 207 ? -15.699 -3.052 32.192 1.00 90.06 207 CYS A CA 1
ATOM 1575 C C . CYS A 1 207 ? -15.228 -1.828 31.383 1.00 90.06 207 CYS A C 1
ATOM 1577 O O . CYS A 1 207 ? -15.935 -1.370 30.480 1.00 90.06 207 CYS A O 1
ATOM 1579 N N . VAL A 1 208 ? -14.037 -1.308 31.688 1.00 92.00 208 VAL A N 1
ATOM 1580 C CA . VAL A 1 208 ? -13.383 -0.257 30.902 1.00 92.00 208 VAL A CA 1
ATOM 1581 C C . VAL A 1 208 ? -12.706 -0.886 29.686 1.00 92.00 208 VAL A C 1
ATOM 1583 O O . VAL A 1 208 ? -12.050 -1.920 29.791 1.00 92.00 208 VAL A O 1
ATOM 1586 N N . VAL A 1 209 ? -12.872 -0.262 28.523 1.00 92.06 209 VAL A N 1
ATOM 1587 C CA . VAL A 1 209 ? -12.345 -0.750 27.244 1.00 92.06 209 VAL A CA 1
ATOM 1588 C C . VAL A 1 209 ? -10.997 -0.109 26.955 1.00 92.06 209 VAL A C 1
ATOM 1590 O O . VAL A 1 209 ? -10.881 1.111 27.018 1.00 92.06 209 VAL A O 1
ATOM 1593 N N . ALA A 1 210 ? -9.992 -0.898 26.584 1.00 91.31 210 ALA A N 1
ATOM 1594 C CA . ALA A 1 210 ? -8.741 -0.362 26.059 1.00 91.31 210 ALA A CA 1
ATOM 1595 C C . ALA A 1 210 ? -8.964 0.279 24.678 1.00 91.31 210 ALA A C 1
ATOM 1597 O O . ALA A 1 210 ? -9.478 -0.360 23.761 1.00 91.31 210 ALA A O 1
ATOM 1598 N N . GLY A 1 211 ? -8.572 1.544 24.530 1.00 90.38 211 GLY A N 1
ATOM 1599 C CA . GLY A 1 211 ? -8.655 2.296 23.278 1.00 90.38 211 GLY A CA 1
ATOM 1600 C C . GLY A 1 211 ? -7.478 2.065 22.324 1.00 90.38 211 GLY A C 1
ATOM 1601 O O . GLY A 1 211 ? -7.405 2.726 21.290 1.00 90.38 211 GLY A O 1
ATOM 1602 N N . GLY A 1 212 ? -6.549 1.166 22.666 1.00 91.50 212 GLY A N 1
ATOM 1603 C CA . GLY A 1 212 ? -5.361 0.886 21.866 1.00 91.50 212 GLY A CA 1
ATOM 1604 C C . GLY A 1 212 ? -4.505 2.135 21.657 1.00 91.50 212 GLY A C 1
ATOM 1605 O O . GLY A 1 212 ? -4.149 2.825 22.611 1.00 91.50 212 GLY A O 1
ATOM 1606 N N . ASP A 1 213 ? -4.177 2.423 20.402 1.00 93.38 213 ASP A N 1
ATOM 1607 C CA . ASP A 1 213 ? -3.409 3.588 19.949 1.00 93.38 213 ASP A CA 1
ATOM 1608 C C . ASP A 1 213 ? -4.285 4.657 19.256 1.00 93.38 213 ASP A C 1
ATOM 1610 O O . ASP A 1 213 ? -3.779 5.450 18.452 1.00 93.38 213 ASP A O 1
ATOM 1614 N N . MET A 1 214 ? -5.598 4.675 19.532 1.00 95.94 214 MET A N 1
ATOM 1615 C CA . MET A 1 214 ? -6.493 5.739 19.060 1.00 95.94 214 MET A CA 1
ATOM 1616 C C . MET A 1 214 ? -6.106 7.092 19.666 1.00 95.94 214 MET A C 1
ATOM 1618 O O . MET A 1 214 ? -5.736 7.179 20.837 1.00 95.94 214 MET A O 1
ATOM 1622 N N . THR A 1 215 ? -6.275 8.160 18.886 1.00 96.69 215 THR A N 1
ATOM 1623 C CA . THR A 1 215 ? -6.244 9.529 19.415 1.00 96.69 215 THR A CA 1
ATOM 1624 C C . THR A 1 215 ? -7.505 9.811 20.240 1.00 96.69 215 THR A C 1
ATOM 1626 O O . THR A 1 215 ? -8.544 9.167 20.042 1.00 96.69 215 THR A O 1
ATOM 1629 N N . SER A 1 216 ? -7.449 10.779 21.159 1.00 96.38 216 SER A N 1
ATOM 1630 C CA . SER A 1 216 ? -8.607 11.161 21.981 1.00 96.38 216 SER A CA 1
ATOM 1631 C C . SER A 1 216 ? -9.781 11.653 21.128 1.00 96.38 216 SER A C 1
ATOM 1633 O O . SER A 1 216 ? -10.934 11.304 21.395 1.00 96.38 216 SER A O 1
ATOM 1635 N N . GLU A 1 217 ? -9.499 12.408 20.063 1.00 96.44 217 GLU A N 1
ATOM 1636 C CA . GLU A 1 217 ? -10.490 12.907 19.107 1.00 96.44 217 GLU A CA 1
ATOM 1637 C C . GLU A 1 217 ? -11.205 11.752 18.401 1.00 96.44 217 GLU A C 1
ATOM 1639 O O . GLU A 1 217 ? -12.437 11.735 18.273 1.00 96.44 217 GLU A O 1
ATOM 1644 N N . CYS A 1 218 ? -10.439 10.743 17.983 1.00 97.62 218 CYS A N 1
ATOM 1645 C CA . CYS A 1 218 ? -10.990 9.567 17.338 1.00 97.62 218 CYS A CA 1
ATOM 1646 C C . CYS A 1 218 ? -11.812 8.712 18.306 1.00 97.62 218 CYS A C 1
ATOM 1648 O O . CYS A 1 218 ? -12.943 8.339 17.990 1.00 97.62 218 CYS A O 1
ATOM 1650 N N . ALA A 1 219 ? -11.290 8.436 19.503 1.00 97.75 219 ALA A N 1
ATOM 1651 C CA . ALA A 1 219 ? -11.995 7.639 20.499 1.00 97.75 219 ALA A CA 1
ATOM 1652 C C . ALA A 1 219 ? -13.344 8.273 20.874 1.00 97.75 219 ALA A C 1
ATOM 1654 O O . ALA A 1 219 ? -14.356 7.569 20.949 1.00 97.75 219 ALA A O 1
ATOM 1655 N N . LEU A 1 220 ? -13.385 9.602 21.038 1.00 98.19 220 LEU A N 1
ATOM 1656 C CA . LEU A 1 220 ? -14.605 10.328 21.390 1.00 98.19 220 LEU A CA 1
ATOM 1657 C C . LEU A 1 220 ? -15.635 10.283 20.255 1.00 98.19 220 LEU A C 1
ATOM 1659 O O . LEU A 1 220 ? -16.813 10.000 20.486 1.00 98.19 220 LEU A O 1
ATOM 1663 N N . THR A 1 221 ? -15.196 10.522 19.019 1.00 97.69 221 THR A N 1
ATOM 1664 C CA . THR A 1 221 ? -16.080 10.506 17.842 1.00 97.69 221 THR A CA 1
ATOM 1665 C C . THR A 1 221 ? -16.583 9.101 17.518 1.00 97.69 221 THR A C 1
ATOM 1667 O O . THR A 1 221 ? -17.770 8.935 17.236 1.00 97.69 221 THR A O 1
ATOM 1670 N N . LYS A 1 222 ? -15.738 8.070 17.642 1.00 97.88 222 LYS A N 1
ATOM 1671 C CA . LYS A 1 222 ? -16.138 6.662 17.509 1.00 97.88 222 LYS A CA 1
ATOM 1672 C C . LYS A 1 222 ? -17.193 6.291 18.547 1.00 97.88 222 LYS A C 1
ATOM 1674 O O . LYS A 1 222 ? -18.213 5.694 18.201 1.00 97.88 222 LYS A O 1
ATOM 1679 N N . LEU A 1 223 ? -16.984 6.686 19.802 1.00 97.94 223 LEU A N 1
ATOM 1680 C CA . LEU A 1 223 ? -17.920 6.426 20.891 1.00 97.94 223 LEU A CA 1
ATOM 1681 C C . LEU A 1 223 ? -19.270 7.118 20.657 1.00 97.94 223 LEU A C 1
ATOM 1683 O O . LEU A 1 223 ? -20.315 6.471 20.743 1.00 97.94 223 LEU A O 1
ATOM 1687 N N . SER A 1 224 ? -19.246 8.401 20.285 1.00 98.12 224 SER A N 1
ATOM 1688 C CA . SER A 1 224 ? -20.442 9.176 19.927 1.00 98.12 224 SER A CA 1
ATOM 1689 C C . SER A 1 224 ? -21.217 8.541 18.770 1.00 98.12 224 SER A C 1
ATOM 1691 O O . SER A 1 224 ? -22.440 8.401 18.838 1.00 98.12 224 SER A O 1
ATOM 1693 N N . TYR A 1 225 ? -20.513 8.091 17.730 1.00 97.75 225 TYR A N 1
ATOM 1694 C CA . TYR A 1 225 ? -21.104 7.426 16.572 1.00 97.75 225 TYR A CA 1
ATOM 1695 C C . TYR A 1 225 ? -21.771 6.093 16.935 1.00 97.75 225 TYR A C 1
ATOM 1697 O O . TYR A 1 225 ? -22.903 5.825 16.524 1.00 97.75 225 TYR A O 1
ATOM 1705 N N . LEU A 1 226 ? -21.095 5.250 17.720 1.00 97.38 226 LEU A N 1
ATOM 1706 C CA . LEU A 1 226 ? -21.627 3.947 18.123 1.00 97.38 226 LEU A CA 1
ATOM 1707 C C . LEU A 1 226 ? -22.849 4.083 19.040 1.00 97.38 226 LEU A C 1
ATOM 1709 O O . LEU A 1 226 ? -23.825 3.353 18.856 1.00 97.38 226 LEU A O 1
ATOM 1713 N N . LEU A 1 227 ? -22.830 5.046 19.967 1.00 97.06 227 LEU A N 1
ATOM 1714 C CA . LEU A 1 227 ? -23.995 5.396 20.784 1.00 97.06 227 LEU A CA 1
ATOM 1715 C C . LEU A 1 227 ? -25.146 5.923 19.916 1.00 97.06 227 LEU A C 1
ATOM 1717 O O . LEU A 1 227 ? -26.280 5.471 20.061 1.00 97.06 227 LEU A O 1
ATOM 1721 N N . GLY A 1 228 ? -24.856 6.801 18.950 1.00 96.44 228 GLY A N 1
ATOM 1722 C CA . GLY A 1 228 ? -25.846 7.326 18.003 1.00 96.44 228 GLY A CA 1
ATOM 1723 C C . GLY A 1 228 ? -26.479 6.250 17.110 1.00 96.44 228 GLY A C 1
ATOM 1724 O O . GLY A 1 228 ? -27.624 6.388 16.675 1.00 96.44 228 GLY A O 1
ATOM 1725 N N . CYS A 1 229 ? -25.773 5.142 16.864 1.00 94.31 229 CYS A N 1
ATOM 1726 C CA . CYS A 1 229 ? -26.317 3.981 16.158 1.00 94.31 229 CYS A CA 1
ATOM 1727 C C . CYS A 1 229 ? -27.322 3.164 16.993 1.00 94.31 229 CYS A C 1
ATOM 1729 O O . CYS A 1 229 ? -28.020 2.329 16.419 1.00 94.31 229 CYS A O 1
ATOM 1731 N N . GLY A 1 230 ? -27.428 3.402 18.306 1.00 93.75 230 GLY A N 1
ATOM 1732 C CA . GLY A 1 230 ? -28.380 2.721 19.189 1.00 93.75 230 GLY A CA 1
ATOM 1733 C C . GLY A 1 230 ? -27.974 1.298 19.585 1.00 93.75 230 GLY A C 1
ATOM 1734 O O . GLY A 1 230 ? -28.837 0.475 19.883 1.00 93.75 230 GLY A O 1
ATOM 1735 N N . PHE A 1 231 ? -26.678 0.977 19.557 1.00 95.31 231 PHE A N 1
ATOM 1736 C CA . PHE A 1 231 ? -26.177 -0.321 20.017 1.00 95.31 231 PHE A CA 1
ATOM 1737 C C . PHE A 1 231 ? -26.239 -0.452 21.548 1.00 95.31 231 PHE A C 1
ATOM 1739 O O . PHE A 1 231 ? -26.211 0.546 22.266 1.00 95.31 231 PHE A O 1
ATOM 1746 N N . SER A 1 232 ? -26.281 -1.689 22.061 1.00 96.62 232 SER A N 1
ATOM 1747 C CA . SER A 1 232 ? -26.189 -1.924 23.508 1.00 96.62 232 SER A CA 1
ATOM 1748 C C . SER A 1 232 ? -24.790 -1.573 24.041 1.00 96.62 232 SER A C 1
ATOM 1750 O O . SER A 1 232 ? -23.813 -1.727 23.298 1.00 96.62 232 SER A O 1
ATOM 1752 N N . PRO A 1 233 ? -24.647 -1.163 25.317 1.00 96.38 233 PRO A N 1
ATOM 1753 C CA . PRO A 1 233 ? -23.344 -0.855 25.911 1.00 96.38 233 PRO A CA 1
ATOM 1754 C C . PRO A 1 233 ? -22.306 -1.972 25.727 1.00 96.38 233 PRO A C 1
ATOM 1756 O O . PRO A 1 233 ? -21.152 -1.696 25.415 1.00 96.38 233 PRO A O 1
ATOM 1759 N N . GLU A 1 234 ? -22.705 -3.242 25.822 1.00 94.50 234 GLU A N 1
ATOM 1760 C CA . GLU A 1 234 ? -21.830 -4.406 25.612 1.00 94.50 234 GLU A CA 1
ATOM 1761 C C . GLU A 1 234 ? -21.315 -4.463 24.175 1.00 94.50 234 GLU A C 1
ATOM 1763 O O . GLU A 1 234 ? -20.126 -4.695 23.943 1.00 94.50 234 GLU A O 1
ATOM 1768 N N . LYS A 1 235 ? -22.195 -4.218 23.196 1.00 95.75 235 LYS A N 1
ATOM 1769 C CA . LYS A 1 235 ? -21.805 -4.222 21.788 1.00 95.75 235 LYS A CA 1
ATOM 1770 C C . LYS A 1 235 ? -20.913 -3.031 21.457 1.00 95.75 235 LYS A C 1
ATOM 1772 O O . LYS A 1 235 ? -19.963 -3.186 20.692 1.00 95.75 235 LYS A O 1
ATOM 1777 N N . ILE A 1 236 ? -21.176 -1.868 22.050 1.00 96.81 236 ILE A N 1
ATOM 1778 C CA . ILE A 1 236 ? -20.317 -0.688 21.910 1.00 96.81 236 ILE A CA 1
ATOM 1779 C C . ILE A 1 236 ? -18.938 -0.983 22.495 1.00 96.81 236 ILE A C 1
ATOM 1781 O O . ILE A 1 236 ? -17.946 -0.706 21.830 1.00 96.81 236 ILE A O 1
ATOM 1785 N N . ARG A 1 237 ? -18.855 -1.614 23.675 1.00 94.50 237 ARG A N 1
ATOM 1786 C CA . ARG A 1 237 ? -17.574 -2.015 24.273 1.00 94.50 237 ARG A CA 1
ATOM 1787 C C . ARG A 1 237 ? -16.756 -2.912 23.336 1.00 94.50 237 ARG A C 1
ATOM 1789 O O . ARG A 1 237 ? -15.574 -2.657 23.127 1.00 94.50 237 ARG A O 1
ATOM 1796 N N . GLN A 1 238 ? -17.398 -3.898 22.706 1.00 92.31 238 GLN A N 1
ATOM 1797 C CA . GLN A 1 238 ? -16.755 -4.756 21.701 1.00 92.31 238 GLN A CA 1
ATOM 1798 C C . GLN A 1 238 ? -16.282 -3.970 20.471 1.00 92.31 238 GLN A C 1
ATOM 1800 O O . GLN A 1 238 ? -15.155 -4.145 20.024 1.00 92.31 238 GLN A O 1
ATOM 1805 N N . LEU A 1 239 ? -17.136 -3.102 19.916 1.00 93.88 239 LEU A N 1
ATOM 1806 C CA . LEU A 1 239 ? -16.820 -2.325 18.713 1.00 93.88 239 LEU A CA 1
ATOM 1807 C C . LEU A 1 239 ? -15.766 -1.241 18.968 1.00 93.88 239 LEU A C 1
ATOM 1809 O O . LEU A 1 239 ? -15.001 -0.916 18.064 1.00 93.88 239 LEU A O 1
ATOM 1813 N N . MET A 1 240 ? -15.688 -0.702 20.187 1.00 94.06 240 MET A N 1
ATOM 1814 C CA . MET A 1 240 ? -14.615 0.206 20.593 1.00 94.06 240 MET A CA 1
ATOM 1815 C C . MET A 1 240 ? -13.253 -0.496 20.595 1.00 94.06 240 MET A C 1
ATOM 1817 O O . MET A 1 240 ? -12.284 0.116 20.155 1.00 94.06 240 MET A O 1
ATOM 1821 N N . ALA A 1 241 ? -13.205 -1.776 20.982 1.00 89.25 241 ALA A N 1
ATOM 1822 C CA . ALA A 1 241 ? -11.986 -2.585 21.080 1.00 89.25 241 ALA A CA 1
ATOM 1823 C C . ALA A 1 241 ? -11.447 -3.132 19.741 1.00 89.25 241 ALA A C 1
ATOM 1825 O O . ALA A 1 241 ? -10.383 -3.748 19.719 1.00 89.25 241 ALA A O 1
ATOM 1826 N N . VAL A 1 242 ? -12.137 -2.910 18.615 1.00 88.94 242 VAL A N 1
ATOM 1827 C CA . VAL A 1 242 ? -11.692 -3.360 17.281 1.00 88.94 242 VAL A CA 1
ATOM 1828 C C . VAL A 1 242 ? -11.651 -2.207 16.276 1.00 88.94 242 VAL A C 1
ATOM 1830 O O . VAL A 1 242 ? -12.477 -1.298 16.377 1.00 88.94 242 VAL A O 1
ATOM 1833 N N . PRO A 1 243 ? -10.729 -2.212 15.296 1.00 90.75 243 PRO A N 1
ATOM 1834 C CA . PRO A 1 243 ? -10.693 -1.191 14.258 1.00 90.75 243 PRO A CA 1
ATOM 1835 C C . PRO A 1 243 ? -11.888 -1.341 13.311 1.00 90.75 243 PRO A C 1
ATOM 1837 O O . PRO A 1 243 ? -12.130 -2.424 12.780 1.00 90.75 243 PRO A O 1
ATOM 1840 N N . ILE A 1 244 ? -12.616 -0.250 13.063 1.00 90.44 244 ILE A N 1
ATOM 1841 C CA . ILE A 1 244 ? -13.755 -0.240 12.123 1.00 90.44 244 ILE A CA 1
ATOM 1842 C C . ILE A 1 244 ? -13.514 0.652 10.897 1.00 90.44 244 ILE A C 1
ATOM 1844 O O . ILE A 1 244 ? -14.217 0.515 9.893 1.00 90.44 244 ILE A O 1
ATOM 1848 N N . ARG A 1 245 ? -12.545 1.570 10.970 1.00 90.38 245 ARG A N 1
ATOM 1849 C CA . ARG A 1 245 ? -12.158 2.529 9.920 1.00 90.38 245 ARG A CA 1
ATOM 1850 C C . ARG A 1 245 ? -10.641 2.776 9.884 1.00 90.38 245 ARG A C 1
ATOM 1852 O O . ARG A 1 245 ? -10.201 3.837 9.454 1.00 90.38 245 ARG A O 1
ATOM 1859 N N . GLY A 1 246 ? -9.838 1.822 10.358 1.00 90.50 246 GLY A N 1
ATOM 1860 C CA . GLY A 1 246 ? -8.372 1.932 10.362 1.00 90.50 246 GLY A CA 1
ATOM 1861 C C . GLY A 1 246 ? -7.799 2.898 11.408 1.00 90.50 246 GLY A C 1
ATOM 1862 O O . GLY A 1 246 ? -6.625 3.269 11.324 1.00 90.50 246 GLY A O 1
ATOM 1863 N N . GLU A 1 247 ? -8.612 3.279 12.391 1.00 94.00 247 GLU A N 1
ATOM 1864 C CA . GLU A 1 247 ? -8.309 4.228 13.465 1.00 94.00 247 GLU A CA 1
ATOM 1865 C C . GLU A 1 247 ? -7.435 3.664 14.590 1.00 94.00 247 GLU A C 1
ATOM 1867 O O . GLU A 1 247 ? -6.888 4.413 15.393 1.00 94.00 247 GLU A O 1
ATOM 1872 N N . MET A 1 248 ? -7.307 2.340 14.650 1.00 90.81 248 MET A N 1
ATOM 1873 C CA . MET A 1 248 ? -6.589 1.632 15.704 1.00 90.81 248 MET A CA 1
ATOM 1874 C C . MET A 1 248 ? -5.773 0.482 15.121 1.00 90.81 248 MET A C 1
ATOM 1876 O O . MET A 1 248 ? -6.181 -0.164 14.152 1.00 90.81 248 MET A O 1
ATOM 1880 N N . THR A 1 249 ? -4.621 0.220 15.722 1.00 88.00 249 THR A N 1
ATOM 1881 C CA . THR A 1 249 ? -3.732 -0.891 15.398 1.00 88.00 249 THR A CA 1
ATOM 1882 C C . THR A 1 249 ? -4.024 -2.058 16.331 1.00 88.00 249 THR A C 1
ATOM 1884 O O . THR A 1 249 ? -3.923 -1.950 17.553 1.00 88.00 249 THR A O 1
ATOM 1887 N N . LEU A 1 250 ? -4.377 -3.204 15.752 1.00 74.50 250 LEU A N 1
ATOM 1888 C CA . LEU A 1 250 ? -4.660 -4.424 16.502 1.00 74.50 250 LEU A CA 1
ATOM 1889 C C . LEU A 1 250 ? -3.337 -5.107 16.878 1.00 74.50 250 LEU A C 1
ATOM 1891 O O . LEU A 1 250 ? -2.741 -5.811 16.063 1.00 74.50 250 LEU A O 1
ATOM 1895 N N . ILE A 1 251 ? -2.872 -4.908 18.114 1.00 63.78 251 ILE A N 1
ATOM 1896 C CA . ILE A 1 251 ? -1.751 -5.682 18.658 1.00 63.78 251 ILE A CA 1
ATOM 1897 C C . ILE A 1 251 ? -2.291 -7.065 19.026 1.00 63.78 251 ILE A C 1
ATOM 1899 O O . ILE A 1 251 ? -2.902 -7.256 20.078 1.00 63.78 251 ILE A O 1
ATOM 1903 N N . ARG A 1 252 ? -2.095 -8.047 18.141 1.00 50.69 252 ARG A N 1
ATOM 1904 C CA . ARG A 1 252 ? -2.318 -9.452 18.497 1.00 50.69 252 ARG A CA 1
ATOM 1905 C C . ARG A 1 252 ? -1.268 -9.834 19.534 1.00 50.69 252 ARG A C 1
ATOM 1907 O O . ARG A 1 252 ? -0.083 -9.610 19.302 1.00 50.69 252 ARG A O 1
ATOM 1914 N N . GLN A 1 253 ? -1.698 -10.403 20.663 1.00 43.91 253 GLN A N 1
ATOM 1915 C CA . GLN A 1 253 ? -0.770 -11.045 21.592 1.00 43.91 253 GLN A CA 1
ATOM 1916 C C . GLN A 1 253 ? 0.080 -12.017 20.779 1.00 43.91 253 GLN A C 1
ATOM 1918 O O . GLN A 1 253 ? -0.467 -12.887 20.095 1.00 43.91 253 GLN A O 1
ATOM 1923 N N . SER A 1 254 ? 1.402 -11.854 20.819 1.00 33.47 254 SER A N 1
ATOM 1924 C CA . SER A 1 254 ? 2.282 -12.926 20.391 1.00 33.47 254 SER A CA 1
ATOM 1925 C C . SER A 1 254 ? 1.936 -14.111 21.281 1.00 33.47 254 SER A C 1
ATOM 1927 O O . SER A 1 254 ? 2.285 -14.124 22.464 1.00 33.47 254 SER A O 1
ATOM 1929 N N . ALA A 1 255 ? 1.230 -15.097 20.721 1.00 30.02 255 ALA A N 1
ATOM 1930 C CA . ALA A 1 255 ? 1.377 -16.457 21.200 1.00 30.02 255 ALA A CA 1
ATOM 1931 C C . ALA A 1 255 ? 2.882 -16.663 21.374 1.00 30.02 255 ALA A C 1
ATOM 1933 O O . ALA A 1 255 ? 3.640 -16.242 20.492 1.00 30.02 255 ALA A O 1
ATOM 1934 N N . SER A 1 256 ? 3.277 -17.183 22.544 1.00 29.89 256 SER A N 1
ATOM 1935 C CA . SER A 1 256 ? 4.650 -17.563 22.881 1.00 29.89 256 SER A CA 1
ATOM 1936 C C . SER A 1 256 ? 5.396 -17.875 21.602 1.00 29.89 256 SER A C 1
ATOM 1938 O O . SER A 1 256 ? 4.947 -18.765 20.876 1.00 29.89 256 SER A O 1
ATOM 1940 N N . SER A 1 257 ? 6.427 -17.083 21.303 1.00 28.75 257 SER A N 1
ATOM 1941 C CA . SER A 1 257 ? 7.275 -17.248 20.132 1.00 28.75 257 SER A CA 1
ATOM 1942 C C . SER A 1 257 ? 7.534 -18.734 19.953 1.00 28.75 257 SER A C 1
ATOM 1944 O O . SER A 1 257 ? 8.316 -19.327 20.699 1.00 28.75 257 SER A O 1
ATOM 1946 N N . PHE A 1 258 ? 6.808 -19.347 19.017 1.00 28.56 258 PHE A N 1
ATOM 1947 C CA . PHE A 1 258 ? 7.187 -20.645 18.523 1.00 28.56 258 PHE A CA 1
ATOM 1948 C C . PHE A 1 258 ? 8.559 -20.381 17.944 1.00 28.56 258 PHE A C 1
ATOM 1950 O O . PHE A 1 258 ? 8.708 -19.559 17.038 1.00 28.56 258 PHE A O 1
ATOM 1957 N N . ASN A 1 259 ? 9.563 -21.016 18.537 1.00 31.20 259 ASN A N 1
ATOM 1958 C CA . ASN A 1 259 ? 10.863 -21.134 17.922 1.00 31.20 259 ASN A CA 1
ATOM 1959 C C . ASN A 1 259 ? 10.625 -22.019 16.695 1.00 31.20 259 ASN A C 1
ATOM 1961 O O . ASN A 1 259 ? 10.748 -23.241 16.745 1.00 31.20 259 ASN A O 1
ATOM 1965 N N . SER A 1 260 ? 10.095 -21.421 15.629 1.00 31.05 260 SER A N 1
ATOM 1966 C CA . SER A 1 260 ? 9.934 -22.099 14.366 1.00 31.05 260 SER A CA 1
ATOM 1967 C C . SER A 1 260 ? 11.345 -22.266 13.849 1.00 31.05 260 SER A C 1
ATOM 1969 O O . SER A 1 260 ? 11.981 -21.288 13.449 1.00 31.05 260 SER A O 1
ATOM 1971 N N . ASN A 1 261 ? 11.827 -23.507 13.868 1.00 28.30 261 ASN A N 1
ATOM 1972 C CA . ASN A 1 261 ? 12.843 -23.934 12.924 1.00 28.30 261 ASN A CA 1
ATOM 1973 C C . ASN A 1 261 ? 12.524 -23.265 11.585 1.00 28.30 261 ASN A C 1
ATOM 1975 O O . ASN A 1 261 ? 11.394 -23.372 11.101 1.00 28.30 261 ASN A O 1
ATOM 1979 N N . ALA A 1 262 ? 13.499 -22.571 11.002 1.00 33.72 262 ALA A N 1
ATOM 1980 C CA . ALA A 1 262 ? 13.363 -21.826 9.748 1.00 33.72 262 ALA A CA 1
ATOM 1981 C C . ALA A 1 262 ? 12.995 -22.709 8.527 1.00 33.72 262 ALA A C 1
ATOM 1983 O O . ALA A 1 262 ? 12.956 -22.225 7.403 1.00 33.72 262 ALA A O 1
ATOM 1984 N N . ASN A 1 263 ? 12.668 -23.983 8.771 1.00 35.97 263 ASN A N 1
ATOM 1985 C CA . ASN A 1 263 ? 12.196 -24.990 7.832 1.00 35.97 263 ASN A CA 1
ATOM 1986 C C . ASN A 1 263 ? 10.742 -25.426 8.103 1.00 35.97 263 ASN A C 1
ATOM 1988 O O . ASN A 1 263 ? 10.359 -26.528 7.719 1.00 35.97 263 ASN A O 1
ATOM 1992 N N . ILE A 1 264 ? 9.888 -24.602 8.728 1.00 42.38 264 ILE A N 1
ATOM 1993 C CA . ILE A 1 264 ? 8.457 -24.717 8.401 1.00 42.38 264 ILE A CA 1
ATOM 1994 C C . ILE A 1 264 ? 8.335 -24.151 6.991 1.00 42.38 264 ILE A C 1
ATOM 1996 O O . ILE A 1 264 ? 8.151 -22.949 6.799 1.00 42.38 264 ILE A O 1
ATOM 2000 N N . HIS A 1 265 ? 8.560 -25.016 6.003 1.00 53.47 265 HIS A N 1
ATOM 2001 C CA . HIS A 1 265 ? 8.456 -24.662 4.602 1.00 53.47 265 HIS A CA 1
ATOM 2002 C C . HIS A 1 265 ? 7.105 -23.970 4.381 1.00 53.47 265 HIS A C 1
ATOM 2004 O O . HIS A 1 265 ? 6.074 -24.420 4.888 1.00 53.47 265 HIS A O 1
ATOM 2010 N N . ALA A 1 266 ? 7.095 -22.862 3.633 1.00 50.81 266 ALA A N 1
ATOM 2011 C CA . ALA A 1 266 ? 5.861 -22.160 3.265 1.00 50.81 266 ALA A CA 1
ATOM 2012 C C . ALA A 1 266 ? 4.798 -23.126 2.693 1.00 50.81 266 ALA A C 1
ATOM 2014 O O . ALA A 1 266 ? 3.599 -22.904 2.865 1.00 50.81 266 ALA A O 1
ATOM 2015 N N . THR A 1 267 ? 5.262 -24.238 2.111 1.00 55.44 267 THR A N 1
ATOM 2016 C CA . THR A 1 267 ? 4.483 -25.397 1.669 1.00 55.44 267 THR A CA 1
ATOM 2017 C C . THR A 1 267 ? 3.651 -26.021 2.793 1.00 55.44 267 THR A C 1
ATOM 2019 O O . THR A 1 267 ? 2.426 -26.087 2.715 1.00 55.44 267 THR A O 1
ATOM 2022 N N . THR A 1 268 ? 4.280 -26.383 3.913 1.00 63.41 268 THR A N 1
ATOM 2023 C CA . THR A 1 268 ? 3.620 -27.006 5.066 1.00 63.41 268 THR A CA 1
ATOM 2024 C C . THR A 1 268 ? 2.604 -26.063 5.703 1.00 63.41 268 THR A C 1
ATOM 2026 O O . THR A 1 268 ? 1.549 -26.503 6.155 1.00 63.41 268 THR A O 1
ATOM 2029 N N . PHE A 1 269 ? 2.878 -24.755 5.702 1.00 67.38 269 PHE A N 1
ATOM 2030 C CA . PHE A 1 269 ? 1.962 -23.757 6.249 1.00 67.38 269 PHE A CA 1
ATOM 2031 C C . PHE A 1 269 ? 0.722 -23.545 5.366 1.00 67.38 269 PHE A C 1
ATOM 2033 O O . PHE A 1 269 ? -0.399 -23.550 5.879 1.00 67.38 269 PHE A O 1
ATOM 2040 N N . ALA A 1 270 ? 0.894 -23.417 4.045 1.00 67.00 270 ALA A N 1
ATOM 2041 C CA . ALA A 1 270 ? -0.222 -23.300 3.105 1.00 67.00 270 ALA A CA 1
ATOM 2042 C C . ALA A 1 270 ? -1.131 -24.539 3.154 1.00 67.00 270 ALA A C 1
ATOM 2044 O O . ALA A 1 270 ? -2.357 -24.414 3.250 1.00 67.00 270 ALA A O 1
ATOM 2045 N N . GLN A 1 271 ? -0.530 -25.730 3.169 1.00 70.69 271 GLN A N 1
ATOM 2046 C CA . GLN A 1 271 ? -1.247 -26.998 3.291 1.00 70.69 271 GLN A CA 1
ATOM 2047 C C . GLN A 1 271 ? -1.959 -27.127 4.646 1.00 70.69 271 GLN A C 1
ATOM 2049 O O . GLN A 1 271 ? -3.130 -27.506 4.684 1.00 70.69 271 GLN A O 1
ATOM 2054 N N . TYR A 1 272 ? -1.306 -26.761 5.756 1.00 70.88 272 TYR A N 1
ATOM 2055 C CA . TYR A 1 272 ? -1.896 -26.802 7.100 1.00 70.88 272 TYR A CA 1
ATOM 2056 C C . TYR A 1 272 ? -3.127 -25.896 7.221 1.00 70.88 272 TYR A C 1
ATOM 2058 O O . TYR A 1 272 ? -4.191 -26.350 7.643 1.00 70.88 272 TYR A O 1
ATOM 2066 N N . ILE A 1 273 ? -3.010 -24.631 6.804 1.00 68.69 273 ILE A N 1
ATOM 2067 C CA . ILE A 1 273 ? -4.122 -23.673 6.847 1.00 68.69 273 ILE A CA 1
ATOM 2068 C C . ILE A 1 273 ? -5.285 -24.161 5.982 1.00 68.69 273 ILE A C 1
ATOM 2070 O O . ILE A 1 273 ? -6.433 -24.160 6.429 1.00 68.69 273 ILE A O 1
ATOM 2074 N N . SER A 1 274 ? -4.992 -24.637 4.772 1.00 67.00 274 SER A N 1
ATOM 2075 C CA . SER A 1 274 ? -6.013 -25.173 3.871 1.00 67.00 274 SER A CA 1
ATOM 2076 C C . SER A 1 274 ? -6.704 -26.402 4.467 1.00 67.00 274 SER A C 1
ATOM 2078 O O . SER A 1 274 ? -7.929 -26.501 4.428 1.00 67.00 274 SER A O 1
ATOM 2080 N N . ARG A 1 275 ? -5.945 -27.308 5.099 1.00 68.62 275 ARG A N 1
ATOM 2081 C CA . ARG A 1 275 ? -6.472 -28.504 5.769 1.00 68.62 275 ARG A CA 1
ATOM 2082 C C . ARG A 1 275 ? -7.430 -28.155 6.902 1.00 68.62 275 ARG A C 1
ATOM 2084 O O . ARG A 1 275 ? -8.507 -28.743 6.966 1.00 68.62 275 ARG A O 1
ATOM 2091 N N . GLU A 1 276 ? -7.065 -27.217 7.774 1.00 70.25 276 GLU A N 1
ATOM 2092 C CA . GLU A 1 276 ? -7.926 -26.797 8.887 1.00 70.25 276 GLU A CA 1
ATOM 2093 C C . GLU A 1 276 ? -9.230 -26.167 8.377 1.00 70.25 276 GLU A C 1
ATOM 2095 O O . GLU A 1 276 ? -10.311 -26.485 8.869 1.00 70.25 276 GLU A O 1
ATOM 2100 N N . ILE A 1 277 ? -9.160 -25.373 7.305 1.00 65.62 277 ILE A N 1
ATOM 2101 C CA . ILE A 1 277 ? -10.337 -24.766 6.668 1.00 65.62 277 ILE A CA 1
ATOM 2102 C C . ILE A 1 277 ? -11.260 -25.823 6.049 1.00 65.62 277 ILE A C 1
ATOM 2104 O O . ILE A 1 277 ? -12.475 -25.789 6.260 1.00 65.62 277 ILE A O 1
ATOM 2108 N N . ILE A 1 278 ? -10.698 -26.775 5.301 1.00 66.38 278 ILE A N 1
ATOM 2109 C CA . ILE A 1 278 ? -11.452 -27.877 4.688 1.00 66.38 278 ILE A CA 1
ATOM 2110 C C . ILE A 1 278 ? -12.088 -28.758 5.778 1.00 66.38 278 ILE A C 1
ATOM 2112 O O . ILE A 1 278 ? -13.239 -29.186 5.650 1.00 66.38 278 ILE A O 1
ATOM 2116 N N . ARG A 1 279 ? -11.372 -29.008 6.882 1.00 64.00 279 ARG A N 1
ATOM 2117 C CA . ARG A 1 279 ? -11.864 -29.789 8.025 1.00 64.00 279 ARG A CA 1
ATOM 2118 C C . ARG A 1 279 ? -13.016 -29.090 8.748 1.00 64.00 279 ARG A C 1
ATOM 2120 O O . ARG A 1 279 ? -14.010 -29.744 9.066 1.00 64.00 279 ARG A O 1
ATOM 2127 N N . ASP A 1 280 ? -12.919 -27.780 8.954 1.00 59.78 280 ASP A N 1
ATOM 2128 C CA . ASP A 1 280 ? -13.998 -26.988 9.543 1.00 59.78 280 ASP A CA 1
ATOM 2129 C C . ASP A 1 280 ? -15.247 -26.975 8.648 1.00 59.78 280 ASP A C 1
ATOM 2131 O O . ASP A 1 280 ? -16.356 -27.153 9.159 1.00 59.78 280 ASP A O 1
ATOM 2135 N N . LYS A 1 281 ? -15.096 -26.877 7.317 1.00 57.69 281 LYS A N 1
ATOM 2136 C CA . LYS A 1 281 ? -16.217 -26.992 6.362 1.00 57.69 281 LYS A CA 1
ATOM 2137 C C . LYS A 1 281 ? -16.947 -28.336 6.482 1.00 57.69 281 LYS A C 1
ATOM 2139 O O . LYS A 1 281 ? -18.175 -28.348 6.592 1.00 57.69 281 LYS A O 1
ATOM 2144 N N . LYS A 1 282 ? -16.210 -29.451 6.581 1.00 53.75 282 LYS A N 1
ATOM 2145 C CA . LYS A 1 282 ? -16.773 -30.809 6.759 1.00 53.75 282 LYS A CA 1
ATOM 2146 C C . LYS A 1 282 ? -17.595 -30.984 8.038 1.00 53.75 282 LYS A C 1
ATOM 2148 O O . LYS A 1 282 ? -18.496 -31.814 8.066 1.00 53.75 282 LYS A O 1
ATOM 2153 N N . SER A 1 283 ? -17.329 -30.201 9.085 1.00 51.59 283 SER A N 1
ATOM 2154 C CA . SER A 1 283 ? -18.124 -30.248 10.322 1.00 51.59 283 SER A CA 1
ATOM 2155 C C . SER A 1 283 ? -19.503 -29.579 10.205 1.00 51.59 283 SER A C 1
ATOM 2157 O O . SER A 1 283 ? -20.324 -29.734 11.106 1.00 51.59 283 SER A O 1
ATOM 2159 N N . SER A 1 284 ? -19.763 -28.850 9.109 1.00 45.72 284 SER A N 1
ATOM 2160 C CA . SER A 1 284 ? -20.925 -27.961 8.967 1.00 45.72 284 SER A CA 1
ATOM 2161 C C . SER A 1 284 ? -21.960 -28.344 7.899 1.00 45.72 284 SER A C 1
ATOM 2163 O O . SER A 1 284 ? -23.044 -27.778 7.945 1.00 45.72 284 SER A O 1
ATOM 2165 N N . ASN A 1 285 ? -21.685 -29.293 6.992 1.00 36.25 285 ASN A N 1
ATOM 2166 C CA . ASN A 1 285 ? -22.669 -30.031 6.170 1.00 36.25 285 ASN A CA 1
ATOM 2167 C C . ASN A 1 285 ? -21.948 -31.133 5.357 1.00 36.25 285 ASN A C 1
ATOM 2169 O O . ASN A 1 285 ? -20.864 -30.890 4.833 1.00 36.25 285 ASN A O 1
ATOM 2173 N N . GLY A 1 286 ? -22.525 -32.341 5.287 1.00 44.88 286 GLY A N 1
ATOM 2174 C CA . GLY A 1 286 ? -21.956 -33.519 4.603 1.00 44.88 286 GLY A CA 1
ATOM 2175 C C . GLY A 1 286 ? -22.216 -33.600 3.085 1.00 44.88 286 GLY A C 1
ATOM 2176 O O . GLY A 1 286 ? -23.002 -32.802 2.582 1.00 44.88 286 GLY A O 1
ATOM 2177 N N . PHE A 1 287 ? -21.604 -34.628 2.448 1.00 28.91 287 PHE A N 1
ATOM 2178 C CA . PHE A 1 287 ? -21.439 -35.013 1.007 1.00 28.91 287 PHE A CA 1
ATOM 2179 C C . PHE A 1 287 ? -20.039 -34.653 0.426 1.00 28.91 287 PHE A C 1
ATOM 2181 O O . PHE A 1 287 ? -19.613 -33.522 0.614 1.00 28.91 287 PHE A O 1
ATOM 2188 N N . ILE A 1 288 ? -19.220 -35.494 -0.250 1.00 32.72 288 ILE A N 1
ATOM 2189 C CA . ILE A 1 288 ? -19.167 -36.931 -0.658 1.00 32.72 288 ILE A CA 1
ATOM 2190 C C . ILE A 1 288 ? -17.726 -37.445 -0.422 1.00 32.72 288 ILE A C 1
ATOM 2192 O O . ILE A 1 288 ? -16.769 -36.674 -0.439 1.00 32.72 288 ILE A O 1
ATOM 2196 N N . SER A 1 289 ? -17.578 -38.744 -0.164 1.00 37.06 289 SER A N 1
ATOM 2197 C CA . SER A 1 289 ? -16.374 -39.441 0.302 1.00 37.06 289 SER A CA 1
ATOM 2198 C C . SER A 1 289 ? -15.394 -39.922 -0.785 1.00 37.06 289 SER A C 1
ATOM 2200 O O . SER A 1 289 ? -14.791 -40.968 -0.585 1.00 37.06 289 SER A O 1
ATOM 2202 N N . GLU A 1 290 ? -15.203 -39.219 -1.903 1.00 34.94 290 GLU A N 1
ATOM 2203 C CA . GLU A 1 290 ? -14.297 -39.705 -2.974 1.00 34.94 290 GLU A CA 1
ATOM 2204 C C . GLU A 1 290 ? -12.941 -38.966 -3.025 1.00 34.94 290 GLU A C 1
ATOM 2206 O O . GLU A 1 290 ? -11.911 -39.594 -3.251 1.00 34.94 290 GLU A O 1
ATOM 2211 N N . ASP A 1 291 ? -12.871 -37.681 -2.654 1.00 34.47 291 ASP A N 1
ATOM 2212 C CA . ASP A 1 291 ? -11.610 -36.905 -2.714 1.00 34.47 291 ASP A CA 1
ATOM 2213 C C . ASP A 1 291 ? -10.694 -37.063 -1.478 1.00 34.47 291 ASP A C 1
ATOM 2215 O O . ASP A 1 291 ? -9.562 -36.574 -1.440 1.00 34.47 291 ASP A O 1
ATOM 2219 N N . LEU A 1 292 ? -11.166 -37.747 -0.428 1.00 38.16 292 LEU A N 1
ATOM 2220 C CA . LEU A 1 292 ? -10.393 -38.009 0.798 1.00 38.16 292 LEU A CA 1
ATOM 2221 C C . LEU A 1 292 ? -9.386 -39.148 0.636 1.00 38.16 292 LEU A C 1
ATOM 2223 O O . LEU A 1 292 ? -8.343 -39.117 1.292 1.00 38.16 292 LEU A O 1
ATOM 2227 N N . ASP A 1 293 ? -9.664 -40.105 -0.246 1.00 39.94 293 ASP A N 1
ATOM 2228 C CA . ASP A 1 293 ? -8.737 -41.199 -0.528 1.00 39.94 293 ASP A CA 1
ATOM 2229 C C . ASP A 1 293 ? -7.507 -40.682 -1.279 1.00 39.94 293 ASP A C 1
ATOM 2231 O O . ASP A 1 293 ? -6.390 -41.100 -0.985 1.00 39.94 293 ASP A O 1
ATOM 2235 N N . PHE A 1 294 ? -7.672 -39.665 -2.132 1.00 39.66 294 PHE A N 1
ATOM 2236 C CA . PHE A 1 294 ? -6.558 -38.974 -2.787 1.00 39.66 294 PHE A CA 1
ATOM 2237 C C . PHE A 1 294 ? -5.675 -38.199 -1.787 1.00 39.66 294 PHE A C 1
ATOM 2239 O O . PHE A 1 294 ? -4.447 -38.224 -1.882 1.00 39.66 294 PHE A O 1
ATOM 2246 N N . LEU A 1 295 ? -6.289 -37.543 -0.789 1.00 37.34 295 LEU A N 1
ATOM 2247 C CA . LEU A 1 295 ? -5.583 -36.750 0.227 1.00 37.34 295 LEU A CA 1
ATOM 2248 C C . LEU A 1 295 ? -4.861 -37.625 1.268 1.00 37.34 295 LEU A C 1
ATOM 2250 O O . LEU A 1 295 ? -3.753 -37.298 1.690 1.00 37.34 295 LEU A O 1
ATOM 2254 N N . ASN A 1 296 ? -5.476 -38.740 1.674 1.00 41.78 296 ASN A N 1
ATOM 2255 C CA . ASN A 1 296 ? -4.843 -39.713 2.563 1.00 41.78 296 ASN A CA 1
ATOM 2256 C C . ASN A 1 296 ? -3.708 -40.454 1.848 1.00 41.78 296 ASN A C 1
ATOM 2258 O O . ASN A 1 296 ? -2.657 -40.633 2.448 1.00 41.78 296 ASN A O 1
ATOM 2262 N N . PHE A 1 297 ? -3.865 -40.796 0.563 1.00 40.44 297 PHE A N 1
ATOM 2263 C CA . PHE A 1 297 ? -2.819 -41.433 -0.243 1.00 40.44 297 PHE A CA 1
ATOM 2264 C C . PHE A 1 297 ? -1.543 -40.579 -0.341 1.00 40.44 297 PHE A C 1
ATOM 2266 O O . PHE A 1 297 ? -0.446 -41.096 -0.137 1.00 40.44 297 PHE A O 1
ATOM 2273 N N . TYR A 1 298 ? -1.674 -39.265 -0.570 1.00 38.03 298 TYR A N 1
ATOM 2274 C CA . TYR A 1 298 ? -0.521 -38.357 -0.686 1.00 38.03 298 TYR A CA 1
ATOM 2275 C C . TYR A 1 298 ? 0.202 -38.105 0.650 1.00 38.03 298 TYR A C 1
ATOM 2277 O O . TYR A 1 298 ? 1.428 -37.971 0.686 1.00 38.03 298 TYR A O 1
ATOM 2285 N N . MET A 1 299 ? -0.549 -38.055 1.754 1.00 36.84 299 MET A N 1
ATOM 2286 C CA . MET A 1 299 ? 0.010 -37.878 3.101 1.00 36.84 299 MET A CA 1
ATOM 2287 C C . MET A 1 299 ? 0.645 -39.164 3.648 1.00 36.84 299 MET A C 1
ATOM 2289 O O . MET A 1 299 ? 1.582 -39.087 4.436 1.00 36.84 299 MET A O 1
ATOM 2293 N N . ASP A 1 300 ? 0.186 -40.336 3.201 1.00 37.00 300 ASP A N 1
ATOM 2294 C CA . ASP A 1 300 ? 0.836 -41.616 3.501 1.00 37.00 300 ASP A CA 1
ATOM 2295 C C . ASP A 1 300 ? 2.120 -41.807 2.678 1.00 37.00 300 ASP A C 1
ATOM 2297 O O . ASP A 1 300 ? 3.087 -42.384 3.171 1.00 37.00 300 ASP A O 1
ATOM 2301 N N . SER A 1 301 ? 2.174 -41.305 1.435 1.00 33.41 301 SER A N 1
ATOM 2302 C CA . SER A 1 301 ? 3.382 -41.398 0.601 1.00 33.41 301 SER A CA 1
ATOM 2303 C C . SER A 1 301 ? 4.537 -40.529 1.106 1.00 33.41 301 SER A C 1
ATOM 2305 O O . SER A 1 301 ? 5.682 -40.965 1.062 1.00 33.41 301 SER A O 1
ATOM 2307 N N . SER A 1 302 ? 4.253 -39.355 1.680 1.00 33.81 302 SER A N 1
ATOM 2308 C CA . SER A 1 302 ? 5.283 -38.475 2.250 1.00 33.81 302 SER A CA 1
ATOM 2309 C C . SER A 1 302 ? 5.840 -38.959 3.596 1.00 33.81 302 SER A C 1
ATOM 2311 O O . SER A 1 302 ? 6.899 -38.496 4.004 1.00 33.81 302 SER A O 1
ATOM 2313 N N . GLN A 1 303 ? 5.188 -39.925 4.259 1.00 34.81 303 GLN A N 1
ATOM 2314 C CA . GLN A 1 303 ? 5.730 -40.610 5.445 1.00 34.81 303 GLN A CA 1
ATOM 2315 C C . GLN A 1 303 ? 6.441 -41.938 5.122 1.00 34.81 303 GLN A C 1
ATOM 2317 O O . GLN A 1 303 ? 7.255 -42.416 5.916 1.00 34.81 303 GLN A O 1
ATOM 2322 N N . ARG A 1 304 ? 6.179 -42.542 3.954 1.00 29.70 304 ARG A N 1
ATOM 2323 C CA . ARG A 1 304 ? 6.849 -43.786 3.526 1.00 29.70 304 ARG A CA 1
ATOM 2324 C C . ARG A 1 304 ? 8.247 -43.553 2.948 1.00 29.70 304 ARG A C 1
ATOM 2326 O O . ARG A 1 304 ? 9.094 -44.432 3.085 1.00 29.70 304 ARG A O 1
ATOM 2333 N N . ASP A 1 305 ? 8.528 -42.372 2.398 1.00 29.20 305 ASP A N 1
ATOM 2334 C CA . ASP A 1 305 ? 9.852 -42.071 1.832 1.00 29.20 305 ASP A CA 1
ATOM 2335 C C . ASP A 1 305 ? 10.928 -41.755 2.891 1.00 29.20 305 ASP A C 1
ATOM 2337 O O . ASP A 1 305 ? 12.115 -41.947 2.629 1.00 29.20 305 ASP A O 1
ATOM 2341 N N . GLU A 1 306 ? 10.552 -41.392 4.125 1.00 31.14 306 GLU A N 1
ATOM 2342 C CA . GLU A 1 306 ? 11.513 -41.234 5.236 1.00 31.14 306 GLU A CA 1
ATOM 2343 C C . GLU A 1 306 ? 11.879 -42.563 5.924 1.00 31.14 306 GLU A C 1
ATOM 2345 O O . GLU A 1 306 ? 12.909 -42.658 6.590 1.00 31.14 306 GLU A O 1
ATOM 2350 N N . SER A 1 307 ? 11.089 -43.625 5.731 1.00 29.95 307 SER A N 1
ATOM 2351 C CA . SER A 1 307 ? 11.329 -44.942 6.347 1.00 29.95 307 SER A CA 1
ATOM 2352 C C . SER A 1 307 ? 12.050 -45.946 5.430 1.00 29.95 307 SER A C 1
ATOM 2354 O O . SER A 1 307 ? 12.392 -47.042 5.874 1.00 29.95 307 SER A O 1
ATOM 2356 N N . ALA A 1 308 ? 12.363 -45.567 4.184 1.00 28.09 308 ALA A N 1
ATOM 2357 C CA . ALA A 1 308 ? 13.035 -46.422 3.196 1.00 28.09 308 ALA A CA 1
ATOM 2358 C C . ALA A 1 308 ? 14.488 -46.015 2.852 1.00 28.09 308 ALA A C 1
ATOM 2360 O O . ALA A 1 308 ? 15.079 -46.573 1.926 1.00 28.09 308 ALA A O 1
ATOM 2361 N N . GLN A 1 309 ? 15.109 -45.106 3.613 1.00 28.47 309 GLN A N 1
ATOM 2362 C CA . GLN A 1 309 ? 16.546 -44.792 3.513 1.00 28.47 309 GLN A CA 1
ATOM 2363 C C . GLN A 1 309 ? 17.298 -45.054 4.823 1.00 28.47 309 GLN A C 1
ATOM 2365 O O . GLN A 1 309 ? 18.025 -44.216 5.335 1.00 28.47 309 GLN A O 1
ATOM 2370 N N . THR A 1 310 ? 17.180 -46.258 5.374 1.00 29.25 310 THR A N 1
ATOM 2371 C CA . THR A 1 310 ? 18.177 -46.777 6.325 1.00 29.25 310 THR A CA 1
ATOM 2372 C C . THR A 1 310 ? 18.327 -48.278 6.142 1.00 29.25 310 THR A C 1
ATOM 2374 O O . THR A 1 310 ? 17.838 -49.069 6.933 1.00 29.25 310 THR A O 1
ATOM 2377 N N . MET A 1 311 ? 19.014 -48.692 5.075 1.00 25.66 311 MET A N 1
ATOM 2378 C CA . MET A 1 311 ? 19.784 -49.941 5.060 1.00 25.66 311 MET A CA 1
ATOM 2379 C C . MET A 1 311 ? 20.651 -50.024 3.796 1.00 25.66 311 MET A C 1
ATOM 2381 O O . MET A 1 311 ? 20.164 -50.377 2.725 1.00 25.66 311 MET A O 1
ATOM 2385 N N . L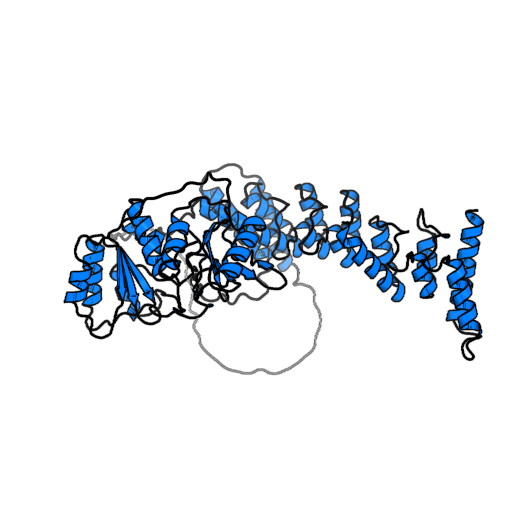YS A 1 312 ? 21.954 -49.745 3.941 1.00 25.77 312 LYS A N 1
ATOM 2386 C CA . LYS A 1 312 ? 23.062 -50.514 3.338 1.00 25.77 312 LYS A CA 1
ATOM 2387 C C . LYS A 1 312 ? 24.410 -50.071 3.942 1.00 25.77 312 LYS A C 1
ATOM 2389 O O . LYS A 1 312 ? 24.752 -48.897 3.931 1.00 25.77 312 LYS A O 1
ATOM 2394 N N . LYS A 1 313 ? 25.102 -51.066 4.517 1.00 25.75 313 LYS A N 1
ATOM 2395 C CA . LYS A 1 313 ? 26.471 -51.114 5.093 1.00 25.75 313 LYS A CA 1
ATOM 2396 C C . LYS A 1 313 ? 27.530 -50.616 4.078 1.00 25.75 313 LYS A C 1
ATOM 2398 O O . LYS A 1 313 ? 27.227 -50.649 2.891 1.00 25.75 313 LYS A O 1
ATOM 2403 N N . SER A 1 314 ? 28.758 -50.167 4.390 1.00 21.38 314 SER A N 1
ATOM 2404 C CA . SER A 1 314 ? 29.858 -50.570 5.324 1.00 21.38 314 SER A CA 1
ATOM 2405 C C . SER A 1 314 ? 31.104 -49.678 5.001 1.00 21.38 314 SER A C 1
ATOM 2407 O O . SER A 1 314 ? 31.001 -48.948 4.014 1.00 21.38 314 SER A O 1
ATOM 2409 N N . PRO A 1 315 ? 32.323 -49.810 5.599 1.00 30.86 315 PRO A N 1
ATOM 2410 C CA . PRO A 1 315 ? 32.763 -50.340 6.907 1.00 30.86 315 PRO A CA 1
ATOM 2411 C C . PRO A 1 315 ? 33.762 -49.422 7.688 1.00 30.86 315 PRO A C 1
ATOM 2413 O O . PRO A 1 315 ? 34.341 -48.490 7.148 1.00 30.86 315 PRO A O 1
ATOM 2416 N N . GLU A 1 316 ? 33.946 -49.766 8.971 1.00 23.64 316 GLU A N 1
ATOM 2417 C CA . GLU A 1 316 ? 35.176 -49.759 9.806 1.00 23.64 316 GLU A CA 1
ATOM 2418 C C . GLU A 1 316 ? 36.190 -48.589 9.767 1.00 23.64 316 GLU A C 1
ATOM 2420 O O . GLU A 1 316 ? 36.957 -48.438 8.823 1.00 23.64 316 GLU A O 1
ATOM 2425 N N . ASN A 1 317 ? 36.341 -47.886 10.906 1.00 25.14 317 ASN A N 1
ATOM 2426 C CA . ASN A 1 317 ? 37.521 -48.045 11.784 1.00 25.14 317 ASN A CA 1
ATOM 2427 C C . ASN A 1 317 ? 37.402 -47.274 13.124 1.00 25.14 317 ASN A C 1
ATOM 2429 O O . ASN A 1 317 ? 37.078 -46.092 13.140 1.00 25.14 317 ASN A O 1
ATOM 2433 N N . SER A 1 318 ? 37.658 -48.003 14.226 1.00 22.84 318 SER A N 1
ATOM 2434 C CA . SER A 1 318 ? 38.411 -47.664 15.462 1.00 22.84 318 SER A CA 1
ATOM 2435 C C . SER A 1 318 ? 38.590 -46.169 15.833 1.00 22.84 318 SER A C 1
ATOM 2437 O O . SER A 1 318 ? 39.059 -45.397 15.013 1.00 22.84 318 SER A O 1
ATOM 2439 N N . SER A 1 319 ? 38.400 -45.662 17.058 1.00 22.77 319 SER A N 1
ATOM 2440 C CA . SER A 1 319 ? 38.748 -46.210 18.376 1.00 22.77 319 SER A CA 1
ATOM 2441 C C . SER A 1 319 ? 38.465 -45.171 19.486 1.00 22.77 319 SER A C 1
ATOM 2443 O O . SER A 1 319 ? 38.753 -43.996 19.287 1.00 22.77 319 SER A O 1
ATOM 2445 N N . VAL A 1 320 ? 38.098 -45.669 20.678 1.00 23.89 320 VAL A N 1
ATOM 2446 C CA . VAL A 1 320 ? 38.543 -45.219 22.024 1.00 23.89 320 VAL A CA 1
ATOM 2447 C C . VAL A 1 320 ? 37.819 -44.058 22.753 1.00 23.89 320 VAL A C 1
ATOM 2449 O O . VAL A 1 320 ? 37.769 -42.923 22.301 1.00 23.89 320 VAL A O 1
ATOM 2452 N N . ALA A 1 321 ? 37.430 -44.413 23.993 1.00 23.06 321 ALA A N 1
ATOM 2453 C CA . ALA A 1 321 ? 37.286 -43.626 25.232 1.00 23.06 321 ALA A CA 1
ATOM 2454 C C . ALA A 1 321 ? 35.939 -42.951 25.588 1.00 23.06 321 ALA A C 1
ATOM 2456 O O . ALA A 1 321 ? 35.669 -41.794 25.295 1.00 23.06 321 ALA A O 1
ATOM 2457 N N . SER A 1 322 ? 35.170 -43.702 26.386 1.00 21.27 322 SER A N 1
ATOM 2458 C CA . SER A 1 322 ? 34.426 -43.305 27.605 1.00 21.27 322 SER A CA 1
ATOM 2459 C C . SER A 1 322 ? 35.305 -42.494 28.606 1.00 21.27 322 SER A C 1
ATOM 2461 O O . SER A 1 322 ? 36.525 -42.576 28.434 1.00 21.27 322 SER A O 1
ATOM 2463 N N . PRO A 1 323 ? 34.809 -41.859 29.713 1.00 31.55 323 PRO A N 1
ATOM 2464 C CA . PRO A 1 323 ? 33.742 -42.421 30.566 1.00 31.55 323 PRO A CA 1
ATOM 2465 C C . PRO A 1 323 ? 32.892 -41.484 31.484 1.00 31.55 323 PRO A C 1
ATOM 2467 O O . PRO A 1 323 ? 33.137 -40.289 31.557 1.00 31.55 323 PRO A O 1
ATOM 2470 N N . VAL A 1 324 ? 31.948 -42.135 32.207 1.00 22.72 324 VAL A N 1
ATOM 2471 C CA . VAL A 1 324 ? 31.230 -41.804 33.483 1.00 22.72 324 VAL A CA 1
ATOM 2472 C C . VAL A 1 324 ? 30.440 -40.476 33.558 1.00 22.72 324 VAL A C 1
ATOM 2474 O O . VAL A 1 324 ? 30.884 -39.458 33.059 1.00 22.72 324 VAL A O 1
ATOM 2477 N N . ASP A 1 325 ? 29.221 -40.379 34.105 1.00 23.39 325 ASP A N 1
ATOM 2478 C CA . ASP A 1 325 ? 28.691 -40.833 35.409 1.00 23.39 325 ASP A CA 1
ATOM 2479 C C . ASP A 1 325 ? 27.134 -40.787 35.382 1.00 23.39 325 ASP A C 1
ATOM 2481 O O . ASP A 1 325 ? 26.576 -39.876 34.774 1.00 23.39 325 ASP A O 1
ATOM 2485 N N . SER A 1 326 ? 26.416 -41.870 35.741 1.00 22.84 326 SER A N 1
ATOM 2486 C CA . SER A 1 326 ? 25.687 -42.126 37.021 1.00 22.84 326 SER A CA 1
ATOM 2487 C C . SER A 1 326 ? 24.464 -41.208 37.266 1.00 22.84 326 SER A C 1
ATOM 2489 O O . SER A 1 326 ? 24.503 -40.028 36.958 1.00 22.84 326 SER A O 1
ATOM 2491 N N . ALA A 1 327 ? 23.298 -41.594 37.799 1.00 22.69 327 ALA A N 1
ATOM 2492 C CA . ALA A 1 327 ? 22.633 -42.805 38.304 1.00 22.69 327 ALA A CA 1
ATOM 2493 C C . ALA A 1 327 ? 21.119 -42.429 38.405 1.00 22.69 327 ALA A C 1
ATOM 2495 O O . ALA A 1 327 ? 20.807 -41.244 38.504 1.00 22.69 327 ALA A O 1
ATOM 2496 N N . PHE A 1 328 ? 20.126 -43.303 38.213 1.00 23.41 328 PHE A N 1
ATOM 2497 C CA . PHE A 1 328 ? 19.378 -44.108 39.211 1.00 23.41 328 PHE A CA 1
ATOM 2498 C C . PHE A 1 328 ? 18.162 -44.666 38.417 1.00 23.41 328 PHE A C 1
ATOM 2500 O O . PHE A 1 328 ? 17.529 -43.894 37.699 1.00 23.41 328 PHE A O 1
ATOM 2507 N N . SER A 1 329 ? 17.962 -45.981 38.235 1.00 21.38 329 SER A N 1
ATOM 2508 C CA . SER A 1 329 ? 17.239 -46.935 39.116 1.00 21.38 329 SER A CA 1
ATOM 2509 C C . SER A 1 329 ? 15.824 -46.424 39.498 1.00 21.38 329 SER A C 1
ATOM 2511 O O . SER A 1 329 ? 15.674 -45.280 39.898 1.00 21.38 329 SER A O 1
ATOM 2513 N N . ASP A 1 330 ? 14.700 -47.121 39.289 1.00 23.44 330 ASP A N 1
ATOM 2514 C CA . ASP A 1 330 ? 14.410 -48.540 39.499 1.00 23.44 330 ASP A CA 1
ATOM 2515 C C . ASP A 1 330 ? 13.305 -49.082 38.567 1.00 23.44 330 ASP A C 1
ATOM 2517 O O . ASP A 1 330 ? 12.311 -48.423 38.262 1.00 23.44 330 ASP A O 1
ATOM 2521 N N . THR A 1 331 ? 13.465 -50.348 38.191 1.00 20.83 331 THR A N 1
ATOM 2522 C CA . THR A 1 331 ? 12.452 -51.263 37.644 1.00 20.83 331 THR A CA 1
ATOM 2523 C C . THR A 1 331 ? 11.893 -52.150 38.754 1.00 20.83 331 THR A C 1
ATOM 2525 O O . THR A 1 331 ? 12.704 -52.771 39.434 1.00 20.83 331 THR A O 1
ATOM 2528 N N . VAL A 1 332 ? 10.566 -52.347 38.845 1.00 23.44 332 VAL A N 1
ATOM 2529 C CA . VAL A 1 332 ? 9.965 -53.612 39.332 1.00 23.44 332 VAL A CA 1
ATOM 2530 C C . VAL A 1 332 ? 8.612 -53.903 38.645 1.00 23.44 332 VAL A C 1
ATOM 2532 O O . VAL A 1 332 ? 7.663 -53.137 38.770 1.00 23.44 332 VAL A O 1
ATOM 2535 N N . HIS A 1 333 ? 8.607 -55.031 37.924 1.00 23.59 333 HIS A N 1
ATOM 2536 C CA . HIS A 1 333 ? 7.584 -56.040 37.577 1.00 23.59 333 HIS A CA 1
ATOM 2537 C C . HIS A 1 333 ? 6.063 -55.765 37.493 1.00 23.59 333 HIS A C 1
ATOM 2539 O O . HIS A 1 333 ? 5.395 -55.432 38.465 1.00 23.59 333 HIS A O 1
ATOM 2545 N N . GLU A 1 334 ? 5.542 -56.097 36.300 1.00 21.30 334 GLU A N 1
ATOM 2546 C CA . GLU A 1 334 ? 4.475 -57.074 35.968 1.00 21.30 334 GLU A CA 1
ATOM 2547 C C . GLU A 1 334 ? 3.464 -57.524 37.042 1.00 21.30 334 GLU A C 1
ATOM 2549 O O . GLU A 1 334 ? 3.828 -58.084 38.073 1.00 21.30 334 GLU A O 1
ATOM 2554 N N . THR A 1 335 ? 2.170 -57.488 36.692 1.00 22.64 335 THR A N 1
ATOM 2555 C CA . THR A 1 335 ? 1.357 -58.704 36.433 1.00 22.64 335 THR A CA 1
ATOM 2556 C C . THR A 1 335 ? -0.051 -58.362 35.922 1.00 22.64 335 THR A C 1
ATOM 2558 O O . THR A 1 335 ? -0.660 -57.365 36.305 1.00 22.64 335 THR A O 1
ATOM 2561 N N . ASP A 1 336 ? -0.534 -59.217 35.021 1.00 22.48 336 ASP A N 1
ATOM 2562 C CA . ASP A 1 336 ? -1.838 -59.209 34.356 1.00 22.48 336 ASP A CA 1
ATOM 2563 C C . ASP A 1 336 ? -3.035 -59.577 35.267 1.00 22.48 336 ASP A C 1
ATOM 2565 O O . ASP A 1 336 ? -2.875 -60.185 36.323 1.00 22.48 336 ASP A O 1
ATOM 2569 N N . ILE A 1 337 ? -4.242 -59.350 34.716 1.00 23.02 337 ILE A N 1
ATOM 2570 C CA . ILE A 1 337 ? -5.491 -60.152 34.811 1.00 23.02 337 ILE A CA 1
ATOM 2571 C C . ILE A 1 337 ? -6.750 -59.384 35.285 1.00 23.02 337 ILE A C 1
ATOM 2573 O O . ILE A 1 337 ? -6.940 -59.042 36.446 1.00 23.02 337 ILE A O 1
ATOM 2577 N N . LEU A 1 338 ? -7.641 -59.203 34.300 1.00 22.80 338 LEU A N 1
ATOM 2578 C CA . LEU A 1 338 ? -9.114 -59.256 34.268 1.00 22.80 338 LEU A CA 1
ATOM 2579 C C . LEU A 1 338 ? -9.991 -59.073 35.538 1.00 22.80 338 LEU A C 1
ATOM 2581 O O . LEU A 1 338 ? -9.916 -59.825 36.500 1.00 22.80 338 LEU A O 1
ATOM 2585 N N . ASN A 1 339 ? -11.050 -58.274 35.305 1.00 22.38 339 ASN A N 1
ATOM 2586 C CA . ASN A 1 339 ? -12.488 -58.501 35.582 1.00 22.38 339 ASN A CA 1
ATOM 2587 C C . ASN A 1 339 ? -13.249 -57.603 36.591 1.00 22.38 339 ASN A C 1
ATOM 2589 O O . ASN A 1 339 ? -13.045 -57.617 37.794 1.00 22.38 339 ASN A O 1
ATOM 2593 N N . ASN A 1 340 ? -14.292 -56.974 36.025 1.00 22.52 340 ASN A N 1
ATOM 2594 C CA . ASN A 1 340 ? -15.637 -56.695 36.555 1.00 22.52 340 ASN A CA 1
ATOM 2595 C C . ASN A 1 340 ? -15.884 -55.716 37.729 1.00 22.52 340 ASN A C 1
ATOM 2597 O O . ASN A 1 340 ? -15.894 -56.059 38.901 1.00 22.52 340 ASN A O 1
ATOM 2601 N N . LYS A 1 341 ? -16.332 -54.516 37.324 1.00 22.95 341 LYS A N 1
ATOM 2602 C CA . LYS A 1 341 ? -17.605 -53.838 37.674 1.00 22.95 341 LYS A CA 1
ATOM 2603 C C . LYS A 1 341 ? -18.179 -53.938 39.113 1.00 22.95 341 LYS A C 1
ATOM 2605 O O . LYS A 1 341 ? -18.804 -54.926 39.474 1.00 22.95 341 LYS A O 1
ATOM 2610 N N . LYS A 1 342 ? -18.276 -52.724 39.693 1.00 25.27 342 LYS A N 1
ATOM 2611 C CA . LYS A 1 342 ? -19.361 -52.101 40.504 1.00 25.27 342 LYS A CA 1
ATOM 2612 C C . LYS A 1 342 ? -19.324 -52.225 42.040 1.00 25.27 342 LYS A C 1
ATOM 2614 O O . LYS A 1 342 ? -19.819 -53.187 42.597 1.00 25.27 342 LYS A O 1
ATOM 2619 N N . HIS A 1 343 ? -18.981 -51.103 42.688 1.00 26.31 343 HIS A N 1
ATOM 2620 C CA . HIS A 1 343 ? -19.828 -50.358 43.648 1.00 26.31 343 HIS A CA 1
ATOM 2621 C C . HIS A 1 343 ? -19.245 -48.933 43.822 1.00 26.31 343 HIS A C 1
ATOM 2623 O O . HIS A 1 343 ? -18.135 -48.762 44.295 1.00 26.31 343 HIS A O 1
ATOM 2629 N N . SER A 1 344 ? -19.824 -47.904 43.192 1.00 22.70 344 SER A N 1
ATOM 2630 C CA . SER A 1 344 ? -20.813 -46.966 43.761 1.00 22.70 344 SER A CA 1
ATOM 2631 C C . SER A 1 344 ? -20.295 -46.050 44.886 1.00 22.70 344 SER A C 1
ATOM 2633 O O . SER A 1 344 ? -20.392 -46.402 46.057 1.00 22.70 344 SER A O 1
ATOM 2635 N N . ARG A 1 345 ? -19.953 -44.799 44.534 1.00 23.83 345 ARG A N 1
ATOM 2636 C CA . ARG A 1 345 ? -20.618 -43.588 45.061 1.00 23.83 345 ARG A CA 1
ATOM 2637 C C . ARG A 1 345 ? -20.360 -42.390 44.140 1.00 23.83 345 ARG A C 1
ATOM 2639 O O . ARG A 1 345 ? -19.243 -42.126 43.717 1.00 23.83 345 ARG A O 1
ATOM 2646 N N . HIS A 1 346 ? -21.452 -41.717 43.800 1.00 25.20 346 HIS A N 1
ATOM 2647 C CA . HIS A 1 346 ? -21.538 -40.536 42.954 1.00 25.20 346 HIS A CA 1
ATOM 2648 C C . HIS A 1 346 ? -20.671 -39.368 43.440 1.00 25.20 346 HIS A C 1
ATOM 2650 O O . HIS A 1 346 ? -20.890 -38.882 44.544 1.00 25.20 346 HIS A O 1
ATOM 2656 N N . ILE A 1 347 ? -19.852 -38.805 42.547 1.00 25.06 347 ILE A N 1
ATOM 2657 C CA . ILE A 1 347 ? -19.661 -37.351 42.462 1.00 25.06 347 ILE A CA 1
ATOM 2658 C C . ILE A 1 347 ? -19.819 -36.956 40.991 1.00 25.06 347 ILE A C 1
ATOM 2660 O O . ILE A 1 347 ? -19.008 -37.282 40.128 1.00 25.06 347 ILE A O 1
ATOM 2664 N N . ARG A 1 348 ? -20.937 -36.287 40.703 1.00 28.41 348 ARG A N 1
ATOM 2665 C CA . ARG A 1 348 ? -21.187 -35.560 39.458 1.00 28.41 348 ARG A CA 1
ATOM 2666 C C . ARG A 1 348 ? -20.174 -34.417 39.366 1.00 28.41 348 ARG A C 1
ATOM 2668 O O . ARG A 1 348 ? -20.203 -33.519 40.196 1.00 28.41 348 ARG A O 1
ATOM 2675 N N . SER A 1 349 ? -19.362 -34.414 38.319 1.00 26.81 349 SER A N 1
ATOM 2676 C CA . SER A 1 349 ? -18.701 -33.209 37.812 1.00 26.81 349 SER A CA 1
ATOM 2677 C C . SER A 1 349 ? -18.554 -33.341 36.300 1.00 26.81 349 SER A C 1
ATOM 2679 O O . SER A 1 349 ? -17.483 -33.545 35.741 1.00 26.81 349 SER A O 1
ATOM 2681 N N . GLY A 1 350 ? -19.701 -33.304 35.624 1.00 29.80 350 GLY A N 1
ATOM 2682 C CA . GLY A 1 350 ? -19.743 -32.829 34.256 1.00 29.80 350 GLY A CA 1
ATOM 2683 C C . GLY A 1 350 ? -19.890 -31.317 34.317 1.00 29.80 350 GLY A C 1
ATOM 2684 O O . GLY A 1 350 ? -20.963 -30.833 34.663 1.00 29.80 350 GLY A O 1
ATOM 2685 N N . SER A 1 351 ? -18.846 -30.570 33.970 1.00 28.30 351 SER A N 1
ATOM 2686 C CA . SER A 1 351 ? -19.027 -29.206 33.481 1.00 28.30 351 SER A CA 1
ATOM 2687 C C . SER A 1 351 ? -17.801 -28.696 32.730 1.00 28.30 351 SER A C 1
ATOM 2689 O O . SER A 1 351 ? -16.790 -28.350 33.328 1.00 28.30 351 SER A O 1
ATOM 2691 N N . LYS A 1 352 ? -18.010 -28.513 31.422 1.00 31.39 352 LYS A N 1
ATOM 2692 C CA . LYS A 1 352 ? -17.513 -27.369 30.643 1.00 31.39 352 LYS A CA 1
ATOM 2693 C C . LYS A 1 352 ? -16.009 -27.328 30.346 1.00 31.39 352 LYS A C 1
ATOM 2695 O O . LYS A 1 352 ? -15.368 -26.314 30.581 1.00 31.39 352 LYS A O 1
ATOM 2700 N N . LEU A 1 353 ? -15.500 -28.344 29.654 1.00 29.58 353 LEU A N 1
ATOM 2701 C CA . LEU A 1 353 ? -14.333 -28.174 28.775 1.00 29.58 353 LEU A CA 1
ATOM 2702 C C . LEU A 1 353 ? -14.767 -28.237 27.301 1.00 29.58 353 LEU A C 1
ATOM 2704 O O . LEU A 1 353 ? -14.277 -29.043 26.524 1.00 29.58 353 LEU A O 1
ATOM 2708 N N . ASN A 1 354 ? -15.793 -27.456 26.943 1.00 34.38 354 ASN A N 1
ATOM 2709 C CA . ASN A 1 354 ? -16.332 -27.424 25.578 1.00 34.38 354 ASN A CA 1
ATOM 2710 C C . ASN A 1 354 ? -16.984 -26.070 25.241 1.00 34.38 354 ASN A C 1
ATOM 2712 O O . ASN A 1 354 ? -18.129 -25.987 24.802 1.00 34.38 354 ASN A O 1
ATOM 2716 N N . LYS A 1 355 ? -16.274 -24.972 25.508 1.00 34.88 355 LYS A N 1
ATOM 2717 C CA . LYS A 1 355 ? -16.663 -23.628 25.065 1.00 34.88 355 LYS A CA 1
ATOM 2718 C C . LYS A 1 355 ? -15.401 -22.846 24.755 1.00 34.88 355 LYS A C 1
ATOM 2720 O O . LYS A 1 355 ? -14.816 -22.333 25.685 1.00 34.88 355 LYS A O 1
ATOM 2725 N N . TYR A 1 356 ? -14.980 -22.865 23.494 1.00 30.12 356 TYR A N 1
ATOM 2726 C CA . TYR A 1 356 ? -14.371 -21.767 22.722 1.00 30.12 356 TYR A CA 1
ATOM 2727 C C . TYR A 1 356 ? -14.005 -22.337 21.339 1.00 30.12 356 TYR A C 1
ATOM 2729 O O . TYR A 1 356 ? -12.844 -22.462 20.974 1.00 30.12 356 TYR A O 1
ATOM 2737 N N . LYS A 1 357 ? -15.019 -22.739 20.566 1.00 37.28 357 LYS A N 1
ATOM 2738 C CA . LYS A 1 357 ? -14.925 -22.669 19.104 1.00 37.28 357 LYS A CA 1
ATOM 2739 C C . LYS A 1 357 ? -15.671 -21.402 18.715 1.00 37.28 357 LYS A C 1
ATOM 2741 O O . LYS A 1 357 ? -16.871 -21.441 18.455 1.00 37.28 357 LYS A O 1
ATOM 2746 N N . GLU A 1 358 ? -14.995 -20.262 18.822 1.00 41.28 358 GLU A N 1
ATOM 2747 C CA . GLU A 1 358 ? -15.480 -19.029 18.206 1.00 41.28 358 GLU A CA 1
ATOM 2748 C C . GLU A 1 358 ? -15.436 -19.247 16.697 1.00 41.28 358 GLU A C 1
ATOM 2750 O O . GLU A 1 358 ? -14.379 -19.248 16.070 1.00 41.28 358 GLU A O 1
ATOM 2755 N N . TYR A 1 359 ? -16.601 -19.533 16.121 1.00 44.75 359 TYR A N 1
ATOM 2756 C CA . TYR A 1 359 ? -16.754 -19.589 14.681 1.00 44.75 359 TYR A CA 1
ATOM 2757 C C . TYR A 1 359 ? -16.497 -18.188 14.135 1.00 44.75 359 TYR A C 1
ATOM 2759 O O . TYR A 1 359 ? -17.317 -17.288 14.303 1.00 44.75 359 TYR A O 1
ATOM 2767 N N . MET A 1 360 ? -15.346 -18.021 13.489 1.00 47.56 360 MET A N 1
ATOM 2768 C CA . MET A 1 360 ? -15.016 -16.840 12.701 1.00 47.56 360 MET A CA 1
ATOM 2769 C C . MET A 1 360 ? -16.185 -16.536 11.755 1.00 47.56 360 MET A C 1
ATOM 2771 O O . MET A 1 360 ? -16.655 -17.438 11.049 1.00 47.56 360 MET A O 1
ATOM 2775 N N . SER A 1 361 ? -16.695 -15.302 11.772 1.00 48.88 361 SER A N 1
ATOM 2776 C CA . SER A 1 361 ? -17.852 -14.934 10.951 1.00 48.88 361 SER A CA 1
ATOM 2777 C C . SER A 1 361 ? -17.537 -15.166 9.469 1.00 48.88 361 SER A C 1
ATOM 2779 O O . SER A 1 361 ? -16.379 -15.079 9.048 1.00 48.88 361 SER A O 1
ATOM 2781 N N . SER A 1 362 ? -18.546 -15.462 8.639 1.00 48.22 362 SER A N 1
ATOM 2782 C CA . SER A 1 362 ? -18.303 -15.731 7.207 1.00 48.22 362 SER A CA 1
ATOM 2783 C C . SER A 1 362 ? -17.605 -14.558 6.499 1.00 48.22 362 SER A C 1
ATOM 2785 O O . SER A 1 362 ? -16.859 -14.764 5.544 1.00 48.22 362 SER A O 1
ATOM 2787 N N . ILE A 1 363 ? -17.785 -13.342 7.025 1.00 44.09 363 ILE A N 1
ATOM 2788 C CA . ILE A 1 363 ? -17.176 -12.096 6.554 1.00 44.09 363 ILE A CA 1
ATOM 2789 C C . ILE A 1 363 ? -15.694 -12.017 6.939 1.00 44.09 363 ILE A C 1
ATOM 2791 O O . ILE A 1 363 ? -14.859 -11.722 6.083 1.00 44.09 363 ILE A O 1
ATOM 2795 N N . GLU A 1 364 ? -15.338 -12.312 8.192 1.00 50.75 364 GLU A N 1
ATOM 2796 C CA . GLU A 1 364 ? -13.935 -12.368 8.642 1.00 50.75 364 GLU A CA 1
ATOM 2797 C C . GLU A 1 364 ? -13.172 -13.465 7.902 1.00 50.75 364 GLU A C 1
ATOM 2799 O O . GLU A 1 364 ? -12.056 -13.254 7.431 1.00 50.75 364 GLU A O 1
ATOM 2804 N N . ARG A 1 365 ? -13.826 -14.612 7.710 1.00 55.53 365 ARG A N 1
ATOM 2805 C CA . ARG A 1 365 ? -13.306 -15.741 6.948 1.00 55.53 365 ARG A CA 1
ATOM 2806 C C . ARG A 1 365 ? -13.063 -15.380 5.483 1.00 55.53 365 ARG A C 1
ATOM 2808 O O . ARG A 1 365 ? -11.972 -15.610 4.976 1.00 55.53 365 ARG A O 1
ATOM 2815 N N . SER A 1 366 ? -14.030 -14.738 4.829 1.00 53.72 366 SER A N 1
ATOM 2816 C CA . SER A 1 366 ? -13.871 -14.268 3.449 1.00 53.72 366 SER A CA 1
ATOM 2817 C C . SER A 1 366 ? -12.789 -13.190 3.315 1.00 53.72 366 SER A C 1
ATOM 2819 O O . SER A 1 366 ? -12.057 -13.184 2.327 1.00 53.72 366 SER A O 1
ATOM 2821 N N . SER A 1 367 ? -12.648 -12.315 4.315 1.00 55.91 367 SER A N 1
ATOM 2822 C CA . SER A 1 367 ? -11.624 -11.263 4.332 1.00 55.91 367 SER A CA 1
ATOM 2823 C C . SER A 1 367 ? -10.221 -11.847 4.486 1.00 55.91 367 SER A C 1
ATOM 2825 O O . SER A 1 367 ? -9.318 -11.473 3.745 1.00 55.91 367 SER A O 1
ATOM 2827 N N . ILE A 1 368 ? -10.044 -12.825 5.379 1.00 60.06 368 ILE A N 1
ATOM 2828 C CA . ILE A 1 368 ? -8.770 -13.536 5.525 1.00 60.06 368 ILE A CA 1
ATOM 2829 C C . ILE A 1 368 ? -8.443 -14.296 4.243 1.00 60.06 368 ILE A C 1
ATOM 2831 O O . ILE A 1 368 ? -7.324 -14.180 3.761 1.00 60.06 368 ILE A O 1
ATOM 2835 N N . TYR A 1 369 ? -9.397 -15.003 3.634 1.00 65.81 369 TYR A N 1
ATOM 2836 C CA . TYR A 1 369 ? -9.132 -15.723 2.383 1.00 65.81 369 TYR A CA 1
ATOM 2837 C C . TYR A 1 369 ? -8.710 -14.769 1.267 1.00 65.81 369 TYR A C 1
ATOM 2839 O O . TYR A 1 369 ? -7.717 -15.020 0.597 1.00 65.81 369 TYR A O 1
ATOM 2847 N N . ARG A 1 370 ? -9.374 -13.617 1.136 1.00 60.47 370 ARG A N 1
ATOM 2848 C CA . ARG A 1 370 ? -9.010 -12.605 0.138 1.00 60.47 370 ARG A CA 1
ATOM 2849 C C . ARG A 1 370 ? -7.654 -11.945 0.377 1.00 60.47 370 ARG A C 1
ATOM 2851 O O . ARG A 1 370 ? -6.999 -11.591 -0.594 1.00 60.47 370 ARG A O 1
ATOM 2858 N N . SER A 1 371 ? -7.227 -11.765 1.624 1.00 67.12 371 SER A N 1
ATOM 2859 C CA . SER A 1 371 ? -5.951 -11.100 1.924 1.00 67.12 371 SER A CA 1
ATOM 2860 C C . SER A 1 371 ? -4.765 -12.061 2.020 1.00 67.12 371 SER A C 1
ATOM 2862 O O . SER A 1 371 ? -3.655 -11.692 1.651 1.00 67.12 371 SER A O 1
ATOM 2864 N N . PHE A 1 372 ? -4.976 -13.282 2.512 1.00 73.75 372 PHE A N 1
ATOM 2865 C CA . PHE A 1 372 ? -3.901 -14.243 2.773 1.00 73.75 372 PHE A CA 1
ATOM 2866 C C . PHE A 1 372 ? -3.692 -15.243 1.637 1.00 73.75 372 PHE A C 1
ATOM 2868 O O . PHE A 1 372 ? -2.549 -15.598 1.359 1.00 73.75 372 PHE A O 1
ATOM 2875 N N . PHE A 1 373 ? -4.755 -15.711 0.973 1.00 77.81 373 PHE A N 1
ATOM 2876 C CA . PHE A 1 373 ? -4.613 -16.766 -0.037 1.00 77.81 373 PHE A CA 1
ATOM 2877 C C . PHE A 1 373 ? -3.825 -16.320 -1.267 1.00 77.81 373 PHE A C 1
ATOM 2879 O O . PHE A 1 373 ? -3.037 -17.132 -1.736 1.00 77.81 373 PHE A O 1
ATOM 2886 N N . PRO A 1 374 ? -3.925 -15.066 -1.753 1.00 77.75 374 PRO A N 1
ATOM 2887 C CA . PRO A 1 374 ? -3.017 -14.555 -2.779 1.00 77.75 374 PRO A CA 1
ATOM 2888 C C . PRO A 1 374 ? -1.540 -14.751 -2.444 1.00 77.75 374 PRO A C 1
ATOM 2890 O O . PRO A 1 374 ? -0.770 -15.259 -3.253 1.00 77.75 374 PRO A O 1
ATOM 2893 N N . ILE A 1 375 ? -1.157 -14.393 -1.217 1.00 80.75 375 ILE A N 1
ATOM 2894 C CA . ILE A 1 375 ? 0.228 -14.458 -0.750 1.00 80.75 375 ILE A CA 1
ATOM 2895 C C . ILE A 1 375 ? 0.663 -15.918 -0.620 1.00 80.75 375 ILE A C 1
ATOM 2897 O O . ILE A 1 375 ? 1.743 -16.281 -1.081 1.00 80.75 375 ILE A O 1
ATOM 2901 N N . LEU A 1 376 ? -0.189 -16.764 -0.034 1.00 82.56 376 LEU A N 1
ATOM 2902 C CA . LEU A 1 376 ? 0.079 -18.195 0.099 1.00 82.56 376 LEU A CA 1
ATOM 2903 C C . LEU A 1 376 ? 0.139 -18.895 -1.262 1.00 82.56 376 LEU A C 1
ATOM 2905 O O . LEU A 1 376 ? 0.976 -19.773 -1.439 1.00 82.56 376 LEU A O 1
ATOM 2909 N N . LEU A 1 377 ? -0.682 -18.487 -2.234 1.00 85.06 377 LEU A N 1
ATOM 2910 C CA . LEU A 1 377 ? -0.655 -19.041 -3.583 1.00 85.06 377 LEU A CA 1
ATOM 2911 C C . LEU A 1 377 ? 0.618 -18.621 -4.325 1.00 85.06 377 LEU A C 1
ATOM 2913 O O . LEU A 1 377 ? 1.266 -19.470 -4.931 1.00 85.06 377 LEU A O 1
ATOM 2917 N N . CYS A 1 378 ? 1.025 -17.350 -4.245 1.00 85.12 378 CYS A N 1
ATOM 2918 C CA . CYS A 1 378 ? 2.305 -16.896 -4.799 1.00 85.12 378 CYS A CA 1
ATOM 2919 C C . CYS A 1 378 ? 3.496 -17.617 -4.145 1.00 85.12 378 CYS A C 1
ATOM 2921 O O . CYS A 1 378 ? 4.432 -18.013 -4.842 1.00 85.12 378 CYS A O 1
ATOM 2923 N N . ALA A 1 379 ? 3.456 -17.831 -2.826 1.00 84.44 379 ALA A N 1
ATOM 2924 C CA . ALA A 1 379 ? 4.491 -18.561 -2.098 1.00 84.44 379 ALA A CA 1
ATOM 2925 C C . ALA A 1 379 ? 4.548 -20.040 -2.512 1.00 84.44 379 ALA A C 1
ATOM 2927 O O . ALA A 1 379 ? 5.614 -20.512 -2.897 1.00 84.44 379 ALA A O 1
ATOM 2928 N N . ALA A 1 380 ? 3.408 -20.737 -2.524 1.00 86.12 380 ALA A N 1
ATOM 2929 C CA . ALA A 1 380 ? 3.312 -22.132 -2.953 1.00 86.12 380 ALA A CA 1
ATOM 2930 C C . ALA A 1 380 ? 3.770 -22.304 -4.411 1.00 86.12 380 ALA A C 1
ATOM 2932 O O . ALA A 1 380 ? 4.550 -23.203 -4.719 1.00 86.12 380 ALA A O 1
ATOM 2933 N N . SER A 1 381 ? 3.373 -21.375 -5.288 1.00 88.69 381 SER A N 1
ATOM 2934 C CA . SER A 1 381 ? 3.820 -21.323 -6.683 1.00 88.69 381 SER A CA 1
ATOM 2935 C C . SER A 1 381 ? 5.330 -21.087 -6.815 1.00 88.69 381 SER A C 1
ATOM 2937 O O . SER A 1 381 ? 5.963 -21.628 -7.717 1.00 88.69 381 SER A O 1
ATOM 2939 N N . SER A 1 382 ? 5.939 -20.320 -5.902 1.00 87.81 382 SER A N 1
ATOM 2940 C CA . SER A 1 382 ? 7.392 -20.077 -5.881 1.00 87.81 382 SER A CA 1
ATOM 2941 C C . SER A 1 382 ? 8.199 -21.295 -5.423 1.00 87.81 382 SER A C 1
ATOM 2943 O O . SER A 1 382 ? 9.321 -21.487 -5.882 1.00 87.81 382 SER A O 1
ATOM 2945 N N . THR A 1 383 ? 7.642 -22.134 -4.548 1.00 84.62 383 THR A N 1
ATOM 2946 C CA . THR A 1 383 ? 8.311 -23.314 -3.970 1.00 84.62 383 THR A CA 1
ATOM 2947 C C . THR A 1 383 ? 7.908 -24.636 -4.630 1.00 84.62 383 THR A C 1
ATOM 2949 O O . THR A 1 383 ? 8.143 -25.693 -4.053 1.00 84.62 383 THR A O 1
ATOM 2952 N N . ASN A 1 384 ? 7.266 -24.590 -5.802 1.00 87.06 384 ASN A N 1
ATOM 2953 C CA . ASN A 1 384 ? 6.763 -25.759 -6.533 1.00 87.06 384 ASN A CA 1
ATOM 2954 C C . ASN A 1 384 ? 5.745 -26.627 -5.754 1.00 87.06 384 ASN A C 1
ATOM 2956 O O . ASN A 1 384 ? 5.666 -27.841 -5.946 1.00 87.06 384 ASN A O 1
ATOM 2960 N N . ASP A 1 385 ? 4.955 -26.028 -4.859 1.00 85.25 385 ASP A N 1
ATOM 2961 C CA . ASP A 1 385 ? 3.972 -26.742 -4.038 1.00 85.25 385 ASP A CA 1
ATOM 2962 C C . ASP A 1 385 ? 2.601 -26.796 -4.712 1.00 85.25 385 ASP A C 1
ATOM 2964 O O . ASP A 1 385 ? 1.646 -26.115 -4.329 1.00 85.25 385 ASP A O 1
ATOM 2968 N N . LEU A 1 386 ? 2.498 -27.642 -5.735 1.00 84.88 386 LEU A N 1
ATOM 2969 C CA . LEU A 1 386 ? 1.248 -27.863 -6.459 1.00 84.88 386 LEU A CA 1
ATOM 2970 C C . LEU A 1 386 ? 0.123 -28.383 -5.545 1.00 84.88 386 LEU A C 1
ATOM 2972 O O . LEU A 1 386 ? -1.047 -28.069 -5.765 1.00 84.88 386 LEU A O 1
ATOM 2976 N N . VAL A 1 387 ? 0.464 -29.174 -4.523 1.00 81.06 387 VAL A N 1
ATOM 2977 C CA . VAL A 1 387 ? -0.510 -29.727 -3.572 1.00 81.06 387 VAL A CA 1
ATOM 2978 C C . VAL A 1 387 ? -1.109 -28.604 -2.733 1.00 81.06 387 VAL A C 1
ATOM 2980 O O . VAL A 1 387 ? -2.331 -28.472 -2.679 1.00 81.06 387 VAL A O 1
ATOM 2983 N N . GLY A 1 388 ? -0.274 -27.735 -2.161 1.00 82.94 388 GLY A N 1
ATOM 2984 C CA . GLY A 1 388 ? -0.718 -26.552 -1.429 1.00 82.94 388 GLY A CA 1
ATOM 2985 C C . GLY A 1 388 ? -1.578 -25.623 -2.283 1.00 82.94 388 GLY A C 1
ATOM 2986 O O . GLY A 1 388 ? -2.605 -25.144 -1.809 1.00 82.94 388 GLY A O 1
ATOM 2987 N N . MET A 1 389 ? -1.236 -25.430 -3.562 1.00 85.44 389 MET A N 1
ATOM 2988 C CA . MET A 1 389 ? -2.046 -24.627 -4.490 1.00 85.44 389 MET A CA 1
ATOM 2989 C C . MET A 1 389 ? -3.451 -25.206 -4.710 1.00 85.44 389 MET A C 1
ATOM 2991 O O . MET A 1 389 ? -4.433 -24.466 -4.644 1.00 85.44 389 MET A O 1
ATOM 2995 N N . LYS A 1 390 ? -3.563 -26.524 -4.919 1.00 84.19 390 LYS A N 1
ATOM 2996 C CA . LYS A 1 390 ? -4.860 -27.208 -5.055 1.00 84.19 390 LYS A CA 1
ATOM 2997 C C . LYS A 1 390 ? -5.676 -27.131 -3.766 1.00 84.19 390 LYS A C 1
ATOM 2999 O O . LYS A 1 390 ? -6.847 -26.776 -3.804 1.00 84.19 390 LYS A O 1
ATOM 3004 N N . MET A 1 391 ? -5.041 -27.360 -2.617 1.00 80.25 391 MET A N 1
ATOM 3005 C CA . MET A 1 391 ? -5.716 -27.260 -1.321 1.00 80.25 391 MET A CA 1
ATOM 3006 C C . MET A 1 391 ? -6.216 -25.838 -1.032 1.00 80.25 391 MET A C 1
ATOM 3008 O O . MET A 1 391 ? -7.297 -25.679 -0.468 1.00 80.25 391 MET A O 1
ATOM 3012 N N . LEU A 1 392 ? -5.466 -24.804 -1.427 1.00 81.44 392 LEU A N 1
ATOM 3013 C CA . LEU A 1 392 ? -5.905 -23.410 -1.323 1.00 81.44 392 LEU A CA 1
ATOM 3014 C C . LEU A 1 392 ? -7.128 -23.141 -2.213 1.00 81.44 392 LEU A C 1
ATOM 3016 O O . LEU A 1 392 ? -8.065 -22.466 -1.775 1.00 81.44 392 LEU A O 1
ATOM 3020 N N . LEU A 1 393 ? -7.144 -23.688 -3.434 1.00 78.00 393 LEU A N 1
ATOM 3021 C CA . LEU A 1 393 ? -8.281 -23.586 -4.352 1.00 78.00 393 LEU A CA 1
ATOM 3022 C C . LEU A 1 393 ? -9.539 -24.229 -3.749 1.00 78.00 393 LEU A C 1
ATOM 3024 O O . LEU A 1 393 ? -10.568 -23.553 -3.646 1.00 78.00 393 LEU A O 1
ATOM 3028 N N . ASP A 1 394 ? -9.427 -25.455 -3.239 1.00 75.75 394 ASP A N 1
ATOM 3029 C CA . ASP A 1 394 ? -10.523 -26.165 -2.567 1.00 75.75 394 ASP A CA 1
ATOM 3030 C C . ASP A 1 394 ? -11.005 -25.404 -1.323 1.00 75.75 394 ASP A C 1
ATOM 3032 O O . ASP A 1 394 ? -12.204 -25.190 -1.107 1.00 75.75 394 ASP A O 1
ATOM 3036 N N . ALA A 1 395 ? -10.067 -24.906 -0.510 1.00 73.19 395 ALA A N 1
ATOM 3037 C CA . ALA A 1 395 ? -10.374 -24.109 0.672 1.00 73.19 395 ALA A CA 1
ATOM 3038 C C . ALA A 1 395 ? -11.140 -22.818 0.323 1.00 73.19 395 ALA A C 1
ATOM 3040 O O . ALA A 1 395 ? -11.943 -22.349 1.136 1.00 73.19 395 ALA A O 1
ATOM 3041 N N . SER A 1 396 ? -10.965 -22.284 -0.888 1.00 69.38 396 SER A N 1
ATOM 3042 C CA . SER A 1 396 ? -11.653 -21.087 -1.390 1.00 69.38 396 SER A CA 1
ATOM 3043 C C . SER A 1 396 ? -12.990 -21.339 -2.108 1.00 69.38 396 SER A C 1
ATOM 3045 O O . SER A 1 396 ? -13.568 -20.388 -2.634 1.00 69.38 396 SER A O 1
ATOM 3047 N N . ASP A 1 397 ? -13.501 -22.577 -2.129 1.00 69.06 397 ASP A N 1
ATOM 3048 C CA . ASP A 1 397 ? -14.695 -22.975 -2.902 1.00 69.06 397 ASP A CA 1
ATOM 3049 C C . ASP A 1 397 ? -14.539 -22.744 -4.417 1.00 69.06 397 ASP A C 1
ATOM 3051 O O . ASP A 1 397 ? -15.481 -22.300 -5.077 1.00 69.06 397 ASP A O 1
ATOM 3055 N N . ASN A 1 398 ? -13.347 -23.002 -4.970 1.00 64.38 398 ASN A N 1
ATOM 3056 C CA . ASN A 1 398 ? -13.018 -22.795 -6.389 1.00 64.38 398 ASN A CA 1
ATOM 3057 C C . ASN A 1 398 ? -13.192 -21.345 -6.880 1.00 64.38 398 ASN A C 1
ATOM 3059 O O . ASN A 1 398 ? -13.383 -21.101 -8.069 1.00 64.38 398 ASN A O 1
ATOM 3063 N N . LYS A 1 399 ? -13.124 -20.361 -5.973 1.00 60.75 399 LYS A N 1
ATOM 3064 C CA . LYS A 1 399 ? -13.235 -18.923 -6.293 1.00 60.75 399 LYS A CA 1
ATOM 3065 C C . LYS A 1 399 ? -11.890 -18.204 -6.289 1.00 60.75 399 LYS A C 1
ATOM 3067 O O . LYS A 1 399 ? -11.851 -16.979 -6.174 1.00 60.75 399 LYS A O 1
ATOM 3072 N N . LEU A 1 400 ? -10.790 -18.948 -6.326 1.00 64.44 400 LEU A N 1
ATOM 3073 C CA . LEU A 1 400 ? -9.459 -18.371 -6.236 1.00 64.44 400 LEU A CA 1
ATOM 3074 C C . LEU A 1 400 ? -9.135 -17.656 -7.550 1.00 64.44 400 LEU A C 1
ATOM 3076 O O . LEU A 1 400 ? -8.982 -18.281 -8.596 1.00 64.44 400 LEU A O 1
ATOM 3080 N N . GLU A 1 401 ? -9.078 -16.328 -7.499 1.00 62.41 401 GLU A N 1
ATOM 3081 C CA . GLU A 1 401 ? -8.744 -15.511 -8.661 1.00 62.41 401 GLU A CA 1
ATOM 3082 C C . GLU A 1 401 ? -7.268 -15.720 -9.028 1.00 62.41 401 GLU A C 1
ATOM 3084 O O . GLU A 1 401 ? -6.367 -15.350 -8.274 1.00 62.41 401 GLU A O 1
ATOM 3089 N N . ALA A 1 402 ? -7.007 -16.275 -10.214 1.00 56.50 402 ALA A N 1
ATOM 3090 C CA . ALA A 1 402 ? -5.654 -16.478 -10.742 1.00 56.50 402 ALA A CA 1
ATOM 3091 C C . ALA A 1 402 ? -4.902 -15.159 -11.050 1.00 56.50 402 ALA A C 1
ATOM 3093 O O . ALA A 1 402 ? -3.714 -15.165 -11.373 1.00 56.50 402 ALA A O 1
ATOM 3094 N N . THR A 1 403 ? -5.593 -14.023 -10.928 1.00 55.31 403 THR A N 1
ATOM 3095 C CA . THR A 1 403 ? -5.079 -12.651 -11.059 1.00 55.31 403 THR A CA 1
ATOM 3096 C C . THR A 1 403 ? -4.582 -12.059 -9.740 1.00 55.31 403 THR A C 1
ATOM 3098 O O . THR A 1 403 ? -4.301 -10.863 -9.669 1.00 55.31 403 THR A O 1
ATOM 3101 N N . CYS A 1 404 ? -4.496 -12.856 -8.674 1.00 66.75 404 CYS A N 1
ATOM 3102 C CA . CYS A 1 404 ? -3.980 -12.393 -7.395 1.00 66.75 404 CYS A CA 1
ATOM 3103 C C . CYS A 1 404 ? -2.498 -11.984 -7.499 1.00 66.75 404 CYS A C 1
ATOM 3105 O O . CYS A 1 404 ? -1.787 -12.490 -8.363 1.00 66.75 404 CYS A O 1
ATOM 3107 N N . TYR A 1 405 ? -2.015 -11.081 -6.641 1.00 76.19 405 TYR A N 1
ATOM 3108 C CA . TYR A 1 405 ? -0.641 -10.572 -6.713 1.00 76.19 405 TYR A CA 1
ATOM 3109 C C . TYR A 1 405 ? 0.035 -10.448 -5.341 1.00 76.19 405 TYR A C 1
ATOM 3111 O O . TYR A 1 405 ? -0.624 -10.217 -4.326 1.00 76.19 405 TYR A O 1
ATOM 3119 N N . ASP A 1 406 ? 1.361 -10.603 -5.320 1.00 73.75 406 ASP A N 1
ATOM 3120 C CA . ASP A 1 406 ? 2.210 -10.392 -4.146 1.00 73.75 406 ASP A CA 1
ATOM 3121 C C . ASP A 1 406 ? 2.514 -8.893 -3.902 1.00 73.75 406 ASP A C 1
ATOM 3123 O O . ASP A 1 406 ? 2.005 -7.994 -4.582 1.00 73.75 406 ASP A O 1
ATOM 3127 N N . TYR A 1 407 ? 3.376 -8.596 -2.924 1.00 67.06 407 TYR A N 1
ATOM 3128 C CA . TYR A 1 407 ? 3.780 -7.226 -2.583 1.00 67.06 407 TYR A CA 1
ATOM 3129 C C . TYR A 1 407 ? 4.546 -6.496 -3.704 1.00 67.06 407 TYR A C 1
ATOM 3131 O O . TYR A 1 407 ? 4.614 -5.268 -3.684 1.00 67.06 407 TYR A O 1
ATOM 3139 N N . ASN A 1 408 ? 5.081 -7.215 -4.694 1.00 69.12 408 ASN A N 1
ATOM 3140 C CA . ASN A 1 408 ? 5.724 -6.665 -5.889 1.00 69.12 408 ASN A CA 1
ATOM 3141 C C . ASN A 1 408 ? 4.759 -6.555 -7.080 1.00 69.12 408 ASN A C 1
ATOM 3143 O O . ASN A 1 408 ? 5.176 -6.167 -8.169 1.00 69.12 408 ASN A O 1
ATOM 3147 N N . GLY A 1 409 ? 3.475 -6.879 -6.897 1.00 78.31 409 GLY A N 1
ATOM 3148 C CA . GLY A 1 409 ? 2.501 -6.951 -7.988 1.00 78.31 409 GLY A CA 1
ATOM 3149 C C . GLY A 1 409 ? 2.651 -8.197 -8.862 1.00 78.31 409 GLY A C 1
ATOM 3150 O O . GLY A 1 409 ? 2.061 -8.248 -9.934 1.00 78.31 409 GLY A O 1
ATOM 3151 N N . ARG A 1 410 ? 3.426 -9.198 -8.433 1.00 83.88 410 ARG A N 1
ATOM 3152 C CA . ARG A 1 410 ? 3.647 -10.430 -9.194 1.00 83.88 410 ARG A CA 1
ATOM 3153 C C . ARG A 1 410 ? 2.510 -11.400 -8.964 1.00 83.88 410 ARG A C 1
ATOM 3155 O O . ARG A 1 410 ? 2.166 -11.697 -7.820 1.00 83.88 410 ARG A O 1
ATOM 3162 N N . THR A 1 411 ? 1.969 -11.939 -10.046 1.00 89.94 411 THR A N 1
ATOM 3163 C CA . THR A 1 411 ? 1.003 -13.038 -9.964 1.00 89.94 411 THR A CA 1
ATOM 3164 C C . THR A 1 411 ? 1.688 -14.358 -9.599 1.00 89.94 411 THR A C 1
ATOM 3166 O O . THR A 1 411 ? 2.898 -14.499 -9.797 1.00 89.94 411 THR A O 1
ATOM 3169 N N . PRO A 1 412 ? 0.943 -15.381 -9.142 1.00 90.06 412 PRO A N 1
ATOM 3170 C CA . PRO A 1 412 ? 1.489 -16.721 -8.951 1.00 90.06 412 PRO A CA 1
ATOM 3171 C C . PRO A 1 412 ? 2.205 -17.254 -10.196 1.00 90.06 412 PRO A C 1
ATOM 3173 O O . PRO A 1 412 ? 3.160 -18.017 -10.064 1.00 90.06 412 PRO A O 1
ATOM 3176 N N . LEU A 1 413 ? 1.789 -16.831 -11.397 1.00 93.25 413 LEU A N 1
ATOM 3177 C CA . LEU A 1 413 ? 2.430 -17.230 -12.646 1.00 93.25 413 LEU A CA 1
ATOM 3178 C C . LEU A 1 413 ? 3.809 -16.581 -12.822 1.00 93.25 413 LEU A C 1
ATOM 3180 O O . LEU A 1 413 ? 4.729 -17.275 -13.233 1.00 93.25 413 LEU A O 1
ATOM 3184 N N . HIS A 1 414 ? 3.998 -15.315 -12.427 1.00 92.75 414 HIS A N 1
ATOM 3185 C CA . HIS A 1 414 ? 5.330 -14.689 -12.365 1.00 92.75 414 HIS A CA 1
ATOM 3186 C C . HIS A 1 414 ? 6.254 -15.445 -11.403 1.00 92.75 414 HIS A C 1
ATOM 3188 O O . HIS A 1 414 ? 7.420 -15.695 -11.700 1.00 92.75 414 HIS A O 1
ATOM 3194 N N . CYS A 1 415 ? 5.722 -15.839 -10.243 1.00 91.38 415 CYS A N 1
ATOM 3195 C CA . CYS A 1 415 ? 6.447 -16.615 -9.241 1.00 91.38 415 CYS A CA 1
ATOM 3196 C C . CYS A 1 415 ? 6.884 -17.990 -9.766 1.00 91.38 415 CYS A C 1
ATOM 3198 O O . CYS A 1 415 ? 8.046 -18.358 -9.596 1.00 91.38 415 CYS A O 1
ATOM 3200 N N . ALA A 1 416 ? 5.985 -18.730 -10.424 1.00 93.25 416 ALA A N 1
ATOM 3201 C CA . ALA A 1 416 ? 6.334 -20.004 -11.053 1.00 93.25 416 ALA A CA 1
ATOM 3202 C C . ALA A 1 416 ? 7.347 -19.805 -12.185 1.00 93.25 416 ALA A C 1
ATOM 3204 O O . ALA A 1 416 ? 8.324 -20.547 -12.269 1.00 93.25 416 ALA A O 1
ATOM 3205 N N . ALA A 1 417 ? 7.138 -18.778 -13.012 1.00 95.06 417 ALA A N 1
ATOM 3206 C CA . ALA A 1 417 ? 7.963 -18.489 -14.172 1.00 95.06 417 ALA A CA 1
ATOM 3207 C C . ALA A 1 417 ? 9.401 -18.124 -13.803 1.00 95.06 417 ALA A C 1
ATOM 3209 O O . ALA A 1 417 ? 10.339 -18.703 -14.351 1.00 95.06 417 ALA A O 1
ATOM 3210 N N . ARG A 1 418 ? 9.584 -17.248 -12.809 1.00 93.19 418 ARG A N 1
ATOM 3211 C CA . ARG A 1 418 ? 10.909 -16.875 -12.298 1.00 93.19 418 ARG A CA 1
ATOM 3212 C C . ARG A 1 418 ? 11.671 -18.070 -11.719 1.00 93.19 418 ARG A C 1
ATOM 3214 O O . ARG A 1 418 ? 12.888 -18.114 -11.864 1.00 93.19 418 ARG A O 1
ATOM 3221 N N . ASN A 1 419 ? 10.989 -19.001 -11.052 1.00 90.62 419 ASN A N 1
ATOM 3222 C CA . ASN A 1 419 ? 11.636 -20.099 -10.319 1.00 90.62 419 ASN A CA 1
ATOM 3223 C C . ASN A 1 419 ? 11.723 -21.424 -11.096 1.00 90.62 419 ASN A C 1
ATOM 3225 O O . ASN A 1 419 ? 12.272 -22.383 -10.569 1.00 90.62 419 ASN A O 1
ATOM 3229 N N . GLY A 1 420 ? 11.197 -21.504 -12.321 1.00 92.06 420 GLY A N 1
ATOM 3230 C CA . GLY A 1 420 ? 11.288 -22.729 -13.126 1.00 92.06 420 GLY A CA 1
ATOM 3231 C C . GLY A 1 420 ? 10.251 -23.797 -12.758 1.00 92.06 420 GLY A C 1
ATOM 3232 O O . GLY A 1 420 ? 10.361 -24.947 -13.173 1.00 92.06 420 GLY A O 1
ATOM 3233 N N . ASN A 1 421 ? 9.195 -23.431 -12.025 1.00 93.88 421 ASN A N 1
ATOM 3234 C CA . ASN A 1 421 ? 8.178 -24.370 -11.548 1.00 93.88 421 ASN A CA 1
ATOM 3235 C C . ASN A 1 421 ? 7.117 -24.667 -12.623 1.00 93.88 421 ASN A C 1
ATOM 3237 O O . ASN A 1 421 ? 5.980 -24.189 -12.556 1.00 93.88 421 ASN A O 1
ATOM 3241 N N . TYR A 1 422 ? 7.488 -25.475 -13.619 1.00 93.31 422 TYR A N 1
ATOM 3242 C CA . TYR A 1 422 ? 6.650 -25.804 -14.780 1.00 93.31 422 TYR A CA 1
ATOM 3243 C C . TYR A 1 422 ? 5.259 -26.338 -14.402 1.00 93.31 422 TYR A C 1
ATOM 3245 O O . TYR A 1 422 ? 4.251 -25.900 -14.954 1.00 93.31 422 TYR A O 1
ATOM 3253 N N . GLN A 1 423 ? 5.175 -27.260 -13.436 1.00 92.31 423 GLN A N 1
ATOM 3254 C CA . GLN A 1 423 ? 3.896 -27.879 -13.059 1.00 92.31 423 GLN A CA 1
ATOM 3255 C C . GLN A 1 423 ? 2.925 -26.866 -12.440 1.00 92.31 423 GLN A C 1
ATOM 3257 O O . GLN A 1 423 ? 1.732 -26.881 -12.749 1.00 92.31 423 GLN A O 1
ATOM 3262 N N . CYS A 1 424 ? 3.437 -25.943 -11.621 1.00 91.81 424 CYS A N 1
ATOM 3263 C CA . CYS A 1 424 ? 2.657 -24.834 -11.077 1.00 91.81 424 CYS A CA 1
ATOM 3264 C C . CYS A 1 424 ? 2.209 -23.870 -12.183 1.00 91.81 424 CYS A C 1
ATOM 3266 O O . CYS A 1 424 ? 1.033 -23.515 -12.231 1.00 91.81 424 CYS A O 1
ATOM 3268 N N . ALA A 1 425 ? 3.105 -23.494 -13.105 1.00 93.56 425 ALA A N 1
ATOM 3269 C CA . ALA A 1 425 ? 2.772 -22.623 -14.236 1.00 93.56 425 ALA A CA 1
ATOM 3270 C C . ALA A 1 425 ? 1.674 -23.231 -15.125 1.00 93.56 425 ALA A C 1
ATOM 3272 O O . ALA A 1 425 ? 0.686 -22.565 -15.439 1.00 93.56 425 ALA A O 1
ATOM 3273 N N . ARG A 1 426 ? 1.802 -24.521 -15.460 1.00 93.19 426 ARG A N 1
ATOM 3274 C CA . ARG A 1 426 ? 0.811 -25.262 -16.246 1.00 93.19 426 ARG A CA 1
ATOM 3275 C C . ARG A 1 426 ? -0.549 -25.285 -15.566 1.00 93.19 426 ARG A C 1
ATOM 3277 O O . ARG A 1 426 ? -1.557 -24.977 -16.200 1.00 93.19 426 ARG A O 1
ATOM 3284 N N . TRP A 1 427 ? -0.574 -25.621 -14.280 1.00 90.50 427 TRP A N 1
ATOM 3285 C CA . TRP A 1 427 ? -1.810 -25.666 -13.509 1.00 90.50 427 TRP A CA 1
ATOM 3286 C C . TRP A 1 427 ? -2.480 -24.288 -13.420 1.00 90.50 427 TRP A C 1
ATOM 3288 O O . TRP A 1 427 ? -3.692 -24.191 -13.591 1.00 90.50 427 TRP A O 1
ATOM 3298 N N . LEU A 1 428 ? -1.710 -23.214 -13.223 1.00 90.50 428 LEU A N 1
ATOM 3299 C CA . LEU A 1 428 ? -2.231 -21.845 -13.162 1.00 90.50 428 LEU A CA 1
ATOM 3300 C C . LEU A 1 428 ? -2.897 -21.415 -14.471 1.00 90.50 428 LEU A C 1
ATOM 3302 O O . LEU A 1 428 ? -4.021 -20.920 -14.443 1.00 90.50 428 LEU A O 1
ATOM 3306 N N . VAL A 1 429 ? -2.239 -21.629 -15.614 1.00 89.88 429 VAL A N 1
ATOM 3307 C CA . VAL A 1 429 ? -2.796 -21.277 -16.933 1.00 89.88 429 VAL A CA 1
ATOM 3308 C C . VAL A 1 429 ? -4.059 -22.094 -17.229 1.00 89.88 429 VAL A C 1
ATOM 3310 O O . VAL A 1 429 ? -5.055 -21.538 -17.684 1.00 89.88 429 VAL A O 1
ATOM 3313 N N . GLN A 1 430 ? -4.077 -23.388 -16.885 1.00 87.62 430 GLN A N 1
ATOM 3314 C CA . GLN A 1 430 ? -5.277 -24.232 -17.007 1.00 87.62 430 GLN A CA 1
ATOM 3315 C C . GLN A 1 430 ? -6.444 -23.759 -16.124 1.00 87.62 430 GLN A C 1
ATOM 3317 O O . GLN A 1 430 ? -7.599 -23.975 -16.481 1.00 87.62 430 GLN A O 1
ATOM 3322 N N . ASN A 1 431 ? -6.155 -23.087 -15.006 1.00 82.81 431 ASN A N 1
ATOM 3323 C CA . ASN A 1 431 ? -7.144 -22.472 -14.116 1.00 82.81 431 ASN A CA 1
ATOM 3324 C C . ASN A 1 431 ? -7.394 -20.982 -14.434 1.00 82.81 431 ASN A C 1
ATOM 3326 O O . ASN A 1 431 ? -7.892 -20.239 -13.589 1.00 82.81 431 ASN A O 1
ATOM 3330 N N . GLY A 1 432 ? -7.068 -20.528 -15.650 1.00 79.94 432 GLY A N 1
ATOM 3331 C CA . GLY A 1 432 ? -7.425 -19.194 -16.139 1.00 79.94 432 GLY A CA 1
ATOM 3332 C C . GLY A 1 432 ? -6.462 -18.067 -15.753 1.00 79.94 432 GLY A C 1
ATOM 3333 O O . GLY A 1 432 ? -6.834 -16.898 -15.856 1.00 79.94 432 GLY A O 1
ATOM 3334 N N . ALA A 1 433 ? -5.233 -18.370 -15.315 1.00 86.69 433 ALA A N 1
ATOM 3335 C CA . ALA A 1 433 ? -4.205 -17.344 -15.137 1.00 86.69 433 ALA A CA 1
ATOM 3336 C C . ALA A 1 433 ? -3.855 -16.688 -16.480 1.00 86.69 433 ALA A C 1
ATOM 3338 O O . ALA A 1 433 ? -3.462 -17.368 -17.427 1.00 86.69 433 ALA A O 1
ATOM 3339 N N . SER A 1 434 ? -3.951 -15.359 -16.548 1.00 87.25 434 SER A N 1
ATOM 3340 C CA . SER A 1 434 ? -3.528 -14.609 -17.733 1.00 87.25 434 SER A CA 1
ATOM 3341 C C . SER A 1 434 ? -2.001 -14.547 -17.825 1.00 87.25 434 SER A C 1
ATOM 3343 O O . SER A 1 434 ? -1.319 -14.201 -16.857 1.00 87.25 434 SER A O 1
ATOM 3345 N N . VAL A 1 435 ? -1.476 -14.839 -19.015 1.00 92.31 435 VAL A N 1
ATOM 3346 C CA . VAL A 1 435 ? -0.041 -14.788 -19.336 1.00 92.31 435 VAL A CA 1
ATOM 3347 C C . VAL A 1 435 ? 0.468 -13.371 -19.639 1.00 92.31 435 VAL A C 1
ATOM 3349 O O . VAL A 1 435 ? 1.672 -13.179 -19.757 1.00 92.31 435 VAL A O 1
ATOM 3352 N N . HIS A 1 436 ? -0.427 -12.378 -19.728 1.00 90.38 436 HIS A N 1
ATOM 3353 C CA . HIS A 1 436 ? -0.107 -10.993 -20.116 1.00 90.38 436 HIS A CA 1
ATOM 3354 C C . HIS A 1 436 ? -0.156 -9.989 -18.952 1.00 90.38 436 HIS A C 1
ATOM 3356 O O . HIS A 1 436 ? -0.093 -8.781 -19.171 1.00 90.38 436 HIS A O 1
ATOM 3362 N N . VAL A 1 437 ? -0.342 -10.454 -17.713 1.00 88.06 437 VAL A N 1
ATOM 3363 C CA . VAL A 1 437 ? -0.381 -9.555 -16.547 1.00 88.06 437 VAL A CA 1
ATOM 3364 C C . VAL A 1 437 ? 0.998 -8.940 -16.331 1.00 88.06 437 VAL A C 1
ATOM 3366 O O . VAL A 1 437 ? 1.992 -9.648 -16.434 1.00 88.06 437 VAL A O 1
ATOM 3369 N N . LEU A 1 438 ? 1.044 -7.651 -15.993 1.00 90.44 438 LEU A N 1
ATOM 3370 C CA . LEU A 1 438 ? 2.284 -6.932 -15.711 1.00 90.44 438 LEU A CA 1
ATOM 3371 C C . LEU A 1 438 ? 2.502 -6.775 -14.201 1.00 90.44 438 LEU A C 1
ATOM 3373 O O . LEU A 1 438 ? 1.573 -6.407 -13.477 1.00 90.44 438 LEU A O 1
ATOM 3377 N N . ASP A 1 439 ? 3.727 -7.020 -13.734 1.00 87.38 439 ASP A N 1
ATOM 3378 C CA . ASP A 1 439 ? 4.163 -6.689 -12.376 1.00 87.38 439 ASP A CA 1
ATOM 3379 C C . ASP A 1 439 ? 4.358 -5.166 -12.195 1.00 87.38 439 ASP A C 1
ATOM 3381 O O . ASP A 1 439 ? 4.183 -4.369 -13.121 1.00 87.38 439 ASP A O 1
ATOM 3385 N N . ARG A 1 440 ? 4.736 -4.716 -10.988 1.00 86.06 440 ARG A N 1
ATOM 3386 C CA . ARG A 1 440 ? 4.951 -3.277 -10.716 1.00 86.06 440 ARG A CA 1
ATOM 3387 C C . ARG A 1 440 ? 6.068 -2.633 -11.543 1.00 86.06 440 ARG A C 1
ATOM 3389 O O . ARG A 1 440 ? 6.122 -1.408 -11.602 1.00 86.06 440 ARG A O 1
ATOM 3396 N N . ASN A 1 441 ? 6.956 -3.424 -12.137 1.00 84.94 441 ASN A N 1
ATOM 3397 C CA . ASN A 1 441 ? 8.028 -2.944 -13.003 1.00 84.94 441 ASN A CA 1
ATOM 3398 C C . ASN A 1 441 ? 7.626 -2.968 -14.486 1.00 84.94 441 ASN A C 1
ATOM 3400 O O . ASN A 1 441 ? 8.437 -2.592 -15.328 1.00 84.94 441 ASN A O 1
ATOM 3404 N N . GLY A 1 442 ? 6.399 -3.390 -14.809 1.00 87.31 442 GLY A N 1
ATOM 3405 C CA . GLY A 1 442 ? 5.940 -3.560 -16.186 1.00 87.31 442 GLY A CA 1
ATOM 3406 C C . GLY A 1 442 ? 6.386 -4.877 -16.825 1.00 87.31 442 GLY A C 1
ATOM 3407 O O . GLY A 1 442 ? 6.336 -4.986 -18.051 1.00 87.31 442 GLY A O 1
ATOM 3408 N N . ASN A 1 443 ? 6.820 -5.857 -16.023 1.00 91.88 443 ASN A N 1
ATOM 3409 C CA . ASN A 1 443 ? 7.299 -7.143 -16.521 1.00 91.88 443 ASN A CA 1
ATOM 3410 C C . ASN A 1 443 ? 6.177 -8.184 -16.577 1.00 91.88 443 ASN A C 1
ATOM 3412 O O . ASN A 1 443 ? 5.334 -8.241 -15.690 1.00 91.88 443 ASN A O 1
ATOM 3416 N N . THR A 1 444 ? 6.219 -9.038 -17.585 1.00 94.38 444 THR A N 1
ATOM 3417 C CA . THR A 1 444 ? 5.358 -10.188 -17.842 1.00 94.38 444 THR A CA 1
ATOM 3418 C C . THR A 1 444 ? 5.935 -11.453 -17.192 1.00 94.38 444 THR A C 1
ATOM 3420 O O . THR A 1 444 ? 7.143 -11.539 -16.934 1.00 94.38 444 THR A O 1
ATOM 3423 N N . PRO A 1 445 ? 5.126 -12.513 -16.996 1.00 95.12 445 PRO A N 1
ATOM 3424 C CA . PRO A 1 445 ? 5.645 -13.820 -16.606 1.00 95.12 445 PRO A CA 1
ATOM 3425 C C . PRO A 1 445 ? 6.663 -14.380 -17.608 1.00 95.12 445 PRO A C 1
ATOM 3427 O O . PRO A 1 445 ? 7.610 -15.048 -17.199 1.00 95.12 445 PRO A O 1
ATOM 3430 N N . LEU A 1 446 ? 6.494 -14.095 -18.907 1.00 96.69 446 LEU A N 1
ATOM 3431 C CA . LEU A 1 446 ? 7.433 -14.520 -19.950 1.00 96.69 446 LEU A CA 1
ATOM 3432 C C . LEU A 1 446 ? 8.807 -13.879 -19.743 1.00 96.69 446 LEU A C 1
ATOM 3434 O O . LEU A 1 446 ? 9.817 -14.578 -19.747 1.00 96.69 446 LEU A O 1
ATOM 3438 N N . PHE A 1 447 ? 8.845 -12.572 -19.485 1.00 95.38 447 PHE A N 1
ATOM 3439 C CA . PHE A 1 447 ? 10.081 -11.873 -19.156 1.00 95.38 447 PHE A CA 1
ATOM 3440 C C . PHE A 1 447 ? 10.774 -12.469 -17.927 1.00 95.38 447 PHE A C 1
ATOM 3442 O O . PHE A 1 447 ? 11.974 -12.740 -17.972 1.00 95.38 447 PHE A O 1
ATOM 3449 N N . ASP A 1 448 ? 10.019 -12.751 -16.862 1.00 93.81 448 ASP A N 1
ATOM 3450 C CA . ASP A 1 448 ? 10.539 -13.390 -15.649 1.00 93.81 448 ASP A CA 1
ATOM 3451 C C . ASP A 1 448 ? 11.124 -14.795 -15.914 1.00 93.81 448 ASP A C 1
ATOM 3453 O O . ASP A 1 448 ? 12.136 -15.158 -15.311 1.00 93.81 448 ASP A O 1
ATOM 3457 N N . ALA A 1 449 ? 10.537 -15.577 -16.827 1.00 95.50 449 ALA A N 1
ATOM 3458 C CA . ALA A 1 449 ? 11.087 -16.872 -17.238 1.00 95.50 449 ALA A CA 1
ATOM 3459 C C . ALA A 1 449 ? 12.392 -16.726 -18.038 1.00 95.50 449 ALA A C 1
ATOM 3461 O O . ALA A 1 449 ? 13.334 -17.496 -17.832 1.00 95.50 449 ALA A O 1
ATOM 3462 N N . VAL A 1 450 ? 12.465 -15.720 -18.917 1.00 95.12 450 VAL A N 1
ATOM 3463 C CA . VAL A 1 450 ? 13.631 -15.464 -19.773 1.00 95.12 450 VAL A CA 1
ATOM 3464 C C . VAL A 1 450 ? 14.834 -15.019 -18.951 1.00 95.12 450 VAL A C 1
ATOM 3466 O O . VAL A 1 450 ? 15.906 -15.608 -19.080 1.00 95.12 450 VAL A O 1
ATOM 3469 N N . ILE A 1 451 ? 14.672 -14.043 -18.049 1.00 93.56 451 ILE A N 1
ATOM 3470 C CA . ILE A 1 451 ? 15.782 -13.565 -17.201 1.00 93.56 451 ILE A CA 1
ATOM 3471 C C . ILE A 1 451 ? 16.340 -14.664 -16.287 1.00 93.56 451 ILE A C 1
ATOM 3473 O O . ILE A 1 451 ? 17.522 -14.634 -15.944 1.00 93.56 451 ILE A O 1
ATOM 3477 N N . SER A 1 452 ? 15.503 -15.637 -15.919 1.00 92.69 452 SER A N 1
ATOM 3478 C CA . SER A 1 452 ? 15.876 -16.792 -15.100 1.00 92.69 452 SER A CA 1
ATOM 3479 C C . SER A 1 452 ? 16.368 -17.999 -15.908 1.00 92.69 452 SER A C 1
ATOM 3481 O O . SER A 1 452 ? 16.733 -19.002 -15.306 1.00 92.69 452 SER A O 1
ATOM 3483 N N . ARG A 1 453 ? 16.409 -17.917 -17.248 1.00 94.19 453 ARG A N 1
ATOM 3484 C CA . ARG A 1 453 ? 16.805 -19.005 -18.169 1.00 94.19 453 ARG A CA 1
ATOM 3485 C C . ARG A 1 453 ? 15.952 -20.278 -18.083 1.00 94.19 453 ARG A C 1
ATOM 3487 O O . ARG A 1 453 ? 16.443 -21.373 -18.341 1.00 94.19 453 ARG A O 1
ATOM 3494 N N . ASN A 1 454 ? 14.669 -20.153 -17.760 1.00 94.25 454 ASN A N 1
ATOM 3495 C CA . ASN A 1 454 ? 13.772 -21.304 -17.627 1.00 94.25 454 ASN A CA 1
ATOM 3496 C C . ASN A 1 454 ? 13.149 -21.681 -18.983 1.00 94.25 454 ASN A C 1
ATOM 3498 O O . ASN A 1 454 ? 11.991 -21.349 -19.243 1.00 94.25 454 ASN A O 1
ATOM 3502 N N . SER A 1 455 ? 13.909 -22.368 -19.846 1.00 93.25 455 SER A N 1
ATOM 3503 C CA . SER A 1 455 ? 13.509 -22.727 -21.223 1.00 93.25 455 SER A CA 1
ATOM 3504 C C . SER A 1 455 ? 12.155 -23.426 -21.317 1.00 93.25 455 SER A C 1
ATOM 3506 O O . SER A 1 455 ? 11.317 -23.033 -22.124 1.00 93.25 455 SER A O 1
ATOM 3508 N N . ASP A 1 456 ? 11.905 -24.400 -20.443 1.00 94.19 456 ASP A N 1
ATOM 3509 C CA . ASP A 1 456 ? 10.692 -25.225 -20.488 1.00 94.19 456 ASP A CA 1
ATOM 3510 C C . ASP A 1 456 ? 9.432 -24.398 -20.188 1.00 94.19 456 ASP A C 1
ATOM 3512 O O . ASP A 1 456 ? 8.350 -24.644 -20.723 1.00 94.19 456 ASP A O 1
ATOM 3516 N N . ILE A 1 457 ? 9.570 -23.381 -19.329 1.00 95.12 457 ILE A N 1
ATOM 3517 C CA . ILE A 1 457 ? 8.489 -22.437 -19.045 1.00 95.12 457 ILE A CA 1
ATOM 3518 C C . ILE A 1 457 ? 8.318 -21.454 -20.193 1.00 95.12 457 ILE A C 1
ATOM 3520 O O . ILE A 1 457 ? 7.183 -21.129 -20.529 1.00 95.12 457 ILE A O 1
ATOM 3524 N N . VAL A 1 458 ? 9.414 -20.967 -20.773 1.00 95.69 458 VAL A N 1
ATOM 3525 C CA . VAL A 1 458 ? 9.369 -20.051 -21.915 1.00 95.69 458 VAL A CA 1
ATOM 3526 C C . VAL A 1 458 ? 8.594 -20.689 -23.066 1.00 95.69 458 VAL A C 1
ATOM 3528 O O . VAL A 1 458 ? 7.610 -20.109 -23.522 1.00 95.69 458 VAL A O 1
ATOM 3531 N N . GLU A 1 459 ? 8.951 -21.914 -23.458 1.00 94.94 459 GLU A N 1
ATOM 3532 C CA . GLU A 1 459 ? 8.245 -22.663 -24.503 1.00 94.94 459 GLU A CA 1
ATOM 3533 C C . GLU A 1 459 ? 6.754 -22.826 -24.168 1.00 94.94 459 GLU A C 1
ATOM 3535 O O . GLU A 1 459 ? 5.882 -22.545 -24.996 1.00 94.94 459 GLU A O 1
ATOM 3540 N N . PHE A 1 460 ? 6.442 -23.197 -22.923 1.00 95.69 460 PHE A N 1
ATOM 3541 C CA . PHE A 1 460 ? 5.063 -23.330 -22.467 1.00 95.69 460 PHE A CA 1
ATOM 3542 C C . PHE A 1 460 ? 4.276 -22.014 -22.534 1.00 95.69 460 PHE A C 1
ATOM 3544 O O . PHE A 1 460 ? 3.164 -21.996 -23.063 1.00 95.69 460 PHE A O 1
ATOM 3551 N N . LEU A 1 461 ? 4.829 -20.909 -22.034 1.00 95.50 461 LEU A N 1
ATOM 3552 C CA . LEU A 1 461 ? 4.161 -19.607 -22.030 1.00 95.50 461 LEU A CA 1
ATOM 3553 C C . LEU A 1 461 ? 3.920 -19.095 -23.453 1.00 95.50 461 LEU A C 1
ATOM 3555 O O . LEU A 1 461 ? 2.831 -18.601 -23.734 1.00 95.50 461 LEU A O 1
ATOM 3559 N N . ILE A 1 462 ? 4.879 -19.276 -24.365 1.00 95.19 462 ILE A N 1
ATOM 3560 C CA . ILE A 1 462 ? 4.711 -18.937 -25.788 1.00 95.19 462 ILE A CA 1
ATOM 3561 C C . ILE A 1 462 ? 3.604 -19.788 -26.413 1.00 95.19 462 ILE A C 1
ATOM 3563 O O . ILE A 1 462 ? 2.745 -19.254 -27.113 1.00 95.19 462 ILE A O 1
ATOM 3567 N N . SER A 1 463 ? 3.567 -21.095 -26.124 1.00 94.62 463 SER A N 1
ATOM 3568 C CA . SER A 1 463 ? 2.494 -21.978 -26.608 1.00 94.62 463 SER A CA 1
ATOM 3569 C C . SER A 1 463 ? 1.109 -21.563 -26.087 1.00 94.62 463 SER A C 1
ATOM 3571 O O . SER A 1 463 ? 0.103 -21.771 -26.762 1.00 94.62 463 SER A O 1
ATOM 3573 N N . ALA A 1 464 ? 1.065 -20.917 -24.916 1.00 92.44 464 ALA A N 1
ATOM 3574 C CA . ALA A 1 464 ? -0.129 -20.316 -24.329 1.00 92.44 464 ALA A CA 1
ATOM 3575 C C . ALA A 1 464 ? -0.427 -18.890 -24.848 1.00 92.44 464 ALA A C 1
ATOM 3577 O O . ALA A 1 464 ? -1.393 -18.274 -24.400 1.00 92.44 464 ALA A O 1
ATOM 3578 N N . GLY A 1 465 ? 0.370 -18.369 -25.788 1.00 91.75 465 GLY A N 1
ATOM 3579 C CA . GLY A 1 465 ? 0.179 -17.068 -26.434 1.00 91.75 465 GLY A CA 1
ATOM 3580 C C . GLY A 1 465 ? 0.884 -15.888 -25.760 1.00 91.75 465 GLY A C 1
ATOM 3581 O O . GLY A 1 465 ? 0.588 -14.747 -26.105 1.00 91.75 465 GLY A O 1
ATOM 3582 N N . ALA A 1 466 ? 1.792 -16.121 -24.809 1.00 94.00 466 ALA A N 1
ATOM 3583 C CA . ALA A 1 466 ? 2.512 -15.047 -24.129 1.00 94.00 466 ALA A CA 1
ATOM 3584 C C . ALA A 1 466 ? 3.428 -14.266 -25.085 1.00 94.00 466 ALA A C 1
ATOM 3586 O O . ALA A 1 466 ? 4.066 -14.834 -25.970 1.00 94.00 466 ALA A O 1
ATOM 3587 N N . ASN A 1 467 ? 3.531 -12.961 -24.854 1.00 93.75 467 ASN A N 1
ATOM 3588 C CA . ASN A 1 467 ? 4.420 -12.052 -25.565 1.00 93.75 467 ASN A CA 1
ATOM 3589 C C . ASN A 1 467 ? 5.035 -11.038 -24.592 1.00 93.75 467 ASN A C 1
ATOM 3591 O O . ASN A 1 467 ? 4.511 -10.815 -23.499 1.00 93.75 467 ASN A O 1
ATOM 3595 N N . PHE A 1 468 ? 6.149 -10.431 -24.999 1.00 94.19 468 PHE A N 1
ATOM 3596 C CA . PHE A 1 468 ? 6.747 -9.325 -24.255 1.00 94.19 468 PHE A CA 1
ATOM 3597 C C . PHE A 1 468 ? 5.871 -8.071 -24.320 1.00 94.19 468 PHE A C 1
ATOM 3599 O O . PHE A 1 468 ? 5.174 -7.826 -25.309 1.00 94.19 468 PHE A O 1
ATOM 3606 N N . SER A 1 469 ? 5.940 -7.259 -23.271 1.00 92.25 469 SER A N 1
ATOM 3607 C CA . SER A 1 469 ? 5.293 -5.955 -23.198 1.00 92.25 469 SER A CA 1
ATOM 3608 C C . SER A 1 469 ? 6.150 -4.867 -23.852 1.00 92.25 469 SER A C 1
ATOM 3610 O O . SER A 1 469 ? 7.377 -4.959 -23.934 1.00 92.25 469 SER A O 1
ATOM 3612 N N . GLU A 1 470 ? 5.519 -3.774 -24.286 1.00 87.56 470 GLU A N 1
ATOM 3613 C CA . GLU A 1 470 ? 6.255 -2.643 -24.866 1.00 87.56 470 GLU A CA 1
ATOM 3614 C C . GLU A 1 470 ? 7.250 -2.029 -23.868 1.00 87.56 470 GLU A C 1
ATOM 3616 O O . GLU A 1 470 ? 8.363 -1.664 -24.258 1.00 87.56 470 GLU A O 1
ATOM 3621 N N . SER A 1 471 ? 6.897 -1.989 -22.575 1.00 88.44 471 SER A N 1
ATOM 3622 C CA . SER A 1 471 ? 7.758 -1.471 -21.503 1.00 88.44 471 SER A CA 1
ATOM 3623 C C . SER A 1 471 ? 9.054 -2.264 -21.320 1.00 88.44 471 SER A C 1
ATOM 3625 O O . SER A 1 471 ? 10.058 -1.695 -20.891 1.00 88.44 471 SER A O 1
ATOM 3627 N N . GLU A 1 472 ? 9.072 -3.547 -21.684 1.00 92.38 472 GLU A N 1
ATOM 3628 C CA . GLU A 1 472 ? 10.254 -4.408 -21.561 1.00 92.38 472 GLU A CA 1
ATOM 3629 C C . GLU A 1 472 ? 11.263 -4.207 -22.695 1.00 92.38 472 GLU A C 1
ATOM 3631 O O . GLU A 1 472 ? 12.440 -4.529 -22.527 1.00 92.38 472 GLU A O 1
ATOM 3636 N N . SER A 1 473 ? 10.846 -3.654 -23.839 1.00 90.00 473 SER A N 1
ATOM 3637 C CA . SER A 1 473 ? 11.656 -3.602 -25.068 1.00 90.00 473 SER A CA 1
ATOM 3638 C C . SER A 1 473 ? 13.042 -2.990 -24.848 1.00 90.00 473 SER A C 1
ATOM 3640 O O . SER A 1 473 ? 14.054 -3.521 -25.309 1.00 90.00 473 SER A O 1
ATOM 3642 N N . GLY A 1 474 ? 13.109 -1.892 -24.088 1.00 89.94 474 GLY A N 1
ATOM 3643 C CA . GLY A 1 474 ? 14.374 -1.236 -23.757 1.00 89.94 474 GLY A CA 1
ATOM 3644 C C . GLY A 1 474 ? 15.272 -2.080 -22.845 1.00 89.94 474 GLY A C 1
ATOM 3645 O O . GLY A 1 474 ? 16.493 -2.083 -23.015 1.00 89.94 474 GLY A O 1
ATOM 3646 N N . PHE A 1 475 ? 14.683 -2.819 -21.901 1.00 92.25 475 PHE A N 1
ATOM 3647 C CA . PHE A 1 475 ? 15.428 -3.714 -21.018 1.00 92.25 475 PHE A CA 1
ATOM 3648 C C . PHE A 1 475 ? 15.955 -4.926 -21.783 1.00 92.25 475 PHE A C 1
ATOM 3650 O O . PHE A 1 475 ? 17.132 -5.257 -21.654 1.00 92.25 475 PHE A O 1
ATOM 3657 N N . ILE A 1 476 ? 15.116 -5.554 -22.612 1.00 94.19 476 ILE A N 1
ATOM 3658 C CA . ILE A 1 476 ? 15.50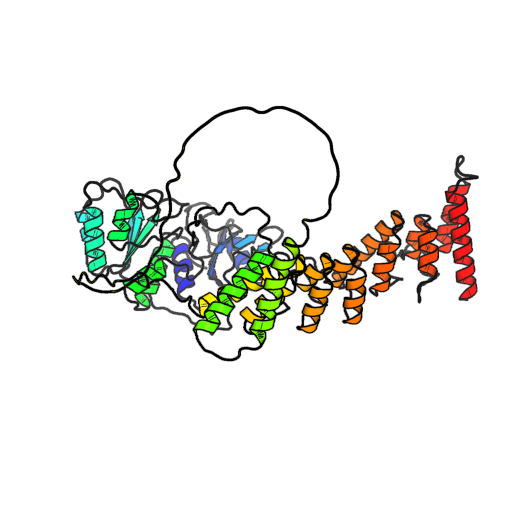5 -6.700 -23.440 1.00 94.19 476 ILE A CA 1
ATOM 3659 C C . ILE A 1 476 ? 16.640 -6.301 -24.384 1.00 94.19 476 ILE A C 1
ATOM 3661 O O . ILE A 1 476 ? 17.633 -7.017 -24.471 1.00 94.19 476 ILE A O 1
ATOM 3665 N N . MET A 1 477 ? 16.571 -5.122 -25.008 1.00 94.06 477 MET A N 1
ATOM 3666 C CA . MET A 1 477 ? 17.663 -4.629 -25.853 1.00 94.06 477 MET A CA 1
ATOM 3667 C C . MET A 1 477 ? 18.973 -4.447 -25.068 1.00 94.06 477 MET A C 1
ATOM 3669 O O . MET A 1 477 ? 20.048 -4.822 -25.537 1.00 94.06 477 MET A O 1
ATOM 3673 N N . ASN A 1 478 ? 18.904 -3.925 -23.838 1.00 92.38 478 ASN A N 1
ATOM 3674 C CA . ASN A 1 478 ? 20.080 -3.826 -22.972 1.00 92.38 478 ASN A CA 1
ATOM 3675 C C . ASN A 1 478 ? 20.627 -5.202 -22.559 1.00 92.38 478 ASN A C 1
ATOM 3677 O O . ASN A 1 478 ? 21.845 -5.380 -22.483 1.00 92.38 478 ASN A O 1
ATOM 3681 N N . LEU A 1 479 ? 19.739 -6.166 -22.306 1.00 93.94 479 LEU A N 1
ATOM 3682 C CA . LEU A 1 479 ? 20.101 -7.544 -21.998 1.00 93.94 479 LEU A CA 1
ATOM 3683 C C . LEU A 1 479 ? 20.820 -8.184 -23.190 1.00 93.94 479 LEU A C 1
ATOM 3685 O O . LEU A 1 479 ? 21.923 -8.680 -23.001 1.00 93.94 479 LEU A O 1
ATOM 3689 N N . ILE A 1 480 ? 20.281 -8.062 -24.409 1.00 95.31 480 ILE A N 1
ATOM 3690 C CA . ILE A 1 480 ? 20.928 -8.529 -25.646 1.00 95.31 480 ILE A CA 1
ATOM 3691 C C . ILE A 1 480 ? 22.336 -7.938 -25.776 1.00 95.31 480 ILE A C 1
ATOM 3693 O O . ILE A 1 480 ? 23.293 -8.690 -25.938 1.00 95.31 480 ILE A O 1
ATOM 3697 N N . TYR A 1 481 ? 22.491 -6.617 -25.645 1.00 94.06 481 TYR A N 1
ATOM 3698 C CA . TYR A 1 481 ? 23.802 -5.962 -25.718 1.00 94.06 481 TYR A CA 1
ATOM 3699 C C . TYR A 1 481 ? 24.807 -6.561 -24.719 1.00 94.06 481 TYR A C 1
ATOM 3701 O O . TYR A 1 481 ? 25.937 -6.900 -25.078 1.00 94.06 481 TYR A O 1
ATOM 3709 N N . ARG A 1 482 ? 24.395 -6.728 -23.454 1.00 93.81 482 ARG A N 1
ATOM 3710 C CA . ARG A 1 482 ? 25.250 -7.291 -22.396 1.00 93.81 482 ARG A CA 1
ATOM 3711 C C . ARG A 1 482 ? 25.593 -8.755 -22.647 1.00 93.81 482 ARG A C 1
ATOM 3713 O O . ARG A 1 482 ? 26.725 -9.153 -22.384 1.00 93.81 482 ARG A O 1
ATOM 3720 N N . SER A 1 483 ? 24.637 -9.534 -23.135 1.00 94.25 483 SER A N 1
ATOM 3721 C CA . SER A 1 483 ? 24.817 -10.946 -23.458 1.00 94.25 483 SER A CA 1
ATOM 3722 C C . SER A 1 483 ? 25.756 -11.131 -24.640 1.00 94.25 483 SER A C 1
ATOM 3724 O O . SER A 1 483 ? 26.637 -11.980 -24.574 1.00 94.25 483 SER A O 1
ATOM 3726 N N . ILE A 1 484 ? 25.657 -10.282 -25.666 1.00 95.44 484 ILE A N 1
ATOM 3727 C CA . ILE A 1 484 ? 26.594 -10.290 -26.791 1.00 95.44 484 ILE A CA 1
ATOM 3728 C C . ILE A 1 484 ? 28.006 -9.973 -26.310 1.00 95.44 484 ILE A C 1
ATOM 3730 O O . ILE A 1 484 ? 28.920 -10.747 -26.568 1.00 95.44 484 ILE A O 1
ATOM 3734 N N . ASN A 1 485 ? 28.182 -8.896 -25.543 1.00 92.25 485 ASN A N 1
ATOM 3735 C CA . ASN A 1 485 ? 29.490 -8.522 -25.002 1.00 92.25 485 ASN A CA 1
ATOM 3736 C C . ASN A 1 485 ? 30.122 -9.636 -24.133 1.00 92.25 485 ASN A C 1
ATOM 3738 O O . ASN A 1 485 ? 31.339 -9.743 -24.036 1.00 92.25 485 ASN A O 1
ATOM 3742 N N . ARG A 1 486 ? 29.301 -10.489 -23.505 1.00 92.12 486 ARG A N 1
ATOM 3743 C CA . ARG A 1 486 ? 29.747 -11.634 -22.690 1.00 92.12 486 ARG A CA 1
ATOM 3744 C C . ARG A 1 486 ? 29.785 -12.973 -23.438 1.00 92.12 486 ARG A C 1
ATOM 3746 O O . ARG A 1 486 ? 30.063 -13.986 -22.808 1.00 92.12 486 ARG A O 1
ATOM 3753 N N . SER A 1 487 ? 29.505 -12.992 -24.742 1.00 91.38 487 SER A N 1
ATOM 3754 C CA . SER A 1 487 ? 29.391 -14.214 -25.556 1.00 91.38 487 SER A CA 1
ATOM 3755 C C . SER A 1 487 ? 28.331 -15.224 -25.070 1.00 91.38 487 SER A C 1
ATOM 3757 O O . SER A 1 487 ? 28.430 -16.433 -25.263 1.00 91.38 487 SER A O 1
ATOM 3759 N N . ASP A 1 488 ? 27.275 -14.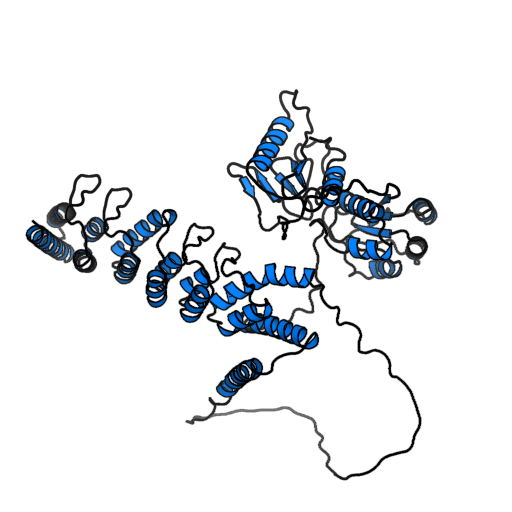736 -24.425 1.00 93.50 488 ASP A N 1
ATOM 3760 C CA . ASP A 1 488 ? 26.229 -15.554 -23.813 1.00 93.50 488 ASP A CA 1
ATOM 3761 C C . ASP A 1 488 ? 25.133 -15.900 -24.832 1.00 93.50 488 ASP A C 1
ATOM 3763 O O . ASP A 1 488 ? 24.084 -15.258 -24.920 1.00 93.50 488 ASP A O 1
ATOM 3767 N N . LYS A 1 489 ? 25.409 -16.907 -25.664 1.00 93.38 489 LYS A N 1
ATOM 3768 C CA . LYS A 1 489 ? 24.521 -17.347 -26.753 1.00 93.38 489 LYS A CA 1
ATOM 3769 C C . LYS A 1 489 ? 23.175 -17.890 -26.262 1.00 93.38 489 LYS A C 1
ATOM 3771 O O . LYS A 1 489 ? 22.176 -17.762 -26.964 1.00 93.38 489 LYS A O 1
ATOM 3776 N N . GLU A 1 490 ? 23.138 -18.499 -25.083 1.00 92.69 490 GLU A N 1
ATOM 3777 C CA . GLU A 1 490 ? 21.961 -19.198 -24.552 1.00 92.69 490 GLU A CA 1
ATOM 3778 C C . GLU A 1 490 ? 20.799 -18.241 -24.283 1.00 92.69 490 GLU A C 1
ATOM 3780 O O . GLU A 1 490 ? 19.683 -18.469 -24.744 1.00 92.69 490 GLU A O 1
ATOM 3785 N N . ILE A 1 491 ? 21.066 -17.131 -23.593 1.00 93.56 491 ILE A N 1
ATOM 3786 C CA . ILE A 1 491 ? 20.038 -16.126 -23.304 1.00 93.56 491 ILE A CA 1
ATOM 3787 C C . ILE A 1 491 ? 19.589 -15.396 -24.576 1.00 93.56 491 ILE A C 1
ATOM 3789 O O . ILE A 1 491 ? 18.406 -15.112 -24.733 1.00 93.56 491 ILE A O 1
ATOM 3793 N N . ILE A 1 492 ? 20.507 -15.146 -25.519 1.00 94.31 492 ILE A N 1
ATOM 3794 C CA . ILE A 1 492 ? 20.184 -14.557 -26.828 1.00 94.31 492 ILE A CA 1
ATOM 3795 C C . ILE A 1 492 ? 19.227 -15.477 -27.587 1.00 94.31 492 ILE A C 1
ATOM 3797 O O . ILE A 1 492 ? 18.232 -15.018 -28.149 1.00 94.31 492 ILE A O 1
ATOM 3801 N N . LYS A 1 493 ? 19.511 -16.783 -27.574 1.00 94.19 493 LYS A N 1
ATOM 3802 C CA . LYS A 1 493 ? 18.645 -17.788 -28.178 1.00 94.19 493 LYS A CA 1
ATOM 3803 C C . LYS A 1 493 ? 17.252 -17.766 -27.557 1.00 94.19 493 LYS A C 1
ATOM 3805 O O . LYS A 1 493 ? 16.279 -17.600 -28.287 1.00 94.19 493 LYS A O 1
ATOM 3810 N N . LEU A 1 494 ? 17.181 -17.799 -26.230 1.00 94.38 494 LEU A N 1
ATOM 3811 C CA . LEU A 1 494 ? 15.924 -17.785 -25.490 1.00 94.38 494 LEU A CA 1
ATOM 3812 C C . LEU A 1 494 ? 15.078 -16.529 -25.775 1.00 94.38 494 LEU A C 1
ATOM 3814 O O . LEU A 1 494 ? 13.864 -16.628 -25.944 1.00 94.38 494 LEU A O 1
ATOM 3818 N N . ILE A 1 495 ? 15.703 -15.350 -25.875 1.00 94.69 495 ILE A N 1
ATOM 3819 C CA . ILE A 1 495 ? 15.017 -14.081 -26.176 1.00 94.69 495 ILE A CA 1
ATOM 3820 C C . ILE A 1 495 ? 14.359 -14.110 -27.563 1.00 94.69 495 ILE A C 1
ATOM 3822 O O . ILE A 1 495 ? 13.202 -13.709 -27.701 1.00 94.69 495 ILE A O 1
ATOM 3826 N N . PHE A 1 496 ? 15.067 -14.584 -28.591 1.00 93.69 496 PHE A N 1
ATOM 3827 C CA . PHE A 1 496 ? 14.507 -14.641 -29.947 1.00 93.69 496 PHE A CA 1
ATOM 3828 C C . PHE A 1 496 ? 13.489 -15.766 -30.119 1.00 93.69 496 PHE A C 1
ATOM 3830 O O . PHE A 1 496 ? 12.487 -15.570 -30.804 1.00 93.69 496 PHE A O 1
ATOM 3837 N N . GLU A 1 497 ? 13.689 -16.908 -29.458 1.00 91.25 497 GLU A N 1
ATOM 3838 C CA . GLU A 1 497 ? 12.679 -17.971 -29.389 1.00 91.25 497 GLU A CA 1
ATOM 3839 C C . GLU A 1 497 ? 11.395 -17.481 -28.708 1.00 91.25 497 GLU A C 1
ATOM 3841 O O . GLU A 1 497 ? 10.305 -17.864 -29.120 1.00 91.25 497 GLU A O 1
ATOM 3846 N N . SER A 1 498 ? 11.509 -16.538 -27.765 1.00 92.06 498 SER A N 1
ATOM 3847 C CA . SER A 1 498 ? 10.381 -15.847 -27.119 1.00 92.06 498 SER A CA 1
ATOM 3848 C C . SER A 1 498 ? 9.644 -14.835 -28.004 1.00 92.06 498 SER A C 1
ATOM 3850 O O . SER A 1 498 ? 8.752 -14.137 -27.528 1.00 92.06 498 SER A O 1
ATOM 3852 N N . GLY A 1 499 ? 9.993 -14.735 -29.290 1.00 89.44 499 GLY A N 1
ATOM 3853 C CA . GLY A 1 499 ? 9.304 -13.878 -30.254 1.00 89.44 499 GLY A CA 1
ATOM 3854 C C . GLY A 1 499 ? 9.745 -12.413 -30.237 1.00 89.44 499 GLY A C 1
ATOM 3855 O O . GLY A 1 499 ? 9.077 -11.572 -30.840 1.00 89.44 499 GLY A O 1
ATOM 3856 N N . PHE A 1 500 ? 10.862 -12.078 -29.579 1.00 92.88 500 PHE A N 1
ATOM 3857 C CA . PHE A 1 500 ? 11.431 -10.734 -29.679 1.00 92.88 500 PHE A CA 1
ATOM 3858 C C . PHE A 1 500 ? 11.887 -10.443 -31.116 1.00 92.88 500 PHE A C 1
ATOM 3860 O O . PHE A 1 500 ? 12.454 -11.306 -31.789 1.00 92.88 500 PHE A O 1
ATOM 3867 N N . ASN A 1 501 ? 11.673 -9.212 -31.587 1.00 92.00 501 ASN A N 1
ATOM 3868 C CA . ASN A 1 501 ? 12.055 -8.824 -32.942 1.00 92.00 501 ASN A CA 1
ATOM 3869 C C . ASN A 1 501 ? 13.581 -8.904 -33.123 1.00 92.00 501 ASN A C 1
ATOM 3871 O O . ASN A 1 501 ? 14.324 -8.100 -32.558 1.00 92.00 501 ASN A O 1
ATOM 3875 N N . VAL A 1 502 ? 14.034 -9.834 -33.969 1.00 92.56 502 VAL A N 1
ATOM 3876 C CA . VAL A 1 502 ? 15.457 -10.048 -34.286 1.00 92.56 502 VAL A CA 1
ATOM 3877 C C . VAL A 1 502 ? 16.135 -8.815 -34.898 1.00 92.56 502 VAL A C 1
ATOM 3879 O O . VAL A 1 502 ? 17.332 -8.603 -34.722 1.00 92.56 502 VAL A O 1
ATOM 3882 N N . ASN A 1 503 ? 15.355 -7.964 -35.568 1.00 93.06 503 ASN A N 1
ATOM 3883 C CA . ASN A 1 503 ? 15.814 -6.711 -36.167 1.00 93.06 503 ASN A CA 1
ATOM 3884 C C . ASN A 1 503 ? 15.511 -5.491 -35.286 1.00 93.06 503 ASN A C 1
ATOM 3886 O O . ASN A 1 503 ? 15.578 -4.359 -35.763 1.00 93.06 503 ASN A O 1
ATOM 3890 N N . GLY A 1 504 ? 15.151 -5.701 -34.015 1.00 90.75 504 GLY A N 1
ATOM 3891 C CA . GLY A 1 504 ? 15.061 -4.619 -33.043 1.00 90.75 504 GLY A CA 1
ATOM 3892 C C . GLY A 1 504 ? 16.401 -3.889 -32.926 1.00 90.75 504 GLY A C 1
ATOM 3893 O O . GLY A 1 504 ? 17.464 -4.500 -33.058 1.00 90.75 504 GLY A O 1
ATOM 3894 N N . PHE A 1 505 ? 16.347 -2.584 -32.675 1.00 91.56 505 PHE A N 1
ATOM 3895 C CA . PHE A 1 505 ? 17.528 -1.727 -32.610 1.00 91.56 505 PHE A CA 1
ATOM 3896 C C . PHE A 1 505 ? 17.642 -0.993 -31.272 1.00 91.56 505 PHE A C 1
ATOM 3898 O O . PHE A 1 505 ? 16.647 -0.749 -30.584 1.00 91.56 505 PHE A O 1
ATOM 3905 N N . ASP A 1 506 ? 18.872 -0.657 -30.889 1.00 91.12 506 ASP A N 1
ATOM 3906 C CA . ASP A 1 506 ? 19.150 0.182 -29.725 1.00 91.12 506 ASP A CA 1
ATOM 3907 C C . ASP A 1 506 ? 19.031 1.685 -30.038 1.00 91.12 506 ASP A C 1
ATOM 3909 O O . ASP A 1 506 ? 18.623 2.104 -31.119 1.00 91.12 506 ASP A O 1
ATOM 3913 N N . ARG A 1 507 ? 19.412 2.535 -29.078 1.00 89.56 507 ARG A N 1
ATOM 3914 C CA . ARG A 1 507 ? 19.383 3.999 -29.246 1.00 89.56 507 ARG A CA 1
ATOM 3915 C C . ARG A 1 507 ? 20.330 4.517 -30.337 1.00 89.56 507 ARG A C 1
ATOM 3917 O O . ARG A 1 507 ? 20.165 5.651 -30.775 1.00 89.56 507 ARG A O 1
ATOM 3924 N N . GLU A 1 508 ? 21.304 3.716 -30.758 1.00 88.56 508 GLU A N 1
ATOM 3925 C CA . GLU A 1 508 ? 22.249 4.027 -31.834 1.00 88.56 508 GLU A CA 1
ATOM 3926 C C . GLU A 1 508 ? 21.805 3.436 -33.185 1.00 88.56 508 GLU A C 1
ATOM 3928 O O . GLU A 1 508 ? 22.554 3.492 -34.159 1.00 88.56 508 GLU A O 1
ATOM 3933 N N . GLY A 1 509 ? 20.594 2.870 -33.264 1.00 92.06 509 GLY A N 1
ATOM 3934 C CA . GLY A 1 509 ? 20.087 2.223 -34.475 1.00 92.06 509 GLY A CA 1
ATOM 3935 C C . GLY A 1 509 ? 20.736 0.863 -34.750 1.00 92.06 509 GLY A C 1
ATOM 3936 O O . GLY A 1 509 ? 20.524 0.278 -35.808 1.00 92.06 509 GLY A O 1
ATOM 3937 N N . ARG A 1 510 ? 21.525 0.321 -33.814 1.00 94.00 510 ARG A N 1
ATOM 3938 C CA . ARG A 1 510 ? 22.243 -0.942 -34.010 1.00 94.00 510 ARG A CA 1
ATOM 3939 C C . ARG A 1 510 ? 21.321 -2.121 -33.753 1.00 94.00 510 ARG A C 1
ATOM 3941 O O . ARG A 1 510 ? 20.758 -2.245 -32.667 1.00 94.00 510 ARG A O 1
ATOM 3948 N N . THR A 1 511 ? 21.231 -3.027 -34.722 1.00 95.31 511 THR A N 1
ATOM 3949 C CA . THR A 1 511 ? 20.617 -4.351 -34.526 1.00 95.31 511 THR A CA 1
ATOM 3950 C C . THR A 1 511 ? 21.544 -5.283 -33.744 1.00 95.31 511 THR A C 1
ATOM 3952 O O . THR A 1 511 ? 22.743 -5.025 -33.604 1.00 95.31 511 THR A O 1
ATOM 3955 N N . SER A 1 512 ? 21.029 -6.426 -33.285 1.00 95.31 512 SER A N 1
ATOM 3956 C CA . SER A 1 512 ? 21.852 -7.449 -32.621 1.00 95.31 512 SER A CA 1
ATOM 3957 C C . SER A 1 512 ? 23.021 -7.933 -33.488 1.00 95.31 512 SER A C 1
ATOM 3959 O O . SER A 1 512 ? 24.084 -8.247 -32.955 1.00 95.31 512 SER A O 1
ATOM 3961 N N . LEU A 1 513 ? 22.870 -7.928 -34.820 1.00 95.88 513 LEU A N 1
ATOM 3962 C CA . LEU A 1 513 ? 23.947 -8.279 -35.748 1.00 95.88 513 LEU A CA 1
ATOM 3963 C C . LEU A 1 513 ? 25.065 -7.224 -35.753 1.00 95.88 513 LEU A C 1
ATOM 3965 O O . LEU A 1 513 ? 26.233 -7.591 -35.667 1.00 95.88 513 LEU A O 1
ATOM 3969 N N . HIS A 1 514 ? 24.729 -5.927 -35.746 1.00 96.25 514 HIS A N 1
ATOM 3970 C CA . HIS A 1 514 ? 25.724 -4.855 -35.594 1.00 96.25 514 HIS A CA 1
ATOM 3971 C C . HIS A 1 514 ? 26.517 -5.008 -34.291 1.00 96.25 514 HIS A C 1
ATOM 3973 O O . HIS A 1 514 ? 27.744 -4.897 -34.290 1.00 96.25 514 HIS A O 1
ATOM 3979 N N . MET A 1 515 ? 25.825 -5.285 -33.179 1.00 95.69 515 MET A N 1
ATOM 3980 C CA . MET A 1 515 ? 26.464 -5.468 -31.873 1.00 95.69 515 MET A CA 1
ATOM 3981 C C . MET A 1 515 ? 27.407 -6.677 -31.878 1.00 95.69 515 MET A C 1
ATOM 3983 O O . MET A 1 515 ? 28.543 -6.561 -31.428 1.00 95.69 515 MET A O 1
ATOM 3987 N N . ALA A 1 516 ? 26.971 -7.819 -32.422 1.00 96.25 516 ALA A N 1
ATOM 3988 C CA . ALA A 1 516 ? 27.778 -9.038 -32.477 1.00 96.25 516 ALA A CA 1
ATOM 3989 C C . ALA A 1 516 ? 29.069 -8.851 -33.285 1.00 96.25 516 ALA A C 1
ATOM 3991 O O . ALA A 1 516 ? 30.128 -9.311 -32.861 1.00 96.25 516 ALA A O 1
ATOM 3992 N N . VAL A 1 517 ? 28.999 -8.117 -34.400 1.00 95.88 517 VAL A N 1
ATOM 3993 C CA . VAL A 1 517 ? 30.178 -7.743 -35.192 1.00 95.88 517 VAL A CA 1
ATOM 3994 C C . VAL A 1 517 ? 31.082 -6.783 -34.421 1.00 95.88 517 VAL A C 1
ATOM 3996 O O . VAL A 1 517 ? 32.290 -6.991 -34.374 1.00 95.88 517 VAL A O 1
ATOM 3999 N N . THR A 1 518 ? 30.502 -5.761 -33.784 1.00 94.19 518 THR A N 1
ATOM 4000 C CA . THR A 1 518 ? 31.252 -4.752 -33.016 1.00 94.19 518 THR A CA 1
ATOM 4001 C C . THR A 1 518 ? 32.066 -5.381 -31.885 1.00 94.19 518 THR A C 1
ATOM 4003 O O . THR A 1 518 ? 33.207 -4.991 -31.662 1.00 94.19 518 THR A O 1
ATOM 4006 N N . PHE A 1 519 ? 31.507 -6.383 -31.200 1.00 93.50 519 PHE A N 1
ATOM 4007 C CA . PHE A 1 519 ? 32.191 -7.120 -30.132 1.00 93.50 519 PHE A CA 1
ATOM 4008 C C . PHE A 1 519 ? 33.030 -8.308 -30.627 1.00 93.50 519 PHE A C 1
ATOM 4010 O O . PHE A 1 519 ? 33.522 -9.075 -29.802 1.00 93.50 519 PHE A O 1
ATOM 4017 N N . ASN A 1 520 ? 33.180 -8.480 -31.946 1.00 92.69 520 ASN A N 1
ATOM 4018 C CA . ASN A 1 520 ? 33.936 -9.565 -32.576 1.00 92.69 520 ASN A CA 1
ATOM 4019 C C . ASN A 1 520 ? 33.476 -10.983 -32.156 1.00 92.69 520 ASN A C 1
ATOM 4021 O O . ASN A 1 520 ? 34.279 -11.895 -31.973 1.00 92.69 520 ASN A O 1
ATOM 4025 N N . GLN A 1 521 ? 32.164 -11.184 -31.981 1.00 94.31 521 GLN A N 1
ATOM 4026 C CA . GLN A 1 521 ? 31.576 -12.413 -31.429 1.00 94.31 521 GLN A CA 1
ATOM 4027 C C . GLN A 1 521 ? 31.119 -13.388 -32.521 1.00 94.31 521 GLN A C 1
ATOM 4029 O O . GLN A 1 521 ? 29.927 -13.501 -32.824 1.00 94.31 521 GLN A O 1
ATOM 4034 N N . ILE A 1 522 ? 32.061 -14.129 -33.108 1.00 93.69 522 ILE A N 1
ATOM 4035 C CA . ILE A 1 522 ? 31.793 -15.006 -34.262 1.00 93.69 522 ILE A CA 1
ATOM 4036 C C . ILE A 1 522 ? 30.719 -16.073 -34.013 1.00 93.69 522 ILE A C 1
ATOM 4038 O O . ILE A 1 522 ? 29.892 -16.318 -34.889 1.00 93.69 522 ILE A O 1
ATOM 4042 N N . GLU A 1 523 ? 30.675 -16.684 -32.828 1.00 94.69 523 GLU A N 1
ATOM 4043 C CA . GLU A 1 523 ? 29.690 -17.730 -32.516 1.00 94.69 523 GLU A CA 1
ATOM 4044 C C . GLU A 1 523 ? 28.260 -17.187 -32.416 1.00 94.69 523 GLU A C 1
ATOM 4046 O O . GLU A 1 523 ? 27.296 -17.875 -32.772 1.00 94.69 523 GLU A O 1
ATOM 4051 N N . ILE A 1 524 ? 28.115 -15.929 -31.996 1.00 95.56 524 ILE A N 1
ATOM 4052 C CA . ILE A 1 524 ? 26.832 -15.228 -31.995 1.00 95.56 524 ILE A CA 1
ATOM 4053 C C . ILE A 1 524 ? 26.464 -14.816 -33.418 1.00 95.56 524 ILE A C 1
ATOM 4055 O O . ILE A 1 524 ? 25.320 -15.014 -33.811 1.00 95.56 524 ILE A O 1
ATOM 4059 N N . VAL A 1 525 ? 27.413 -14.317 -34.218 1.00 95.69 525 VAL A N 1
ATOM 4060 C CA . VAL A 1 525 ? 27.168 -14.009 -35.639 1.00 95.69 525 VAL A CA 1
ATOM 4061 C C . VAL A 1 525 ? 26.661 -15.254 -36.369 1.00 95.69 525 VAL A C 1
ATOM 4063 O O . VAL A 1 525 ? 25.584 -15.210 -36.956 1.00 95.69 525 VAL A O 1
ATOM 4066 N N . LYS A 1 526 ? 27.362 -16.391 -36.253 1.00 94.31 526 LYS A N 1
ATOM 4067 C CA . LYS A 1 526 ? 26.946 -17.681 -36.837 1.00 94.31 526 LYS A CA 1
ATOM 4068 C C . LYS A 1 526 ? 25.552 -18.121 -36.389 1.00 94.31 526 LYS A C 1
ATOM 4070 O O . LYS A 1 526 ? 24.853 -18.790 -37.139 1.00 94.31 526 LYS A O 1
ATOM 4075 N N . TYR A 1 527 ? 25.152 -17.786 -35.166 1.00 95.00 527 TYR A N 1
ATOM 4076 C CA . TYR A 1 527 ? 23.806 -18.067 -34.682 1.00 95.00 527 TYR A CA 1
ATOM 4077 C C . TYR A 1 527 ? 22.760 -17.124 -35.297 1.00 95.00 527 TYR A C 1
ATOM 4079 O O . TYR A 1 527 ? 21.753 -17.594 -35.818 1.00 95.00 527 TYR A O 1
ATOM 4087 N N . LEU A 1 528 ? 23.008 -15.811 -35.274 1.00 94.38 528 LEU A N 1
ATOM 4088 C CA . LEU A 1 528 ? 22.074 -14.787 -35.752 1.00 94.38 528 LEU A CA 1
ATOM 4089 C C . LEU A 1 528 ? 21.759 -14.925 -37.244 1.00 94.38 528 LEU A C 1
ATOM 4091 O O . LEU A 1 528 ? 20.605 -14.766 -37.630 1.00 94.38 528 LEU A O 1
ATOM 4095 N N . ILE A 1 529 ? 22.750 -15.255 -38.077 1.00 92.25 529 ILE A N 1
ATOM 4096 C CA . ILE A 1 529 ? 22.540 -15.440 -39.525 1.00 92.25 529 ILE A CA 1
ATOM 4097 C C . ILE A 1 529 ? 21.613 -16.621 -39.850 1.00 92.25 529 ILE A C 1
ATOM 4099 O O . ILE A 1 529 ? 21.007 -16.651 -40.917 1.00 92.25 529 ILE A O 1
ATOM 4103 N N . CYS A 1 530 ? 21.497 -17.591 -38.939 1.00 91.31 530 CYS A N 1
ATOM 4104 C CA . CYS A 1 530 ? 20.608 -18.739 -39.089 1.00 91.31 530 CYS A CA 1
ATOM 4105 C C . CYS A 1 530 ? 19.162 -18.420 -38.675 1.00 91.31 530 CYS A C 1
ATOM 4107 O O . CYS A 1 530 ? 18.277 -19.254 -38.871 1.00 91.31 530 CYS A O 1
ATOM 4109 N N . LEU A 1 531 ? 18.902 -17.247 -38.084 1.00 92.00 531 LEU A N 1
ATOM 4110 C CA . LEU A 1 531 ? 17.561 -16.848 -37.667 1.00 92.00 531 LEU A CA 1
ATOM 4111 C C . LEU A 1 531 ? 16.727 -16.382 -38.859 1.00 92.00 531 LEU A C 1
ATOM 4113 O O . LEU A 1 531 ? 17.161 -15.600 -39.705 1.00 92.00 531 LEU A O 1
ATOM 4117 N N . LYS A 1 532 ? 15.474 -16.836 -38.902 1.00 88.12 532 LYS A N 1
ATOM 4118 C CA . LYS A 1 532 ? 14.531 -16.467 -39.958 1.00 88.12 532 LYS A CA 1
ATOM 4119 C C . LYS A 1 532 ? 14.218 -14.968 -39.902 1.00 88.12 532 LYS A C 1
ATOM 4121 O O . LYS A 1 532 ? 13.799 -14.459 -38.867 1.00 88.12 532 LYS A O 1
ATOM 4126 N N . GLY A 1 533 ? 14.347 -14.289 -41.042 1.00 87.19 533 GLY A N 1
ATOM 4127 C CA . GLY A 1 533 ? 13.978 -12.877 -41.186 1.00 87.19 533 GLY A CA 1
ATOM 4128 C C . GLY A 1 533 ? 15.016 -11.880 -40.667 1.00 87.19 533 GLY A C 1
ATOM 4129 O O . GLY A 1 533 ? 14.688 -10.703 -40.536 1.00 87.19 533 GLY A O 1
ATOM 4130 N N . ILE A 1 534 ? 16.246 -12.316 -40.378 1.00 92.44 534 ILE A N 1
ATOM 4131 C CA . ILE A 1 534 ? 17.360 -11.415 -40.057 1.00 92.44 534 ILE A CA 1
ATOM 4132 C C . ILE A 1 534 ? 17.638 -10.453 -41.228 1.00 92.44 534 ILE A C 1
ATOM 4134 O O . ILE A 1 534 ? 17.659 -10.858 -42.390 1.00 92.44 534 ILE A O 1
ATOM 4138 N N . ASN A 1 535 ? 17.834 -9.167 -40.929 1.00 91.56 535 ASN A N 1
ATOM 4139 C CA . ASN A 1 535 ? 18.164 -8.145 -41.918 1.00 91.56 535 ASN A CA 1
ATOM 4140 C C . ASN A 1 535 ? 19.673 -7.859 -41.921 1.00 91.56 535 ASN A C 1
ATOM 4142 O O . ASN A 1 535 ? 20.190 -7.178 -41.031 1.00 91.56 535 ASN A O 1
ATOM 4146 N N . PHE A 1 536 ? 20.359 -8.346 -42.955 1.00 91.06 536 PHE A N 1
ATOM 4147 C CA . PHE A 1 536 ? 21.791 -8.119 -43.174 1.00 91.06 536 PHE A CA 1
ATOM 4148 C C . PHE A 1 536 ? 22.115 -6.683 -43.611 1.00 91.06 536 PHE A C 1
ATOM 4150 O O . PHE A 1 536 ? 23.226 -6.216 -43.389 1.00 91.06 536 PHE A O 1
ATOM 4157 N N . PHE A 1 537 ? 21.137 -5.961 -44.163 1.00 92.19 537 PHE A N 1
ATOM 4158 C CA . PHE A 1 537 ? 21.300 -4.628 -44.750 1.00 92.19 537 PHE A CA 1
ATOM 4159 C C . PHE A 1 537 ? 20.772 -3.499 -43.855 1.00 92.19 537 PHE A C 1
ATOM 4161 O O . PHE A 1 537 ? 20.608 -2.368 -44.310 1.00 92.19 537 PHE A O 1
ATOM 4168 N N . ALA A 1 538 ? 20.452 -3.791 -42.590 1.00 93.25 538 ALA A N 1
ATOM 4169 C CA . ALA A 1 538 ? 20.040 -2.762 -41.642 1.00 93.25 538 ALA A CA 1
ATOM 4170 C C . ALA A 1 538 ? 21.153 -1.712 -41.487 1.00 93.25 538 ALA A C 1
ATOM 4172 O O . ALA A 1 538 ? 22.326 -2.073 -41.432 1.00 93.25 538 ALA A O 1
ATOM 4173 N N . LEU A 1 539 ? 20.775 -0.436 -41.405 1.00 95.38 539 LEU A N 1
ATOM 4174 C CA . LEU A 1 539 ? 21.705 0.674 -41.218 1.00 95.38 539 LEU A CA 1
ATOM 4175 C C . LEU A 1 539 ? 21.635 1.169 -39.775 1.00 95.38 539 LEU A C 1
ATOM 4177 O O . LEU A 1 539 ? 20.539 1.415 -39.267 1.00 95.38 539 LEU A O 1
ATOM 4181 N N . ASP A 1 540 ? 22.792 1.339 -39.138 1.00 94.06 540 ASP A N 1
ATOM 4182 C CA . ASP A 1 540 ? 22.891 2.071 -37.873 1.00 94.06 540 ASP A CA 1
ATOM 4183 C C . ASP A 1 540 ? 22.677 3.588 -38.076 1.00 94.06 540 ASP A C 1
ATOM 4185 O O . ASP A 1 540 ? 22.553 4.083 -39.201 1.00 94.06 540 ASP A O 1
ATOM 4189 N N . ASN A 1 541 ? 22.665 4.369 -36.991 1.00 94.56 541 ASN A N 1
ATOM 4190 C CA . ASN A 1 541 ? 22.515 5.830 -37.074 1.00 94.56 541 ASN A CA 1
ATOM 4191 C C . ASN A 1 541 ? 23.672 6.537 -37.815 1.00 94.56 541 ASN A C 1
ATOM 4193 O O . ASN A 1 541 ? 23.570 7.728 -38.108 1.00 94.56 541 ASN A O 1
ATOM 4197 N N . TYR A 1 542 ? 24.766 5.829 -38.114 1.00 93.56 542 TYR A N 1
ATOM 4198 C CA . TYR A 1 542 ? 25.892 6.315 -38.912 1.00 93.56 542 TYR A CA 1
ATOM 4199 C C . TYR A 1 542 ? 25.795 5.884 -40.383 1.00 93.56 542 TYR A C 1
ATOM 4201 O O . TYR A 1 542 ? 26.708 6.162 -41.161 1.00 93.56 542 TYR A O 1
ATOM 4209 N N . GLY A 1 543 ? 24.703 5.222 -40.776 1.00 93.81 543 GLY A N 1
ATOM 4210 C CA . GLY A 1 543 ? 24.479 4.747 -42.136 1.00 93.81 543 GLY A CA 1
ATOM 4211 C C . GLY A 1 543 ? 25.329 3.534 -42.508 1.00 93.81 543 GLY A C 1
ATOM 4212 O O . GLY A 1 543 ? 25.583 3.333 -43.694 1.00 93.81 543 GLY A O 1
ATOM 4213 N N . ARG A 1 544 ? 25.800 2.754 -41.527 1.00 94.50 544 ARG A N 1
ATOM 4214 C CA . ARG A 1 544 ? 26.667 1.592 -41.760 1.00 94.50 544 ARG A CA 1
ATOM 4215 C C . ARG A 1 544 ? 25.893 0.288 -41.646 1.00 94.50 544 ARG A C 1
ATOM 4217 O O . ARG A 1 544 ? 25.087 0.146 -40.732 1.00 94.50 544 ARG A O 1
ATOM 4224 N N . THR A 1 545 ? 26.199 -0.671 -42.516 1.00 95.06 545 THR A N 1
ATOM 4225 C CA . THR A 1 545 ? 25.756 -2.070 -42.388 1.00 95.06 545 THR A CA 1
ATOM 4226 C C . THR A 1 545 ? 26.662 -2.858 -41.429 1.00 95.06 545 THR A C 1
ATOM 4228 O O . THR A 1 545 ? 27.807 -2.457 -41.177 1.00 95.06 545 THR A O 1
ATOM 4231 N N . PRO A 1 546 ? 26.235 -4.037 -40.934 1.00 95.25 546 PRO A N 1
ATOM 4232 C CA . PRO A 1 546 ? 27.098 -4.925 -40.157 1.00 95.25 546 PRO A CA 1
ATOM 4233 C C . PRO A 1 546 ? 28.394 -5.317 -40.891 1.00 95.25 546 PRO A C 1
ATOM 4235 O O . PRO A 1 546 ? 29.457 -5.350 -40.271 1.00 95.25 546 PRO A O 1
ATOM 4238 N N . SER A 1 547 ? 28.345 -5.564 -42.205 1.00 94.19 547 SER A N 1
ATOM 4239 C CA . SER A 1 547 ? 29.529 -5.870 -43.026 1.00 94.19 547 SER A CA 1
ATOM 4240 C C . SER A 1 547 ? 30.508 -4.693 -43.097 1.00 94.19 547 SER A C 1
ATOM 4242 O O . SER A 1 547 ? 31.712 -4.878 -42.904 1.00 94.19 547 SER A O 1
ATOM 4244 N N . GLN A 1 548 ? 30.007 -3.466 -43.262 1.00 94.06 548 GLN A N 1
ATOM 4245 C CA . GLN A 1 548 ? 30.828 -2.249 -43.243 1.00 94.06 548 GLN A CA 1
ATOM 4246 C C . GLN A 1 548 ? 31.479 -2.004 -41.875 1.00 94.06 548 GLN A C 1
ATOM 4248 O O . GLN A 1 548 ? 32.643 -1.599 -41.813 1.00 94.06 548 GLN A O 1
ATOM 4253 N N . ILE A 1 549 ? 30.777 -2.296 -40.771 1.00 94.06 549 ILE A N 1
ATOM 4254 C CA . ILE A 1 549 ? 31.380 -2.254 -39.430 1.00 94.06 549 ILE A CA 1
ATOM 4255 C C . ILE A 1 549 ? 32.525 -3.265 -39.334 1.00 94.06 549 ILE A C 1
ATOM 4257 O O . ILE A 1 549 ? 33.617 -2.894 -38.904 1.00 94.06 549 ILE A O 1
ATOM 4261 N N . SER A 1 550 ? 32.320 -4.508 -39.779 1.00 94.25 550 SER A N 1
ATOM 4262 C CA . SER A 1 550 ? 33.367 -5.539 -39.764 1.00 94.25 550 SER A CA 1
ATOM 4263 C C . SER A 1 550 ? 34.609 -5.106 -40.553 1.00 94.25 550 SER A C 1
ATOM 4265 O O . SER A 1 550 ? 35.725 -5.214 -40.045 1.00 94.25 550 SER A O 1
ATOM 4267 N N . TYR A 1 551 ? 34.425 -4.514 -41.737 1.00 93.25 551 TYR A N 1
ATOM 4268 C CA . TYR A 1 551 ? 35.519 -3.954 -42.535 1.00 93.25 551 TYR A CA 1
ATOM 4269 C C . TYR A 1 551 ? 36.282 -2.847 -41.783 1.00 93.25 551 TYR A C 1
ATOM 4271 O O . TYR A 1 551 ? 37.511 -2.872 -41.718 1.00 93.25 551 TYR A O 1
ATOM 4279 N N . SER A 1 552 ? 35.568 -1.919 -41.134 1.00 92.38 552 SER A N 1
ATOM 4280 C CA . SER A 1 552 ? 36.195 -0.846 -40.347 1.00 92.38 552 SER A CA 1
ATOM 4281 C C . SER A 1 552 ? 37.002 -1.360 -39.145 1.00 92.38 552 SER A C 1
ATOM 4283 O O . SER A 1 552 ? 38.057 -0.811 -38.828 1.00 92.38 552 SER A O 1
ATOM 4285 N N . ILE A 1 553 ? 36.548 -2.447 -38.508 1.00 90.31 553 ILE A N 1
ATOM 4286 C CA . ILE A 1 553 ? 37.260 -3.109 -37.406 1.00 90.31 553 ILE A CA 1
ATOM 4287 C C . ILE A 1 553 ? 38.549 -3.755 -37.920 1.00 90.31 553 ILE A C 1
ATOM 4289 O O . ILE A 1 553 ? 39.598 -3.582 -37.307 1.00 90.31 553 ILE A O 1
ATOM 4293 N N . ILE A 1 554 ? 38.503 -4.435 -39.071 1.00 91.19 554 ILE A N 1
ATOM 4294 C CA . ILE A 1 554 ? 39.694 -5.020 -39.709 1.00 91.19 554 ILE A CA 1
ATOM 4295 C C . ILE A 1 554 ? 40.724 -3.932 -40.028 1.00 91.19 554 ILE A C 1
ATOM 4297 O O . ILE A 1 554 ? 41.899 -4.103 -39.711 1.00 91.19 554 ILE A O 1
ATOM 4301 N N . GLU A 1 555 ? 40.308 -2.803 -40.613 1.00 90.69 555 GLU A N 1
ATOM 4302 C CA . GLU A 1 555 ? 41.226 -1.692 -40.896 1.00 90.69 555 GLU A CA 1
ATOM 4303 C C . GLU A 1 555 ? 41.850 -1.104 -39.625 1.00 90.69 555 GLU A C 1
ATOM 4305 O O . GLU A 1 555 ? 43.026 -0.738 -39.631 1.00 90.69 555 GLU A O 1
ATOM 4310 N N . MET A 1 556 ? 41.074 -1.001 -38.543 1.00 87.75 556 MET A N 1
ATOM 4311 C CA . MET A 1 556 ? 41.555 -0.509 -37.252 1.00 87.75 556 MET A CA 1
ATOM 4312 C C . MET A 1 556 ? 42.587 -1.465 -36.641 1.00 87.75 556 MET A C 1
ATOM 4314 O O . MET A 1 556 ? 43.674 -1.034 -36.259 1.00 87.75 556 MET A O 1
ATOM 4318 N N . LEU A 1 557 ? 42.274 -2.763 -36.597 1.00 86.25 557 LEU A N 1
ATOM 4319 C CA . LEU A 1 557 ? 43.143 -3.798 -36.036 1.00 86.25 557 LEU A CA 1
ATOM 4320 C C . LEU A 1 557 ? 44.415 -4.003 -36.872 1.00 86.25 557 LEU A C 1
ATOM 4322 O O . LEU A 1 557 ? 45.488 -4.201 -36.309 1.00 86.25 557 LEU A O 1
ATOM 4326 N N . ALA A 1 558 ? 44.339 -3.889 -38.201 1.00 84.25 558 ALA A N 1
ATOM 4327 C CA . ALA A 1 558 ? 45.497 -4.024 -39.088 1.00 84.25 558 ALA A CA 1
ATOM 4328 C C . ALA A 1 558 ? 46.494 -2.852 -38.990 1.00 84.25 558 ALA A C 1
ATOM 4330 O O . ALA A 1 558 ? 47.672 -3.023 -39.298 1.00 84.25 558 ALA A O 1
ATOM 4331 N N . LYS A 1 559 ? 46.043 -1.659 -38.571 1.00 83.06 559 LYS A N 1
ATOM 4332 C CA . LYS A 1 559 ? 46.896 -0.467 -38.381 1.00 83.06 559 LYS A CA 1
ATOM 4333 C C . LYS A 1 559 ? 47.602 -0.438 -37.022 1.00 83.06 559 LYS A C 1
ATOM 4335 O O . LYS A 1 559 ? 48.493 0.387 -36.824 1.00 83.06 559 LYS A O 1
ATOM 4340 N N . SER A 1 560 ? 47.207 -1.298 -36.082 1.00 77.81 560 SER A N 1
ATOM 4341 C CA . SER A 1 560 ? 47.815 -1.356 -34.755 1.00 77.81 560 SER A CA 1
ATOM 4342 C C . SER A 1 560 ? 49.137 -2.155 -34.794 1.00 77.81 560 SER A C 1
ATOM 4344 O O . SER A 1 560 ? 49.163 -3.285 -35.283 1.00 77.81 560 SER A O 1
ATOM 4346 N N . PRO A 1 561 ? 50.251 -1.603 -34.270 1.00 63.69 561 PRO A N 1
ATOM 4347 C CA . PRO A 1 561 ? 51.592 -2.188 -34.389 1.00 63.69 561 PRO A CA 1
ATOM 4348 C C . PRO A 1 561 ? 51.803 -3.501 -33.607 1.00 63.69 561 PRO A C 1
ATOM 4350 O O . PRO A 1 561 ? 52.866 -4.104 -33.722 1.00 63.69 561 PRO A O 1
ATOM 4353 N N . HIS A 1 562 ? 50.814 -3.958 -32.827 1.00 61.88 562 HIS A N 1
ATOM 4354 C CA . HIS A 1 562 ? 50.880 -5.175 -32.003 1.00 61.88 562 HIS A CA 1
ATOM 4355 C C . HIS A 1 562 ? 49.910 -6.295 -32.439 1.00 61.88 562 HIS A C 1
ATOM 4357 O O . HIS A 1 562 ? 49.790 -7.290 -31.731 1.00 61.88 562 HIS A O 1
ATOM 4363 N N . SER A 1 563 ? 49.206 -6.155 -33.570 1.00 59.00 563 SER A N 1
ATOM 4364 C CA . SER A 1 563 ? 48.042 -6.998 -33.914 1.00 59.00 563 SER A CA 1
ATOM 4365 C C . SER A 1 563 ? 48.032 -7.561 -35.341 1.00 59.00 563 SER A C 1
ATOM 4367 O O . SER A 1 563 ? 46.985 -7.993 -35.816 1.00 59.00 563 SER A O 1
ATOM 4369 N N . SER A 1 564 ? 49.173 -7.601 -36.037 1.00 56.31 564 SER A N 1
ATOM 4370 C CA . SER A 1 564 ? 49.243 -8.158 -37.400 1.00 56.31 564 SER A CA 1
ATOM 4371 C C . SER A 1 564 ? 48.878 -9.650 -37.476 1.00 56.31 564 SER A C 1
ATOM 4373 O O . SER A 1 564 ? 48.325 -10.064 -38.492 1.00 56.31 564 SER A O 1
ATOM 4375 N N . ASP A 1 565 ? 49.093 -10.392 -36.381 1.00 59.22 565 ASP A N 1
ATOM 4376 C CA . ASP A 1 565 ? 48.716 -11.804 -36.191 1.00 59.22 565 ASP A CA 1
ATOM 4377 C C . ASP A 1 565 ? 47.814 -11.994 -34.949 1.00 59.22 565 ASP A C 1
ATOM 4379 O O . ASP A 1 565 ? 47.926 -12.988 -34.231 1.00 59.22 565 ASP A O 1
ATOM 4383 N N . SER A 1 566 ? 46.959 -11.014 -34.612 1.00 76.31 566 SER A N 1
ATOM 4384 C CA . SER A 1 566 ? 46.036 -11.199 -33.484 1.00 76.31 566 SER A CA 1
ATOM 4385 C C . SER A 1 566 ? 44.877 -12.118 -33.873 1.00 76.31 566 SER A C 1
ATOM 4387 O O . SER A 1 566 ? 44.248 -11.949 -34.918 1.00 76.31 566 SER A O 1
ATOM 4389 N N . GLU A 1 567 ? 44.548 -13.057 -32.987 1.00 83.69 567 GLU A N 1
ATOM 4390 C CA . GLU A 1 567 ? 43.360 -13.918 -33.087 1.00 83.69 567 GLU A CA 1
ATOM 4391 C C . GLU A 1 567 ? 42.086 -13.086 -33.344 1.00 83.69 567 GLU A C 1
ATOM 4393 O O . GLU A 1 567 ? 41.228 -13.453 -34.142 1.00 83.69 567 GLU A O 1
ATOM 4398 N N . GLU A 1 568 ? 42.009 -11.883 -32.768 1.00 85.00 568 GLU A N 1
ATOM 4399 C CA . GLU A 1 568 ? 40.924 -10.928 -33.004 1.00 85.00 568 GLU A CA 1
ATOM 4400 C C . GLU A 1 568 ? 40.800 -10.486 -34.473 1.00 85.00 568 GLU A C 1
ATOM 4402 O O . GLU A 1 568 ? 39.683 -10.371 -34.984 1.00 85.00 568 GLU A O 1
ATOM 4407 N N . LEU A 1 569 ? 41.918 -10.256 -35.172 1.00 88.25 569 LEU A N 1
ATOM 4408 C CA . LEU A 1 569 ? 41.924 -9.862 -36.583 1.00 88.25 569 LEU A CA 1
ATOM 4409 C C . LEU A 1 569 ? 41.466 -11.015 -37.487 1.00 88.25 569 LEU A C 1
ATOM 4411 O O . LEU A 1 569 ? 40.737 -10.787 -38.457 1.00 88.25 569 LEU A O 1
ATOM 4415 N N . GLU A 1 570 ? 41.858 -12.251 -37.172 1.00 89.56 570 GLU A N 1
ATOM 4416 C CA . GLU A 1 570 ? 41.392 -13.442 -37.892 1.00 89.56 570 GLU A CA 1
ATOM 4417 C C . GLU A 1 570 ? 39.889 -13.663 -37.707 1.00 89.56 570 GLU A C 1
ATOM 4419 O O . GLU A 1 570 ? 39.170 -13.886 -38.687 1.00 89.56 570 GLU A O 1
ATOM 4424 N N . ILE A 1 571 ? 39.393 -13.519 -36.475 1.00 91.75 571 ILE A N 1
ATOM 4425 C CA . ILE A 1 571 ? 37.963 -13.604 -36.168 1.00 91.75 571 ILE A CA 1
ATOM 4426 C C . ILE A 1 571 ? 37.191 -12.526 -36.942 1.00 91.75 571 ILE A C 1
ATOM 4428 O O . ILE A 1 571 ? 36.196 -12.848 -37.596 1.00 91.75 571 ILE A O 1
ATOM 4432 N N . ALA A 1 572 ? 37.675 -11.280 -36.961 1.00 91.69 572 ALA A N 1
ATOM 4433 C CA . ALA A 1 572 ? 37.025 -10.186 -37.681 1.00 91.69 572 ALA A CA 1
ATOM 4434 C C . ALA A 1 572 ? 36.966 -10.449 -39.197 1.00 91.69 572 ALA A C 1
ATOM 4436 O O . ALA A 1 572 ? 35.913 -10.273 -39.815 1.00 91.69 572 ALA A O 1
ATOM 4437 N N . ARG A 1 573 ? 38.057 -10.953 -39.798 1.00 92.62 573 ARG A N 1
ATOM 4438 C CA . ARG A 1 573 ? 38.089 -11.388 -41.210 1.00 92.62 573 ARG A CA 1
ATOM 4439 C C . ARG A 1 573 ? 37.105 -12.524 -41.480 1.00 92.62 573 ARG A C 1
ATOM 4441 O O . ARG A 1 573 ? 36.407 -12.502 -42.494 1.00 92.62 573 ARG A O 1
ATOM 4448 N N . SER A 1 574 ? 37.018 -13.498 -40.575 1.00 94.50 574 SER A N 1
ATOM 4449 C CA . SER A 1 574 ? 36.065 -14.600 -40.697 1.00 94.50 574 SER A CA 1
ATOM 4450 C C . SER A 1 574 ? 34.617 -14.116 -40.598 1.00 94.50 574 SER A C 1
ATOM 4452 O O . SER A 1 574 ? 33.772 -14.610 -41.343 1.00 94.50 574 SER A O 1
ATOM 4454 N N . ILE A 1 575 ? 34.316 -13.164 -39.709 1.00 95.25 575 ILE A N 1
ATOM 4455 C CA . ILE A 1 575 ? 32.988 -12.549 -39.588 1.00 95.25 575 ILE A CA 1
ATOM 4456 C C . ILE A 1 575 ? 32.619 -11.830 -40.888 1.00 95.25 575 ILE A C 1
ATOM 4458 O O . ILE A 1 575 ? 31.548 -12.101 -41.430 1.00 95.25 575 ILE A O 1
ATOM 4462 N N . LEU A 1 576 ? 33.505 -10.992 -41.440 1.00 94.50 576 LEU A N 1
ATOM 4463 C CA . LEU A 1 576 ? 33.259 -10.314 -42.718 1.00 94.50 576 LEU A CA 1
ATOM 4464 C C . LEU A 1 576 ? 32.979 -11.322 -43.840 1.00 94.50 576 LEU A C 1
ATOM 4466 O O . LEU A 1 576 ? 31.999 -11.186 -44.566 1.00 94.50 576 LEU A O 1
ATOM 4470 N N . GLY A 1 577 ? 33.800 -12.371 -43.945 1.00 92.81 577 GLY A N 1
ATOM 4471 C CA . GLY A 1 577 ? 33.618 -13.415 -44.952 1.00 92.81 577 GLY A CA 1
ATOM 4472 C C . GLY A 1 577 ? 32.323 -14.218 -44.784 1.00 92.81 577 GLY A C 1
ATOM 4473 O O . GLY A 1 577 ? 31.813 -14.763 -45.760 1.00 92.81 577 GLY A O 1
ATOM 4474 N N . ILE A 1 578 ? 31.780 -14.329 -43.569 1.00 93.38 578 ILE A N 1
ATOM 4475 C CA . ILE A 1 578 ? 30.449 -14.906 -43.328 1.00 93.38 578 ILE A CA 1
ATOM 4476 C C . ILE A 1 578 ? 29.361 -13.942 -43.816 1.00 93.38 578 ILE A C 1
ATOM 4478 O O . ILE A 1 578 ? 28.480 -14.366 -44.557 1.00 93.38 578 ILE A O 1
ATOM 4482 N N . LEU A 1 579 ? 29.441 -12.662 -43.443 1.00 93.00 579 LEU A N 1
ATOM 4483 C CA . LEU A 1 579 ? 28.428 -11.660 -43.783 1.00 93.00 579 LEU A CA 1
ATOM 4484 C C . LEU A 1 579 ? 28.305 -11.443 -45.292 1.00 93.00 579 LEU A C 1
ATOM 4486 O O . LEU A 1 579 ? 27.198 -11.517 -45.807 1.00 93.00 579 LEU A O 1
ATOM 4490 N N . VAL A 1 580 ? 29.425 -11.266 -46.001 1.00 90.88 580 VAL A N 1
ATOM 4491 C CA . VAL A 1 580 ? 29.432 -11.066 -47.463 1.00 90.88 580 VAL A CA 1
ATOM 4492 C C . VAL A 1 580 ? 28.809 -12.264 -48.182 1.00 90.88 580 VAL A C 1
ATOM 4494 O O . VAL A 1 580 ? 27.951 -12.094 -49.039 1.00 90.88 580 VAL A O 1
ATOM 4497 N N . ARG A 1 581 ? 29.151 -13.494 -47.769 1.00 89.25 581 ARG A N 1
ATOM 4498 C CA . ARG A 1 581 ? 28.539 -14.708 -48.337 1.00 89.25 581 ARG A CA 1
ATOM 4499 C C . ARG A 1 581 ? 27.032 -14.774 -48.109 1.00 89.25 581 ARG A C 1
ATOM 4501 O O . ARG A 1 581 ? 26.327 -15.318 -48.950 1.00 89.25 581 ARG A O 1
ATOM 4508 N N . CYS A 1 582 ? 26.545 -14.285 -46.969 1.00 85.62 582 CYS A N 1
ATOM 4509 C CA . CYS A 1 582 ? 25.113 -14.203 -46.706 1.00 85.62 582 CYS A CA 1
ATOM 4510 C C . CYS A 1 582 ? 24.450 -13.108 -47.552 1.00 85.62 582 CYS A C 1
ATOM 4512 O O . CYS A 1 582 ? 23.389 -13.360 -48.107 1.00 85.62 582 CYS A O 1
ATOM 4514 N N . GLU A 1 583 ? 25.066 -11.934 -47.692 1.00 83.50 583 GLU A N 1
ATOM 4515 C CA . GLU A 1 583 ? 24.559 -10.845 -48.540 1.00 83.50 583 GLU A CA 1
ATOM 4516 C C . GLU A 1 583 ? 24.424 -11.294 -50.006 1.00 83.50 583 GLU A C 1
ATOM 4518 O O . GLU A 1 583 ? 23.355 -11.133 -50.588 1.00 83.50 583 GLU A O 1
ATOM 4523 N N . ASP A 1 584 ? 25.443 -11.965 -50.554 1.00 79.69 584 ASP A N 1
ATOM 4524 C CA . ASP A 1 584 ? 25.455 -12.485 -51.931 1.00 79.69 584 ASP A CA 1
ATOM 4525 C C . ASP A 1 584 ? 24.406 -13.583 -52.193 1.00 79.69 584 ASP 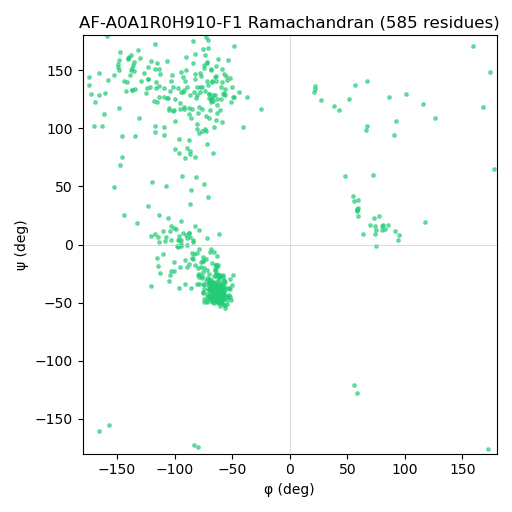A C 1
ATOM 4527 O O . ASP A 1 584 ? 24.065 -13.853 -53.341 1.00 79.69 584 ASP A O 1
ATOM 4531 N N . TYR A 1 585 ? 23.910 -14.258 -51.149 1.00 73.69 585 TYR A N 1
ATOM 4532 C CA . TYR A 1 585 ? 22.917 -15.334 -51.276 1.00 73.69 585 TYR A CA 1
ATOM 4533 C C . TYR A 1 585 ? 21.466 -14.818 -51.273 1.00 73.69 585 TYR A C 1
ATOM 4535 O O . TYR A 1 585 ? 20.549 -15.562 -51.621 1.00 73.69 585 TYR A O 1
ATOM 4543 N N . PHE A 1 586 ? 21.246 -13.577 -50.825 1.00 60.84 586 PHE A N 1
ATOM 4544 C CA . PHE A 1 586 ? 19.924 -12.949 -50.693 1.00 60.84 586 PHE A CA 1
ATOM 4545 C C . PHE A 1 586 ? 19.673 -11.812 -51.702 1.00 60.84 586 PHE A C 1
ATOM 4547 O O . PHE A 1 586 ? 18.539 -11.329 -51.779 1.00 60.84 586 PHE A O 1
ATOM 4554 N N . VAL A 1 587 ? 20.701 -11.400 -52.451 1.00 50.25 587 VAL A N 1
ATOM 4555 C CA . VAL A 1 587 ? 20.617 -10.562 -53.664 1.00 50.25 587 VAL A CA 1
ATOM 4556 C C . VAL A 1 587 ? 20.415 -11.463 -54.876 1.00 50.25 587 VAL A C 1
ATOM 4558 O O . VAL A 1 587 ? 19.590 -11.089 -55.742 1.00 50.25 587 VAL A O 1
#

Organism: NCBI:txid133383

Secondary structure (DSSP, 8-state):
---TTTHHHHHHHHHHHEET--S-EEE---SS-TTSSS-SHHHHHHHHHHHHHH----SEEEEETTEEEEGGG-EE--SSSS--EE-SSS--SEE-SSS-EE-TTT----SS----EE-----S-EEEEE--TT--HHHHHHHT-TT--EEEEEEBTTTB---STTHHHHHHHHHHHTT-EEEEEESSSS--B-TTSHHHHHHHHTTPEE-BT--HHHHHHHHHHHHHTT--HHHHHHHHTS-SSS-S-------S-----TTS-HHHHHHHHHHHHHHHHHTTS----SHHHHHHHHHHHHHHSSSSS-------------------------------------------S--------HHHHHHHHHHHHHHHHHHHHHTT-HHHHHHHHHHTTT---TT---TTS--HHHHHHHHT-HHHHHHHHHTT--TT---TTS--HHHHHHHTT-HHHHHHHHHTT----GGGHHHHHHHHHHHHHTT-HHHHHHHHHTT--TT-B-TTS-BHHHHHHHTT-HHHHHHHTTSTT--TT---TTS--HHHHHHHHHHHHHTSTT-TT-HHHHHHHHHHHHHHHHHHHH-

Nearest PDB structures (foldseek):
  5dnc-assembly1_D  TM=9.698E-01  e=1.117E-24  Cavia porcellus
  5dne-assembly1_C  TM=9.716E-01  e=1.353E-24  Cavia porcellus
  4r8k-assembly2_E  TM=9.599E-01  e=1.117E-24  Cavia porcellus
  4r8k-assembly1_D  TM=9.588E-01  e=1.353E-24  Cavia porcellus
  4r8k-assembly1_B  TM=9.591E-01  e=1.638E-24  Cavia porcellus

Mean predicted aligned error: 19.51 Å

Foldseek 3Di:
DDDPQCQLLVLLLQQLQWPPQFAEAEDWDWLDDPPDPDTQGVVRVVVSCVCRVPDGQRARWYTFDQFIAHSQQKDQPDNHDSCGIDRQADGTQWGDDPDIGGDPVLGDDDPDPDPTGGHPFFAPLEEEDEDDPPDDLVNLLVNLDPPRQEYEYADEAQQADDCDPCSSLVSLLVSVVVNRAYETDYPDPFYFHDCPDPRNPSCVVSLYAGQTGGDPSNLRSLLRSVVSVVDGSVVSSVVSNDDDRSRHDDDDPPPPPPPPPPPPQLLVVLLVVLVVLVVVVCVPDDDDDDCVVVVVVVVVVVVVVVVPPPDDDDDDDDDDDDDDDDDDDDDDDDDDDDDDDDDDDDDDDDDDPDDDPPPDPVVNVVVCLLPPLQVSLLSCLLVLNPVSNVSSCVSNVNPDPQCRADPQSDGSLLSNLLRLNQVSNVVSVVSPNDQCRATPQRFGSLNSNLVNLNQSSNVVSVVVVHATDPSCLQVVQVVLLVCLLVLNQSSVVSCVVSVPDQCDAHPQQDGSLLSNLLSLNLVNNVVSLPDPPDDQCRQTNVRDGSLRSLVVVLVVQCPDPPRVPPPSNVSSVVSNVVSVVSVVVVD

Radius of gyration: 35.62 Å; Cα contacts (8 Å, |Δi|>4): 874; chains: 1; bounding box: 80×97×101 Å

Solvent-accessible surface area (backbone atoms only — not comparable to full-atom values): 33613 Å² total; per-residue (Å²): 112,51,62,65,92,54,38,31,40,53,25,15,36,48,41,68,25,44,35,56,41,80,50,46,42,70,42,26,43,48,92,36,60,68,87,45,95,82,46,51,22,59,61,27,48,52,51,46,52,51,46,52,74,76,40,85,48,36,43,38,25,34,34,51,71,54,32,31,29,52,7,31,42,35,45,75,79,38,95,80,54,74,69,24,64,46,41,68,79,49,79,59,40,26,40,62,60,101,61,76,48,69,44,70,86,74,57,69,69,78,90,64,99,56,78,69,45,79,49,89,54,56,39,80,45,48,49,76,50,73,72,57,97,82,71,49,72,65,57,54,52,61,68,60,34,84,81,47,41,33,36,34,38,29,24,48,64,53,42,38,60,91,71,78,86,50,55,67,42,52,54,46,26,56,33,32,75,75,48,29,39,39,33,38,24,38,68,47,83,59,62,50,17,54,93,79,48,82,66,32,56,55,39,54,79,19,63,40,29,52,36,27,39,30,40,73,47,25,49,46,34,52,50,19,35,44,53,34,69,67,56,53,52,69,56,40,47,55,56,61,63,45,63,86,76,76,37,39,68,85,81,72,78,77,67,75,79,72,83,66,63,95,72,70,43,67,44,60,53,37,36,49,55,19,49,54,49,47,51,54,50,57,76,74,58,86,90,78,88,68,69,57,59,61,55,51,52,56,59,50,51,70,57,50,65,74,71,74,77,81,85,83,88,88,80,89,81,89,82,91,82,84,83,88,80,92,87,81,89,86,87,84,80,89,84,88,85,88,89,82,90,89,83,90,80,89,77,90,80,87,78,84,94,79,84,81,82,79,76,71,49,73,65,59,49,51,50,48,48,69,66,45,44,34,46,44,37,27,48,13,20,46,68,55,27,53,65,26,41,51,38,44,29,60,53,51,74,73,64,63,64,49,82,34,46,40,98,62,40,37,28,31,50,32,31,4,24,42,62,55,22,49,70,36,34,52,53,40,46,76,63,65,28,68,54,76,53,55,25,75,86,46,43,29,26,54,53,36,5,55,81,56,66,22,59,74,42,39,56,50,38,46,76,73,67,35,58,81,47,80,77,38,50,66,56,52,50,51,47,47,54,54,28,48,72,66,68,41,55,67,61,50,49,51,47,46,75,54,67,48,67,72,71,47,57,50,99,58,38,38,28,59,63,38,51,21,46,74,63,57,31,53,74,50,44,66,51,51,73,70,42,88,84,57,65,75,76,50,51,26,76,84,71,41,32,37,49,56,50,24,50,52,50,41,57,54,41,62,70,38,96,87,28,84,85,32,70,67,46,54,47,29,50,52,44,32,57,50,44,51,56,53,53,68,73,76,109

pLDDT: mean 78.89, std 23.49, range [20.83, 98.44]